Protein AF-0000000069105823 (afdb_homodimer)

Foldseek 3Di:
DVVVCVLQVVAPDGLVVLLVVLLVVQLVVLVVPCVLLVVLLVCLVVVLVVLLVVLAQVQQALVCLLVVLVSLLVLLVVLLCSLQQVLLQQCQVCVVVVLVCVVVRNHDLVSNLNSNLVSCLVVLLVSLLVSLVSNCVRNPFPPDPQLSVLLSLLSSLSSLLSNLLSLLLNLQDHNVRSNVVSVVVVVLLSVLLLSPDHLVRDDPVCSVSNLVRLNVLSSLLNLCSRLNDQDQFGDYPDPPRDRSHSLVVCVVSVSNPPDNVVSSVSSVVSSVVSSVSSSVSNVVVSVVVD/DVVVCVLQVVAPDGLVVLLVVLLVVQLVVLVVPCVLLVVLLVCLVVVLVVLLVVLAQVQQALVCLLVVLVSLLVLLVVLLCSLQQVLLQQCQVCVVVVLVCVVVRNHDLVSNLNSNLVSCLVVLLVSLLVSLVSNCVRNPFPPDPQLSVLLSLLSSLSSLLSNLLSLLLNLQDHNVRSNVVSVVVVVLLSVLLLSPDHLVRDDPVCSVSNLVRLNVLSSLLNLCSRLNDQDQFGDYPDPPRDRSHSLVVCVVSVSNPPDNVVSSVSSVVSSVVSSVSSSVSNVVVSVVVD

Secondary structure (DSSP, 8-state):
-HHHHHHHHTSSS-HHHHHHHHHHHHHHHHHH-HHHHHHHHHHHHHHHHHHHHHTTT-TTBGGGHHHHHHHHHHHHHHHHHHHHHHHHTHHHHHHHHHHHHHHTTSS-HHHHHHHHHHHHHHHHHHHHHHHHHHHHHHTT----HHHHHHHHHHHHHHHHHHHHHHHHHHHHS-HHHHHHHHHHHHHHHHHTTSSSS-GGGS-GGGHHHHHH-HHHHHHHHHHHHHHTTTPPPPB-SSSS----SHHHHHHHTT-TT--HHHHHHHHHHHHHHHHHHHHHHHHHHHHHT-/-HHHHHHHHTSSS-HHHHHHHHHHHHHHHHHH-HHHHHHHHHHHHHHHHHHHHHTTT-TTBGGGHHHHHHHHHHHHHHHHHHHHHHHHTHHHHHHHHHHHHHHTTSS-HHHHHHHHHHHHHHHHHHHHHHHHHHHHHHTT----HHHHHHHHHHHHHHHHHHHHHHHHHHHHS-HHHHHHHHHHHHHHHHHTTSSSS-GGGS-GGGHHHHHH-HHHHHHHHHHHHHHTTTPPPPB-SSSS----SHHHHHHHTT-TT--HHHHHHHHHHHHHHHHHHHHHHHHHHHHHT-

pLDDT: mean 90.68, std 10.61, range [35.28, 98.75]

InterPro domains:
  IPR013525 ABC-2 type transporter, transmembrane domain [PF01061] (17-227)
  IPR050352 ATP-binding cassette subfamily G transporters [PTHR48041] (12-275)

Structure (mmCIF, N/CA/C/O backbone):
data_AF-0000000069105823-model_v1
#
loop_
_entity.id
_entity.type
_entity.pdbx_description
1 polymer 'ABC-2 type transporter transmembrane domain-containing protein'
#
loop_
_atom_site.group_PDB
_atom_site.id
_atom_site.type_symbol
_atom_site.label_atom_id
_atom_site.label_alt_id
_atom_site.label_comp_id
_atom_site.label_asym_id
_atom_site.label_entity_id
_atom_site.label_seq_id
_atom_site.pdbx_PDB_ins_code
_atom_site.Cartn_x
_atom_site.Cartn_y
_atom_site.Cartn_z
_atom_site.occupancy
_atom_site.B_iso_or_equiv
_atom_site.auth_seq_id
_atom_site.auth_comp_id
_atom_site.auth_asym_id
_atom_site.auth_atom_id
_atom_site.pdbx_PDB_model_num
ATOM 1 N N . GLN A 1 1 ? -16.734 1.355 35.312 1 35.28 1 GLN A N 1
ATOM 2 C CA . GLN A 1 1 ? -17.984 2.102 35.219 1 35.28 1 GLN A CA 1
ATOM 3 C C . GLN A 1 1 ? -17.891 3.42 35.969 1 35.28 1 GLN A C 1
ATOM 5 O O . GLN A 1 1 ? -18.375 4.453 35.5 1 35.28 1 GLN A O 1
ATOM 10 N N . ASP A 1 2 ? -17.312 3.193 37 1 38.34 2 ASP A N 1
ATOM 11 C CA . ASP A 1 2 ? -17.344 4.305 37.938 1 38.34 2 ASP A CA 1
ATOM 12 C C . ASP A 1 2 ? -16.312 5.367 37.562 1 38.34 2 ASP A C 1
ATOM 14 O O . ASP A 1 2 ? -16.547 6.562 37.75 1 38.34 2 ASP A O 1
ATOM 18 N N . VAL A 1 3 ? -15.148 4.852 37.25 1 44.47 3 VAL A N 1
ATOM 19 C CA . VAL A 1 3 ? -14.102 5.816 36.969 1 44.47 3 VAL A CA 1
ATOM 20 C C . VAL A 1 3 ? -14.422 6.543 35.656 1 44.47 3 VAL A C 1
ATOM 22 O O . VAL A 1 3 ? -14.023 7.695 35.469 1 44.47 3 VAL A O 1
ATOM 25 N N . GLN A 1 4 ? -15.031 5.941 34.656 1 45.16 4 GLN A N 1
ATOM 26 C CA . GLN A 1 4 ? -15.469 6.5 33.375 1 45.16 4 GLN A CA 1
ATOM 27 C C . GLN A 1 4 ? -16.562 7.539 33.594 1 45.16 4 GLN A C 1
ATOM 29 O O . GLN A 1 4 ? -16.594 8.562 32.906 1 45.16 4 GLN A O 1
ATOM 34 N N . ASP A 1 5 ? -17.438 7.25 34.531 1 47 5 ASP A N 1
ATOM 35 C CA . ASP A 1 5 ? -18.516 8.156 34.938 1 47 5 ASP A CA 1
ATOM 36 C C . ASP A 1 5 ? -17.953 9.414 35.594 1 47 5 ASP A C 1
ATOM 38 O O . ASP A 1 5 ? -18.5 10.508 35.438 1 47 5 ASP A O 1
ATOM 42 N N . LEU A 1 6 ? -16.875 9.227 36.125 1 46.41 6 LEU A N 1
ATOM 43 C CA . LEU A 1 6 ? -16.312 10.336 36.875 1 46.41 6 LEU A CA 1
ATOM 44 C C . LEU A 1 6 ? -15.703 11.375 35.969 1 46.41 6 LEU A C 1
ATOM 46 O O . LEU A 1 6 ? -15.797 12.578 36.219 1 46.41 6 LEU A O 1
ATOM 50 N N . GLU A 1 7 ? -15.117 10.812 34.969 1 52.84 7 GLU A N 1
ATOM 51 C CA . GLU A 1 7 ? -14.531 11.828 34.094 1 52.84 7 GLU A CA 1
ATOM 52 C C . GLU A 1 7 ? -15.617 12.672 33.438 1 52.84 7 GLU A C 1
ATOM 54 O O . GLU A 1 7 ? -15.438 13.875 33.219 1 52.84 7 GLU A O 1
ATOM 59 N N . CYS A 1 8 ? -16.812 12.062 33.094 1 54.19 8 CYS A N 1
ATOM 60 C CA . CYS A 1 8 ? -17.922 12.789 32.469 1 54.19 8 CYS A CA 1
ATOM 61 C C . CYS A 1 8 ? -18.547 13.773 33.469 1 54.19 8 CYS A C 1
ATOM 63 O O . CYS A 1 8 ? -19.203 14.734 33.062 1 54.19 8 CYS A O 1
ATOM 65 N N . HIS A 1 9 ? -18.406 13.406 34.688 1 50.41 9 HIS A N 1
ATOM 66 C CA . HIS A 1 9 ? -19.125 14.227 35.656 1 50.41 9 HIS A CA 1
ATOM 67 C C . HIS A 1 9 ? -18.406 15.555 35.875 1 50.41 9 HIS A C 1
ATOM 69 O O . HIS A 1 9 ? -18.984 16.469 36.5 1 50.41 9 HIS A O 1
ATOM 75 N N . THR A 1 10 ? -17.219 15.578 35.5 1 51.53 10 THR A N 1
ATOM 76 C CA . THR A 1 10 ? -16.562 16.844 35.812 1 51.53 10 THR A CA 1
ATOM 77 C C . THR A 1 10 ? -16.797 17.859 34.719 1 51.53 10 THR A C 1
ATOM 79 O O . THR A 1 10 ? -16.406 19.031 34.844 1 51.53 10 THR A O 1
ATOM 82 N N . PHE A 1 11 ? -17.453 17.312 33.688 1 58.06 11 PHE A N 1
ATOM 83 C CA . PHE A 1 11 ? -17.688 18.234 32.594 1 58.06 11 PHE A CA 1
ATOM 84 C C . PHE A 1 11 ? -19.094 18.828 32.656 1 58.06 11 PHE A C 1
ATOM 86 O O . PHE A 1 11 ? -19.969 18.25 33.312 1 58.06 11 PHE A O 1
ATOM 93 N N . ALA A 1 12 ? -19.312 20.141 32.406 1 59.72 12 ALA A N 1
ATOM 94 C CA . ALA A 1 12 ? -20.547 20.906 32.531 1 59.72 12 ALA A CA 1
ATOM 95 C C . ALA A 1 12 ? -21.703 20.172 31.859 1 59.72 12 ALA A C 1
ATOM 97 O O . ALA A 1 12 ? -22.875 20.406 32.188 1 59.72 12 ALA A O 1
ATOM 98 N N . THR A 1 13 ? -21.391 19.375 30.891 1 66.75 13 THR A N 1
ATOM 99 C CA . THR A 1 13 ? -22.469 18.703 30.156 1 66.75 13 THR A CA 1
ATOM 100 C C . THR A 1 13 ? -22.281 17.188 30.219 1 66.75 13 THR A C 1
ATOM 102 O O . THR A 1 13 ? -21.188 16.688 30.484 1 66.75 13 THR A O 1
ATOM 105 N N . SER A 1 14 ? -23.375 16.469 30.156 1 76.94 14 SER A N 1
ATOM 106 C CA . SER A 1 14 ? -23.391 15.008 30.203 1 76.94 14 SER A CA 1
ATOM 107 C C . SER A 1 14 ? -22.547 14.406 29.078 1 76.94 14 SER A C 1
ATOM 109 O O . SER A 1 14 ? -22.297 15.055 28.062 1 76.94 14 SER A O 1
ATOM 111 N N . CYS A 1 15 ? -21.938 13.273 29.25 1 78.44 15 CYS A N 1
ATOM 112 C CA . CYS A 1 15 ? -21.078 12.578 28.281 1 78.44 15 CYS A CA 1
ATOM 113 C C . CYS A 1 15 ? -21.828 12.312 26.984 1 78.44 15 CYS A C 1
ATOM 115 O O . CYS A 1 15 ? -21.266 12.414 25.906 1 78.44 15 CYS A O 1
ATOM 117 N N . PHE A 1 16 ? -23.078 12.086 27.156 1 85.06 16 PHE A N 1
ATOM 118 C CA . PHE A 1 16 ? -23.875 11.773 25.984 1 85.06 16 PHE A CA 1
ATOM 119 C C . PHE A 1 16 ? -24.109 13.023 25.141 1 85.06 16 PHE A C 1
ATOM 121 O O . PHE A 1 16 ? -24.109 12.969 23.906 1 85.06 16 PHE A O 1
ATOM 128 N N . THR A 1 17 ? -24.25 14.125 25.797 1 83.81 17 THR A N 1
ATOM 129 C CA . THR A 1 17 ? -24.438 15.375 25.062 1 83.81 17 THR A CA 1
ATOM 130 C C . THR A 1 17 ? -23.156 15.781 24.359 1 83.81 17 THR A C 1
ATOM 132 O O . THR A 1 17 ? -23.188 16.25 23.219 1 83.81 17 THR A O 1
ATOM 135 N N . GLN A 1 18 ? -22.109 15.57 25.047 1 84.56 18 GLN A N 1
ATOM 136 C CA . GLN A 1 18 ? -20.812 15.852 24.438 1 84.56 18 GLN A CA 1
ATOM 137 C C . GLN A 1 18 ? -20.594 15.016 23.188 1 84.56 18 GLN A C 1
ATOM 139 O O . GLN A 1 18 ? -20.172 15.531 22.141 1 84.56 18 GLN A O 1
ATOM 144 N N . PHE A 1 19 ? -20.922 13.789 23.344 1 87.75 19 PHE A N 1
ATOM 145 C CA . PHE A 1 19 ? -20.781 12.859 22.234 1 87.75 19 PHE A CA 1
ATOM 146 C C . PHE A 1 19 ? -21.641 13.289 21.047 1 87.75 19 PHE A C 1
ATOM 148 O O . PHE A 1 19 ? -21.172 13.32 19.906 1 87.75 19 PHE A O 1
ATOM 155 N N . ARG A 1 20 ? -22.828 13.578 21.281 1 88.12 20 ARG A N 1
ATOM 156 C CA . ARG A 1 20 ? -23.75 13.938 20.219 1 88.12 20 ARG A CA 1
ATOM 157 C C . ARG A 1 20 ? -23.281 15.188 19.484 1 88.12 20 ARG A C 1
ATOM 159 O O . ARG A 1 20 ? -23.312 15.242 18.25 1 88.12 20 ARG A O 1
ATOM 166 N N . ILE A 1 21 ? -22.812 16.156 20.156 1 87.12 21 ILE A N 1
ATOM 167 C CA . ILE A 1 21 ? -22.359 17.406 19.578 1 87.12 21 ILE A CA 1
ATOM 168 C C . ILE A 1 21 ? -21.109 17.156 18.734 1 87.12 21 ILE A C 1
ATOM 170 O O . ILE A 1 21 ? -21.047 17.594 17.578 1 87.12 21 ILE A O 1
ATOM 174 N N . LEU A 1 22 ? -20.25 16.453 19.312 1 87.31 22 LEU A N 1
ATOM 175 C CA . LEU A 1 22 ? -19 16.188 18.625 1 87.31 22 LEU A CA 1
ATOM 176 C C . LEU A 1 22 ? -19.234 15.273 17.422 1 87.31 22 LEU A C 1
ATOM 178 O O . LEU A 1 22 ? -18.594 15.445 16.375 1 87.31 22 LEU A O 1
ATOM 182 N N . PHE A 1 23 ? -20.109 14.391 17.578 1 90.38 23 PHE A N 1
ATOM 183 C CA . PHE A 1 23 ? -20.438 13.469 16.5 1 90.38 23 PHE A CA 1
ATOM 184 C C . PHE A 1 23 ? -21.031 14.211 15.312 1 90.38 23 PHE A C 1
ATOM 186 O O . PHE A 1 23 ? -20.594 14.023 14.18 1 90.38 23 PHE A O 1
ATOM 193 N N . VAL A 1 24 ? -21.953 14.992 15.594 1 90.44 24 VAL A N 1
ATOM 194 C CA . VAL A 1 24 ? -22.609 15.742 14.531 1 90.44 24 VAL A CA 1
ATOM 195 C C . VAL A 1 24 ? -21.625 16.703 13.883 1 90.44 24 VAL A C 1
ATOM 197 O O . VAL A 1 24 ? -21.594 16.828 12.656 1 90.44 24 VAL A O 1
ATOM 200 N N . ARG A 1 25 ? -20.844 17.297 14.711 1 85 25 ARG A N 1
ATOM 201 C CA . ARG A 1 25 ? -19.844 18.234 14.203 1 85 25 ARG A CA 1
ATOM 202 C C . ARG A 1 25 ? -18.844 17.531 13.297 1 85 25 ARG A C 1
ATOM 204 O O . ARG A 1 25 ? -18.516 18.031 12.219 1 85 25 ARG A O 1
ATOM 211 N N . THR A 1 26 ? -18.438 16.406 13.68 1 87.12 26 THR A N 1
ATOM 212 C CA . THR A 1 26 ? -17.453 15.664 12.906 1 87.12 26 THR A CA 1
ATOM 213 C C . THR A 1 26 ? -18.078 15.109 11.625 1 87.12 26 THR A C 1
ATOM 215 O O . THR A 1 26 ? -17.469 15.188 10.555 1 87.12 26 THR A O 1
ATOM 218 N N . LEU A 1 27 ? -19.25 14.617 11.758 1 88.38 27 LEU A N 1
ATOM 219 C CA . LEU A 1 27 ? -19.953 14.078 10.594 1 88.38 27 LEU A CA 1
ATOM 220 C C . LEU A 1 27 ? -20.188 15.164 9.547 1 88.38 27 LEU A C 1
ATOM 222 O O . LEU A 1 27 ? -19.969 14.938 8.352 1 88.38 27 LEU A O 1
ATOM 226 N N . LEU A 1 28 ? -20.531 16.312 10.023 1 87.88 28 LEU A N 1
ATOM 227 C CA . LEU A 1 28 ? -20.766 17.438 9.125 1 87.88 28 LEU A CA 1
ATOM 228 C C . LEU A 1 28 ? -19.469 17.906 8.492 1 87.88 28 LEU A C 1
ATOM 230 O O . LEU A 1 28 ? -19.438 18.281 7.32 1 87.88 28 LEU A O 1
ATOM 234 N N . SER A 1 29 ? -18.438 17.844 9.32 1 84.44 29 SER A N 1
ATOM 235 C CA . SER A 1 29 ? -17.125 18.234 8.812 1 84.44 29 SER A CA 1
ATOM 236 C C . SER A 1 29 ? -16.656 17.297 7.703 1 84.44 29 SER A C 1
ATOM 238 O O . SER A 1 29 ? -16.141 17.734 6.676 1 84.44 29 SER A O 1
ATOM 240 N N . ILE A 1 30 ? -16.906 16.094 7.859 1 84.56 30 ILE A N 1
ATOM 241 C CA . ILE A 1 30 ? -16.516 15.086 6.875 1 84.56 30 ILE A CA 1
ATOM 242 C C . ILE A 1 30 ? -17.359 15.242 5.617 1 84.56 30 ILE A C 1
ATOM 244 O O . ILE A 1 30 ? -16.844 15.195 4.5 1 84.56 30 ILE A O 1
ATOM 248 N N . LEU A 1 31 ? -18.625 15.5 5.805 1 85.19 31 LEU A N 1
ATOM 249 C CA . LEU A 1 31 ? -19.547 15.641 4.68 1 85.19 31 LEU A CA 1
ATOM 250 C C . LEU A 1 31 ? -19.281 16.953 3.934 1 85.19 31 LEU A C 1
ATOM 252 O O . LEU A 1 31 ? -19.5 17.031 2.721 1 85.19 31 LEU A O 1
ATOM 256 N N . ARG A 1 32 ? -18.766 17.891 4.691 1 81.19 32 ARG A N 1
ATOM 257 C CA . ARG A 1 32 ? -18.516 19.203 4.102 1 81.19 32 ARG A CA 1
ATOM 258 C C . ARG A 1 32 ? -17.172 19.219 3.379 1 81.19 32 ARG A C 1
ATOM 260 O O . ARG A 1 32 ? -16.953 20.047 2.488 1 81.19 32 ARG A O 1
ATOM 267 N N . ASP A 1 33 ? -16.266 18.391 3.934 1 81.69 33 ASP A N 1
ATOM 268 C CA . ASP A 1 33 ? -15.016 18.25 3.176 1 81.69 33 ASP A CA 1
ATOM 269 C C . ASP A 1 33 ? -15.25 17.453 1.89 1 81.69 33 ASP A C 1
ATOM 271 O O . ASP A 1 33 ? -14.859 16.297 1.787 1 81.69 33 ASP A O 1
ATOM 275 N N . THR A 1 34 ? -15.719 18.031 0.927 1 79.88 34 THR A N 1
ATOM 276 C CA . THR A 1 34 ? -16.203 17.406 -0.299 1 79.88 34 THR A CA 1
ATOM 277 C C . THR A 1 34 ? -15.047 16.875 -1.136 1 79.88 34 THR A C 1
ATOM 279 O O . THR A 1 34 ? -15.195 15.891 -1.853 1 79.88 34 THR A O 1
ATOM 282 N N . THR A 1 35 ? -13.977 17.531 -0.952 1 86.44 35 THR A N 1
ATOM 283 C CA . THR A 1 35 ? -12.883 17.125 -1.824 1 86.44 35 THR A CA 1
ATOM 284 C C . THR A 1 35 ? -12.406 15.711 -1.479 1 86.44 35 THR A C 1
ATOM 286 O O . THR A 1 35 ? -12.414 14.82 -2.336 1 86.44 35 THR A O 1
ATOM 289 N N . LEU A 1 36 ? -12.133 15.523 -0.216 1 87.94 36 LEU A N 1
ATOM 290 C CA . LEU A 1 36 ? -11.602 14.227 0.176 1 87.94 36 LEU A CA 1
ATOM 291 C C . LEU A 1 36 ? -12.688 13.148 0.095 1 87.94 36 LEU A C 1
ATOM 293 O O . LEU A 1 36 ? -12.438 12.047 -0.396 1 87.94 36 LEU A O 1
ATOM 297 N N . THR A 1 37 ? -13.875 13.438 0.532 1 89.69 37 THR A N 1
ATOM 298 C CA . THR A 1 37 ? -14.969 12.469 0.521 1 89.69 37 THR A CA 1
ATOM 299 C C . THR A 1 37 ? -15.336 12.086 -0.91 1 89.69 37 THR A C 1
ATOM 301 O O . THR A 1 37 ? -15.539 10.906 -1.208 1 89.69 37 THR A O 1
ATOM 304 N N . ARG A 1 38 ? -15.391 13.055 -1.738 1 91.81 38 ARG A N 1
ATOM 305 C CA . ARG A 1 38 ? -15.672 12.789 -3.145 1 91.81 38 ARG A CA 1
ATOM 306 C C . ARG A 1 38 ? -14.562 11.953 -3.775 1 91.81 38 ARG A C 1
ATOM 308 O O . ARG A 1 38 ? -14.828 11.062 -4.586 1 91.81 38 ARG A O 1
ATOM 315 N N . LEU A 1 39 ? -13.422 12.312 -3.408 1 94.12 39 LEU A N 1
ATOM 316 C CA . LEU A 1 39 ? -12.281 11.57 -3.951 1 94.12 39 LEU A CA 1
ATOM 317 C C . LEU A 1 39 ? -12.312 10.117 -3.506 1 94.12 39 LEU A C 1
ATOM 319 O O . LEU A 1 39 ? -12 9.219 -4.289 1 94.12 39 LEU A O 1
ATOM 323 N N . ARG A 1 40 ? -12.648 9.898 -2.248 1 94.31 40 ARG A N 1
ATOM 324 C CA . ARG A 1 40 ? -12.766 8.539 -1.745 1 94.31 40 ARG A CA 1
ATOM 325 C C . ARG A 1 40 ? -13.836 7.762 -2.516 1 94.31 40 ARG A C 1
ATOM 327 O O . ARG A 1 40 ? -13.609 6.617 -2.914 1 94.31 40 ARG A O 1
ATOM 334 N N . LEU A 1 41 ? -14.93 8.406 -2.756 1 94.25 41 LEU A N 1
ATOM 335 C CA . LEU A 1 41 ? -16 7.766 -3.502 1 94.25 41 LEU A CA 1
ATOM 336 C C . LEU A 1 41 ? -15.578 7.488 -4.941 1 94.25 41 LEU A C 1
ATOM 338 O O . LEU A 1 41 ? -15.766 6.375 -5.441 1 94.25 41 LEU A O 1
ATOM 342 N N . ILE A 1 42 ? -14.984 8.422 -5.547 1 95.88 42 ILE A N 1
ATOM 343 C CA . ILE A 1 42 ? -14.578 8.297 -6.945 1 95.88 42 ILE A CA 1
ATOM 344 C C . ILE A 1 42 ? -13.5 7.223 -7.074 1 95.88 42 ILE A C 1
ATOM 346 O O . ILE A 1 42 ? -13.492 6.461 -8.039 1 95.88 42 ILE A O 1
ATOM 350 N N . SER A 1 43 ? -12.617 7.227 -6.125 1 96.31 43 SER A N 1
ATOM 351 C CA . SER A 1 43 ? -11.562 6.219 -6.176 1 96.31 43 SER A CA 1
ATOM 352 C C . SER A 1 43 ? -12.141 4.812 -6.039 1 96.31 43 SER A C 1
ATOM 354 O O . SER A 1 43 ? -11.711 3.891 -6.742 1 96.31 43 SER A O 1
ATOM 356 N N . HIS A 1 44 ? -13.148 4.574 -5.137 1 97.31 44 HIS A N 1
ATOM 357 C CA . HIS A 1 44 ? -13.773 3.266 -4.988 1 97.31 44 HIS A CA 1
ATOM 358 C C . HIS A 1 44 ? -14.508 2.859 -6.266 1 97.31 44 HIS A C 1
ATOM 360 O O . HIS A 1 44 ? -14.461 1.692 -6.664 1 97.31 44 HIS A O 1
ATOM 366 N N . LEU A 1 45 ? -15.062 3.824 -6.906 1 97.31 45 LEU A N 1
ATOM 367 C CA . LEU A 1 45 ? -15.797 3.547 -8.141 1 97.31 45 LEU A CA 1
ATOM 368 C C . LEU A 1 45 ? -14.836 3.277 -9.297 1 97.31 45 LEU A C 1
ATOM 370 O O . LEU A 1 45 ? -14.953 2.26 -9.977 1 97.31 45 LEU A O 1
ATOM 374 N N . THR A 1 46 ? -13.852 4.109 -9.453 1 96.5 46 THR A N 1
ATOM 375 C CA . THR A 1 46 ? -12.953 4.008 -10.602 1 96.5 46 THR A CA 1
ATOM 376 C C . THR A 1 46 ? -12.086 2.758 -10.492 1 96.5 46 THR A C 1
ATOM 378 O O . THR A 1 46 ? -11.938 2.012 -11.461 1 96.5 46 THR A O 1
ATOM 381 N N . VAL A 1 47 ? -11.578 2.562 -9.312 1 96.19 47 VAL A N 1
ATOM 382 C CA . VAL A 1 47 ? -10.734 1.387 -9.141 1 96.19 47 VAL A CA 1
ATOM 383 C C . VAL A 1 47 ? -11.594 0.124 -9.172 1 96.19 47 VAL A C 1
ATOM 385 O O . VAL A 1 47 ? -11.164 -0.913 -9.688 1 96.19 47 VAL A O 1
ATOM 388 N N . GLY A 1 48 ? -12.812 0.222 -8.586 1 96.81 48 GLY A N 1
ATOM 389 C CA . GLY A 1 48 ? -13.734 -0.901 -8.688 1 96.81 48 GLY A CA 1
ATOM 390 C C . GLY A 1 48 ? -14.047 -1.281 -10.125 1 96.81 48 GLY A C 1
ATOM 391 O O . GLY A 1 48 ? -14.016 -2.461 -10.484 1 96.81 48 GLY A O 1
ATOM 392 N N . ILE A 1 49 ? -14.242 -0.321 -10.945 1 96.69 49 ILE A N 1
ATOM 393 C CA . ILE A 1 49 ? -14.562 -0.569 -12.344 1 96.69 49 ILE A CA 1
ATOM 394 C C . ILE A 1 49 ? -13.32 -1.091 -13.07 1 96.69 49 ILE A C 1
ATOM 396 O O . ILE A 1 49 ? -13.414 -2.018 -13.875 1 96.69 49 ILE A O 1
ATOM 400 N N . LEU A 1 50 ? -12.242 -0.565 -12.758 1 95.56 50 LEU A N 1
ATOM 401 C CA . LEU A 1 50 ? -10.992 -1.002 -13.383 1 95.56 50 LEU A CA 1
ATOM 402 C C . LEU A 1 50 ? -10.711 -2.465 -13.055 1 95.56 50 LEU A C 1
ATOM 404 O O . LEU A 1 50 ? -10.445 -3.266 -13.961 1 95.56 50 LEU A O 1
ATOM 408 N N . ILE A 1 51 ? -10.766 -2.783 -11.789 1 94.69 51 ILE A N 1
ATOM 409 C CA . ILE A 1 51 ? -10.516 -4.156 -11.367 1 94.69 51 ILE A CA 1
ATOM 410 C C . ILE A 1 51 ? -11.602 -5.074 -11.922 1 94.69 51 ILE A C 1
ATOM 412 O O . ILE A 1 51 ? -11.305 -6.191 -12.367 1 94.69 51 ILE A O 1
ATOM 416 N N . GLY A 1 52 ? -12.812 -4.582 -11.93 1 95.75 52 GLY A N 1
ATOM 417 C CA . GLY A 1 52 ? -13.898 -5.352 -12.516 1 95.75 52 GLY A CA 1
ATOM 418 C C . GLY A 1 52 ? -13.703 -5.641 -13.992 1 95.75 52 GLY A C 1
ATOM 419 O O . GLY A 1 52 ? -13.984 -6.75 -14.453 1 95.75 52 GLY A O 1
ATOM 420 N N . LEU A 1 53 ? -13.203 -4.707 -14.688 1 95.19 53 LEU A N 1
ATOM 421 C CA . LEU A 1 53 ? -12.953 -4.875 -16.109 1 95.19 53 LEU A CA 1
ATOM 422 C C . LEU A 1 53 ? -11.766 -5.801 -16.359 1 95.19 53 LEU A C 1
ATOM 424 O O . LEU A 1 53 ? -11.758 -6.574 -17.312 1 95.19 53 LEU A O 1
ATOM 428 N N . LEU A 1 54 ? -10.852 -5.75 -15.516 1 94.12 54 LEU A N 1
ATOM 429 C CA . LEU A 1 54 ? -9.664 -6.582 -15.656 1 94.12 54 LEU A CA 1
ATOM 430 C C . LEU A 1 54 ? -10 -8.055 -15.438 1 94.12 54 LEU A C 1
ATOM 432 O O . LEU A 1 54 ? -9.453 -8.922 -16.125 1 94.12 54 LEU A O 1
ATOM 436 N N . TYR A 1 55 ? -10.852 -8.266 -14.531 1 94.81 55 TYR A N 1
ATOM 437 C CA . TYR A 1 55 ? -11.188 -9.633 -14.172 1 94.81 55 TYR A CA 1
ATOM 438 C C . TYR A 1 55 ? -12.617 -9.969 -14.586 1 94.81 55 TYR A C 1
ATOM 440 O O . TYR A 1 55 ? -13.328 -10.672 -13.867 1 94.81 55 TYR A O 1
ATOM 448 N N . LEU A 1 56 ? -12.953 -9.492 -15.711 1 94.06 56 LEU A N 1
ATOM 449 C CA . LEU A 1 56 ? -14.32 -9.672 -16.188 1 94.06 56 LEU A CA 1
ATOM 450 C C . LEU A 1 56 ? -14.633 -11.141 -16.422 1 94.06 56 LEU A C 1
ATOM 452 O O . LEU A 1 56 ? -13.898 -11.836 -17.125 1 94.06 56 LEU A O 1
ATOM 456 N N . GLY A 1 57 ? -15.688 -11.648 -15.727 1 91.25 57 GLY A N 1
ATOM 457 C CA . GLY A 1 57 ? -16.234 -12.977 -15.969 1 91.25 57 GLY A CA 1
ATOM 458 C C . GLY A 1 57 ? -15.32 -14.094 -15.484 1 91.25 57 GLY A C 1
ATOM 459 O O . GLY A 1 57 ? -15.383 -15.219 -15.984 1 91.25 57 GLY A O 1
ATOM 460 N N . ILE A 1 58 ? -14.5 -13.898 -14.562 1 91.12 58 ILE A N 1
ATOM 461 C CA . ILE A 1 58 ? -13.508 -14.883 -14.141 1 91.12 58 ILE A CA 1
ATOM 462 C C . ILE A 1 58 ? -14.109 -15.789 -13.07 1 91.12 58 ILE A C 1
ATOM 464 O O . ILE A 1 58 ? -13.602 -16.891 -12.812 1 91.12 58 ILE A O 1
ATOM 468 N N . GLY A 1 59 ? -15.164 -15.43 -12.461 1 92.56 59 GLY A N 1
ATOM 469 C CA . GLY A 1 59 ? -15.656 -16.031 -11.227 1 92.56 59 GLY A CA 1
ATOM 470 C C . GLY A 1 59 ? -16.047 -17.484 -11.398 1 92.56 59 GLY A C 1
ATOM 471 O O . GLY A 1 59 ? -16.016 -18.25 -10.438 1 92.56 59 GLY A O 1
ATOM 472 N N . ASN A 1 60 ? -16.359 -17.922 -12.609 1 92.19 60 ASN A N 1
ATOM 473 C CA . ASN A 1 60 ? -16.844 -19.281 -12.789 1 92.19 60 ASN A CA 1
ATOM 474 C C . ASN A 1 60 ? -15.922 -20.094 -13.688 1 92.19 60 ASN A C 1
ATOM 476 O O . ASN A 1 60 ? -16.266 -21.203 -14.094 1 92.19 60 ASN A O 1
ATOM 480 N N . GLU A 1 61 ? -14.797 -19.594 -13.953 1 90.88 61 GLU A N 1
ATOM 481 C CA . GLU A 1 61 ? -13.859 -20.297 -14.82 1 90.88 61 GLU A CA 1
ATOM 482 C C . GLU A 1 61 ? -12.781 -21 -14 1 90.88 61 GLU A C 1
ATOM 484 O O . GLU A 1 61 ? -11.93 -20.359 -13.391 1 90.88 61 GLU A O 1
ATOM 489 N N . ALA A 1 62 ? -12.75 -22.328 -14.109 1 91.44 62 ALA A N 1
ATOM 490 C CA . ALA A 1 62 ? -11.836 -23.156 -13.312 1 91.44 62 ALA A CA 1
ATOM 491 C C . ALA A 1 62 ? -10.383 -22.891 -13.719 1 91.44 62 ALA A C 1
ATOM 493 O O . ALA A 1 62 ? -9.492 -22.875 -12.867 1 91.44 62 ALA A O 1
ATOM 494 N N . SER A 1 63 ? -10.18 -22.656 -15 1 87.12 63 SER A N 1
ATOM 495 C CA . SER A 1 63 ? -8.828 -22.469 -15.508 1 87.12 63 SER A CA 1
ATOM 496 C C . SER A 1 63 ? -8.219 -21.172 -15 1 87.12 63 SER A C 1
ATOM 498 O O . SER A 1 63 ? -7 -20.984 -15.023 1 87.12 63 SER A O 1
ATOM 500 N N . LYS A 1 64 ? -9.07 -20.266 -14.5 1 89.19 64 LYS A N 1
ATOM 501 C CA . LYS A 1 64 ? -8.609 -18.953 -14.047 1 89.19 64 LYS A CA 1
ATOM 502 C C . LYS A 1 64 ? -8.812 -18.797 -12.539 1 89.19 64 LYS A C 1
ATOM 504 O O . LYS A 1 64 ? -9.094 -17.703 -12.062 1 89.19 64 LYS A O 1
ATOM 509 N N . TRP A 1 65 ? -8.719 -19.938 -11.844 1 91.12 65 TRP A N 1
ATOM 510 C CA . TRP A 1 65 ? -8.969 -19.891 -10.406 1 91.12 65 TRP A CA 1
ATOM 511 C C . TRP A 1 65 ? -7.938 -19.016 -9.703 1 91.12 65 TRP A C 1
ATOM 513 O O . TRP A 1 65 ? -8.258 -18.312 -8.742 1 91.12 65 TRP A O 1
ATOM 523 N N . LEU A 1 66 ? -6.699 -19.062 -10.227 1 89.5 66 LEU A N 1
ATOM 524 C CA . LEU A 1 66 ? -5.648 -18.266 -9.609 1 89.5 66 LEU A CA 1
ATOM 525 C C . LEU A 1 66 ? -5.875 -16.781 -9.859 1 89.5 66 LEU A C 1
ATOM 527 O O . LEU A 1 66 ? -5.602 -15.945 -8.992 1 89.5 66 LEU A O 1
ATOM 531 N N . ASN A 1 67 ? -6.363 -16.406 -10.992 1 91.38 67 ASN A N 1
ATOM 532 C CA . ASN A 1 67 ? -6.73 -15.016 -11.289 1 91.38 67 ASN A CA 1
ATOM 533 C C . ASN A 1 67 ? -7.855 -14.531 -10.375 1 91.38 67 ASN A C 1
ATOM 535 O O . ASN A 1 67 ? -7.855 -13.375 -9.945 1 91.38 67 ASN A O 1
ATOM 539 N N . ASN A 1 68 ? -8.781 -15.422 -10.156 1 94.75 68 ASN A N 1
ATOM 540 C CA . ASN A 1 68 ? -9.867 -15.055 -9.25 1 94.75 68 ASN A CA 1
ATOM 541 C C . ASN A 1 68 ? -9.367 -14.859 -7.82 1 94.75 68 ASN A C 1
ATOM 543 O O . ASN A 1 68 ? -9.82 -13.953 -7.117 1 94.75 68 ASN A O 1
ATOM 547 N N . ALA A 1 69 ? -8.43 -15.734 -7.434 1 94.5 69 ALA A N 1
ATOM 548 C CA . ALA A 1 69 ? -7.828 -15.562 -6.113 1 94.5 69 ALA A CA 1
ATOM 549 C C . ALA A 1 69 ? -7.062 -14.25 -6.027 1 94.5 69 ALA A C 1
ATOM 551 O O . ALA A 1 69 ? -7.113 -13.562 -5.004 1 94.5 69 ALA A O 1
ATOM 552 N N . SER A 1 70 ? -6.359 -13.922 -7.074 1 93.62 70 SER A N 1
ATOM 553 C CA . SER A 1 70 ? -5.648 -12.648 -7.133 1 93.62 70 SER A CA 1
ATOM 554 C C . SER A 1 70 ? -6.609 -11.469 -7.055 1 93.62 70 SER A C 1
ATOM 556 O O . SER A 1 70 ? -6.328 -10.477 -6.387 1 93.62 70 SER A O 1
ATOM 558 N N . PHE A 1 71 ? -7.719 -11.594 -7.734 1 95.75 71 PHE A N 1
ATOM 559 C CA . PHE A 1 71 ? -8.75 -10.57 -7.688 1 95.75 71 PHE A CA 1
ATOM 560 C C . PHE A 1 71 ? -9.227 -10.344 -6.258 1 95.75 71 PHE A C 1
ATOM 562 O O . PHE A 1 71 ? -9.297 -9.203 -5.793 1 95.75 71 PHE A O 1
ATOM 569 N N . LEU A 1 72 ? -9.531 -11.422 -5.559 1 97 72 LEU A N 1
ATOM 570 C CA . LEU A 1 72 ? -10.031 -11.328 -4.188 1 97 72 LEU A CA 1
ATOM 571 C C . LEU A 1 72 ? -8.984 -10.688 -3.277 1 97 72 LEU A C 1
ATOM 573 O O . LEU A 1 72 ? -9.328 -9.867 -2.422 1 97 72 LEU A O 1
ATOM 577 N N . PHE A 1 73 ? -7.793 -11 -3.49 1 95.62 73 PHE A N 1
ATOM 578 C CA . PHE A 1 73 ? -6.711 -10.422 -2.705 1 95.62 73 PHE A CA 1
ATOM 579 C C . PHE A 1 73 ? -6.605 -8.914 -2.951 1 95.62 73 PHE A C 1
ATOM 581 O O . PHE A 1 73 ? -6.441 -8.141 -2.012 1 95.62 73 PHE A O 1
ATOM 588 N N . PHE A 1 74 ? -6.695 -8.453 -4.141 1 94.94 74 PHE A N 1
ATOM 589 C CA . PHE A 1 74 ? -6.566 -7.039 -4.48 1 94.94 74 PHE A CA 1
ATOM 590 C C . PHE A 1 74 ? -7.738 -6.238 -3.926 1 94.94 74 PHE A C 1
ATOM 592 O O . PHE A 1 74 ? -7.586 -5.066 -3.576 1 94.94 74 PHE A O 1
ATOM 599 N N . CYS A 1 75 ? -8.852 -6.926 -3.861 1 96.62 75 CYS A N 1
ATOM 600 C CA . CYS A 1 75 ? -9.984 -6.266 -3.221 1 96.62 75 CYS A CA 1
ATOM 601 C C . CYS A 1 75 ? -9.664 -5.926 -1.77 1 96.62 75 CYS A C 1
ATOM 603 O O . CYS A 1 75 ? -9.891 -4.797 -1.329 1 96.62 75 CYS A O 1
ATOM 605 N N . MET A 1 76 ? -9.055 -6.883 -1.108 1 96.56 76 MET A N 1
ATOM 606 C CA . MET A 1 76 ? -8.703 -6.645 0.29 1 96.56 76 MET A CA 1
ATOM 607 C C . MET A 1 76 ? -7.609 -5.59 0.407 1 96.56 76 MET A C 1
ATOM 609 O O . MET A 1 76 ? -7.648 -4.75 1.306 1 96.56 76 MET A O 1
ATOM 613 N N . LEU A 1 77 ? -6.672 -5.691 -0.518 1 96.31 77 LEU A N 1
ATOM 614 C CA . LEU A 1 77 ? -5.574 -4.73 -0.534 1 96.31 77 LEU A CA 1
ATOM 615 C C . LEU A 1 77 ? -6.098 -3.309 -0.715 1 96.31 77 LEU A C 1
ATOM 617 O O . LEU A 1 77 ? -5.707 -2.4 0.023 1 96.31 77 LEU A O 1
ATOM 621 N N . PHE A 1 78 ? -7.012 -3.141 -1.654 1 97.62 78 PHE A N 1
ATOM 622 C CA . PHE A 1 78 ? -7.566 -1.825 -1.951 1 97.62 78 PHE A CA 1
ATOM 623 C C . PHE A 1 78 ? -8.359 -1.294 -0.765 1 97.62 78 PHE A C 1
ATOM 625 O O . PHE A 1 78 ? -8.188 -0.145 -0.356 1 97.62 78 PHE A O 1
ATOM 632 N N . LEU A 1 79 ? -9.18 -2.135 -0.213 1 97.75 79 LEU A N 1
ATOM 633 C CA . LEU A 1 79 ? -10.023 -1.713 0.898 1 97.75 79 LEU A CA 1
ATOM 634 C C . LEU A 1 79 ? -9.188 -1.433 2.143 1 97.75 79 LEU A C 1
ATOM 636 O O . LEU A 1 79 ? -9.5 -0.521 2.912 1 97.75 79 LEU A O 1
ATOM 640 N N . MET A 1 80 ? -8.164 -2.203 2.326 1 97.75 80 MET A N 1
ATOM 641 C CA . MET A 1 80 ? -7.266 -1.979 3.455 1 97.75 80 MET A CA 1
ATOM 642 C C . MET A 1 80 ? -6.613 -0.604 3.367 1 97.75 80 MET A C 1
ATOM 644 O O . MET A 1 80 ? -6.672 0.177 4.32 1 97.75 80 MET A O 1
ATOM 648 N N . PHE A 1 81 ? -6.145 -0.22 2.25 1 97.25 81 PHE A N 1
ATOM 649 C CA . PHE A 1 81 ? -5.387 1.019 2.123 1 97.25 81 PHE A CA 1
ATOM 650 C C . PHE A 1 81 ? -6.316 2.227 2.123 1 97.25 81 PHE A C 1
ATOM 652 O O . PHE A 1 81 ? -5.977 3.277 2.668 1 97.25 81 PHE A O 1
ATOM 659 N N . THR A 1 82 ? -7.449 2.092 1.508 1 96.44 82 THR A N 1
ATOM 660 C CA . THR A 1 82 ? -8.352 3.232 1.418 1 96.44 82 THR A CA 1
ATOM 661 C C . THR A 1 82 ? -8.969 3.541 2.779 1 96.44 82 THR A C 1
ATOM 663 O O . THR A 1 82 ? -9.453 4.652 3.012 1 96.44 82 THR A O 1
ATOM 666 N N . ALA A 1 83 ? -8.961 2.527 3.633 1 96.88 83 ALA A N 1
ATOM 667 C CA . ALA A 1 83 ? -9.445 2.766 4.988 1 96.88 83 ALA A CA 1
ATOM 668 C C . ALA A 1 83 ? -8.312 3.215 5.91 1 96.88 83 ALA A C 1
ATOM 670 O O . ALA A 1 83 ? -8.5 4.094 6.754 1 96.88 83 ALA A O 1
ATOM 671 N N . LEU A 1 84 ? -7.156 2.695 5.742 1 97.38 84 LEU A N 1
ATOM 672 C CA . LEU A 1 84 ? -6.016 2.893 6.629 1 97.38 84 LEU A CA 1
ATOM 673 C C . LEU A 1 84 ? -5.434 4.293 6.461 1 97.38 84 LEU A C 1
ATOM 675 O O . LEU A 1 84 ? -5.199 4.992 7.449 1 97.38 84 LEU A O 1
ATOM 679 N N . MET A 1 85 ? -5.312 4.789 5.262 1 95.62 85 MET A N 1
ATOM 680 C CA . MET A 1 85 ? -4.453 5.941 5 1 95.62 85 MET A CA 1
ATOM 681 C C . MET A 1 85 ? -5.141 7.238 5.414 1 95.62 85 MET A C 1
ATOM 683 O O . MET A 1 85 ? -4.527 8.094 6.055 1 95.62 85 MET A O 1
ATOM 687 N N . PRO A 1 86 ? -6.391 7.441 5.141 1 92.69 86 PRO A N 1
ATOM 688 C CA . PRO A 1 86 ? -6.988 8.688 5.629 1 92.69 86 PRO A CA 1
ATOM 689 C C . PRO A 1 86 ? -7.074 8.742 7.152 1 92.69 86 PRO A C 1
ATOM 691 O O . PRO A 1 86 ? -7.066 9.836 7.734 1 92.69 86 PRO A O 1
ATOM 694 N N . THR A 1 87 ? -7.074 7.633 7.781 1 94.94 87 THR A N 1
ATOM 695 C CA . THR A 1 87 ? -7.309 7.605 9.219 1 94.94 87 THR A CA 1
ATOM 696 C C . THR A 1 87 ? -5.996 7.766 9.984 1 94.94 87 THR A C 1
ATOM 698 O O . THR A 1 87 ? -6 8.148 11.156 1 94.94 87 THR A O 1
ATOM 701 N N . VAL A 1 88 ? -4.867 7.555 9.32 1 95.75 88 VAL A N 1
ATOM 702 C CA . VAL A 1 88 ? -3.584 7.707 10 1 95.75 88 VAL A CA 1
ATOM 703 C C . VAL A 1 88 ? -3.371 9.172 10.383 1 95.75 88 VAL A C 1
ATOM 705 O O . VAL A 1 88 ? -2.623 9.469 11.312 1 95.75 88 VAL A O 1
ATOM 708 N N . MET A 1 89 ? -4.047 10.07 9.695 1 93.88 89 MET A N 1
ATOM 709 C CA . MET A 1 89 ? -3.818 11.5 9.93 1 93.88 89 MET A CA 1
ATOM 710 C C . MET A 1 89 ? -4.863 12.062 10.883 1 93.88 89 MET A C 1
ATOM 712 O O . MET A 1 89 ? -4.746 13.211 11.328 1 93.88 89 MET A O 1
ATOM 716 N N . THR A 1 90 ? -5.82 11.312 11.289 1 92.62 90 THR A N 1
ATOM 717 C CA . THR A 1 90 ? -6.98 11.789 12.031 1 92.62 90 THR A CA 1
ATOM 718 C C . THR A 1 90 ? -6.543 12.484 13.32 1 92.62 90 THR A C 1
ATOM 720 O O . THR A 1 90 ? -6.926 13.633 13.578 1 92.62 90 THR A O 1
ATOM 723 N N . PHE A 1 91 ? -5.695 11.914 14.039 1 93 91 PHE A N 1
ATOM 724 C CA . PHE A 1 91 ? -5.359 12.453 15.352 1 93 91 PHE A CA 1
ATOM 725 C C . PHE A 1 91 ? -4.176 13.414 15.258 1 93 91 PHE A C 1
ATOM 727 O O . PHE A 1 91 ? -4.184 14.477 15.875 1 93 91 PHE A O 1
ATOM 734 N N . PRO A 1 92 ? -3.215 13.094 14.422 1 92.5 92 PRO A N 1
ATOM 735 C CA . PRO A 1 92 ? -2.055 13.984 14.375 1 92.5 92 PRO A CA 1
ATOM 736 C C . PRO A 1 92 ? -2.414 15.391 13.898 1 92.5 92 PRO A C 1
ATOM 738 O O . PRO A 1 92 ? -1.829 16.375 14.367 1 92.5 92 PRO A O 1
ATOM 741 N N . ILE A 1 93 ? -3.334 15.508 13.047 1 88.69 93 ILE A N 1
ATOM 742 C CA . ILE A 1 93 ? -3.68 16.812 12.5 1 88.69 93 ILE A CA 1
ATOM 743 C C . ILE A 1 93 ? -4.461 17.625 13.539 1 88.69 93 ILE A C 1
ATOM 745 O O . ILE A 1 93 ? -4.324 18.844 13.617 1 88.69 93 ILE A O 1
ATOM 749 N N . GLU A 1 94 ? -5.188 16.984 14.391 1 87.5 94 GLU A N 1
ATOM 750 C CA . GLU A 1 94 ? -6.062 17.703 15.312 1 87.5 94 GLU A CA 1
ATOM 751 C C . GLU A 1 94 ? -5.566 17.578 16.75 1 87.5 94 GLU A C 1
ATOM 753 O O . GLU A 1 94 ? -6.211 18.062 17.688 1 87.5 94 GLU A O 1
ATOM 758 N N . MET A 1 95 ? -4.461 17.031 16.953 1 86.44 95 MET A N 1
ATOM 759 C CA . MET A 1 95 ? -4.02 16.688 18.297 1 86.44 95 MET A CA 1
ATOM 760 C C . MET A 1 95 ? -3.844 17.938 19.141 1 86.44 95 MET A C 1
ATOM 762 O O . MET A 1 95 ? -4.289 17.984 20.297 1 86.44 95 MET A O 1
ATOM 766 N N . ALA A 1 96 ? -3.334 18.938 18.547 1 84.19 96 ALA A N 1
ATOM 767 C CA . ALA A 1 96 ? -3.074 20.156 19.297 1 84.19 96 ALA A CA 1
ATOM 768 C C . ALA A 1 96 ? -4.379 20.828 19.734 1 84.19 96 ALA A C 1
ATOM 770 O O . ALA A 1 96 ? -4.52 21.266 20.875 1 84.19 96 ALA A O 1
ATOM 771 N N . VAL A 1 97 ? -5.258 20.875 18.844 1 84.62 97 VAL A N 1
ATOM 772 C CA . VAL A 1 97 ? -6.547 21.5 19.125 1 84.62 97 VAL A CA 1
ATOM 773 C C . VAL A 1 97 ? -7.32 20.656 20.141 1 84.62 97 VAL A C 1
ATOM 775 O O . VAL A 1 97 ? -7.926 21.203 21.062 1 84.62 97 VAL A O 1
ATOM 778 N N . PHE A 1 98 ? -7.246 19.438 20.016 1 85.69 98 PHE A N 1
ATOM 779 C CA . PHE A 1 98 ? -7.953 18.516 20.906 1 85.69 98 PHE A CA 1
ATOM 780 C C . PHE A 1 98 ? -7.426 18.625 22.328 1 85.69 98 PHE A C 1
ATOM 782 O O . PHE A 1 98 ? -8.203 18.703 23.281 1 85.69 98 PHE A O 1
ATOM 789 N N . VAL A 1 99 ? -6.176 18.656 22.5 1 85.88 99 VAL A N 1
ATOM 790 C CA . VAL A 1 99 ? -5.578 18.734 23.828 1 85.88 99 VAL A CA 1
ATOM 791 C C . VAL A 1 99 ? -5.961 20.047 24.5 1 85.88 99 VAL A C 1
ATOM 793 O O . VAL A 1 99 ? -6.277 20.078 25.688 1 85.88 99 VAL A O 1
ATOM 796 N N . ARG A 1 100 ? -6.035 21.094 23.703 1 86.44 100 ARG A N 1
ATOM 797 C CA . ARG A 1 100 ? -6.414 22.391 24.25 1 86.44 100 ARG A CA 1
ATOM 798 C C . ARG A 1 100 ? -7.871 22.391 24.688 1 86.44 100 ARG A C 1
ATOM 800 O O . ARG A 1 100 ? -8.195 22.891 25.766 1 86.44 100 ARG A O 1
ATOM 807 N N . GLU A 1 101 ? -8.648 21.812 23.906 1 81.81 101 GLU A N 1
ATOM 808 C CA . GLU A 1 101 ? -10.07 21.75 24.234 1 81.81 101 GLU A CA 1
ATOM 809 C C . GLU A 1 101 ? -10.312 20.844 25.453 1 81.81 101 GLU A C 1
ATOM 811 O O . GLU A 1 101 ? -11.188 21.125 26.266 1 81.81 101 GLU A O 1
ATOM 816 N N . HIS A 1 102 ? -9.586 19.891 25.578 1 81.75 102 HIS A N 1
ATOM 817 C CA . HIS A 1 102 ? -9.727 18.953 26.688 1 81.75 102 HIS A CA 1
ATOM 818 C C . HIS A 1 102 ? -9.234 19.578 28 1 81.75 102 HIS A C 1
ATOM 820 O O . HIS A 1 102 ? -9.859 19.391 29.047 1 81.75 102 HIS A O 1
ATOM 826 N N . LEU A 1 103 ? -8.141 20.234 27.875 1 82.44 103 LEU A N 1
ATOM 827 C CA . LEU A 1 103 ? -7.582 20.875 29.062 1 82.44 103 LEU A CA 1
ATOM 828 C C . LEU A 1 103 ? -8.477 22.016 29.547 1 82.44 103 LEU A C 1
ATOM 830 O O . LEU A 1 103 ? -8.484 22.344 30.719 1 82.44 103 LEU A O 1
ATOM 834 N N . ASN A 1 104 ? -9.242 22.578 28.562 1 80.5 104 ASN A N 1
ATOM 835 C CA . ASN A 1 104 ? -10.203 23.609 28.922 1 80.5 104 ASN A CA 1
ATOM 836 C C . ASN A 1 104 ? -11.531 23.016 29.391 1 80.5 104 ASN A C 1
ATOM 838 O O . ASN A 1 104 ? -12.516 23.734 29.547 1 80.5 104 ASN A O 1
ATOM 842 N N . TYR A 1 105 ? -11.539 21.734 29.5 1 75.19 105 TYR A N 1
ATOM 843 C CA . TYR A 1 105 ? -12.656 20.984 30.062 1 75.19 105 TYR A CA 1
ATOM 844 C C . TYR A 1 105 ? -13.898 21.125 29.188 1 75.19 105 TYR A C 1
ATOM 846 O O . TYR A 1 105 ? -15.016 21.203 29.703 1 75.19 105 TYR A O 1
ATOM 854 N N . TRP A 1 106 ? -13.625 21.172 27.938 1 74.38 106 TRP A N 1
ATOM 855 C CA . TRP A 1 106 ? -14.766 21.25 27.031 1 74.38 106 TRP A CA 1
ATOM 856 C C . TRP A 1 106 ? -15.336 19.875 26.75 1 74.38 106 TRP A C 1
ATOM 858 O O . TRP A 1 106 ? -16.562 19.688 26.734 1 74.38 106 TRP A O 1
ATOM 868 N N . TYR A 1 107 ? -14.414 18.984 26.5 1 81.69 107 TYR A N 1
ATOM 869 C CA . TYR A 1 107 ? -14.844 17.641 26.125 1 81.69 107 TYR A CA 1
ATOM 870 C C . TYR A 1 107 ? -13.969 16.578 26.781 1 81.69 107 TYR A C 1
ATOM 872 O O . TYR A 1 107 ? -12.781 16.797 27.016 1 81.69 107 TYR A O 1
ATOM 880 N N . SER A 1 108 ? -14.602 15.461 27.016 1 85.88 108 SER A N 1
ATOM 881 C CA . SER A 1 108 ? -13.859 14.312 27.531 1 85.88 108 SER A CA 1
ATOM 882 C C . SER A 1 108 ? -13.188 13.547 26.391 1 85.88 108 SER A C 1
ATOM 884 O O . SER A 1 108 ? -13.617 13.617 25.25 1 85.88 108 SER A O 1
ATOM 886 N N . VAL A 1 109 ? -12.102 12.875 26.812 1 89.19 109 VAL A N 1
ATOM 887 C CA . VAL A 1 109 ? -11.375 12.078 25.828 1 89.19 109 VAL A CA 1
ATOM 888 C C . VAL A 1 109 ? -12.289 10.984 25.266 1 89.19 109 VAL A C 1
ATOM 890 O O . VAL A 1 109 ? -12.258 10.695 24.078 1 89.19 109 VAL A O 1
ATOM 893 N N . LYS A 1 110 ? -13.109 10.422 26.094 1 90.75 110 LYS A N 1
ATOM 894 C CA . LYS A 1 110 ? -14.016 9.359 25.688 1 90.75 110 LYS A CA 1
ATOM 895 C C . LYS A 1 110 ? -15.039 9.867 24.672 1 90.75 110 LYS A C 1
ATOM 897 O O . LYS A 1 110 ? -15.289 9.211 23.656 1 90.75 110 LYS A O 1
ATOM 902 N N . ALA A 1 111 ? -15.586 10.977 24.906 1 88.69 111 ALA A N 1
ATOM 903 C CA . ALA A 1 111 ? -16.594 11.555 24.016 1 88.69 111 ALA A CA 1
ATOM 904 C C . ALA A 1 111 ? -15.969 11.945 22.672 1 88.69 111 ALA A C 1
ATOM 906 O O . ALA A 1 111 ? -16.562 11.703 21.625 1 88.69 111 ALA A O 1
ATOM 907 N N . TYR A 1 112 ? -14.828 12.516 22.766 1 89.31 112 TYR A N 1
ATOM 908 C CA . TYR A 1 112 ? -14.117 12.914 21.547 1 89.31 112 TYR A CA 1
ATOM 909 C C . TYR A 1 112 ? -13.773 11.695 20.703 1 89.31 112 TYR A C 1
ATOM 911 O O . TYR A 1 112 ? -14.039 11.68 19.484 1 89.31 112 TYR A O 1
ATOM 919 N N . TYR A 1 113 ? -13.18 10.758 21.375 1 92.25 113 TYR A N 1
ATOM 920 C CA . TYR A 1 113 ? -12.75 9.539 20.703 1 92.25 113 TYR A CA 1
ATOM 921 C C . TYR A 1 113 ? -13.93 8.844 20.031 1 92.25 113 TYR A C 1
ATOM 923 O O . TYR A 1 113 ? -13.859 8.477 18.859 1 92.25 113 TYR A O 1
ATOM 931 N N . LEU A 1 114 ? -14.977 8.633 20.734 1 91.44 114 LEU A N 1
ATOM 932 C CA . LEU A 1 114 ? -16.156 7.938 20.219 1 91.44 114 LEU A CA 1
ATOM 933 C C . LEU A 1 114 ? -16.797 8.734 19.094 1 91.44 114 LEU A C 1
ATOM 935 O O . LEU A 1 114 ? -17.281 8.156 18.109 1 91.44 114 LEU A O 1
ATOM 939 N N . ALA A 1 115 ? -16.797 10 19.234 1 89.94 115 ALA A N 1
ATOM 940 C CA . ALA A 1 115 ? -17.375 10.844 18.203 1 89.94 115 ALA A CA 1
ATOM 941 C C . ALA A 1 115 ? -16.578 10.758 16.906 1 89.94 115 ALA A C 1
ATOM 943 O O . ALA A 1 115 ? -17.141 10.586 15.82 1 89.94 115 ALA A O 1
ATOM 944 N N . LYS A 1 116 ? -15.281 10.836 17.062 1 88.56 116 LYS A N 1
ATOM 945 C CA . LYS A 1 116 ? -14.414 10.82 15.891 1 88.56 116 LYS A CA 1
ATOM 946 C C . LYS A 1 116 ? -14.453 9.461 15.195 1 88.56 116 LYS A C 1
ATOM 948 O O . LYS A 1 116 ? -14.492 9.391 13.961 1 88.56 116 LYS A O 1
ATOM 953 N N . THR A 1 117 ? -14.453 8.438 15.914 1 89.12 117 THR A N 1
ATOM 954 C CA . THR A 1 117 ? -14.383 7.098 15.336 1 89.12 117 THR A CA 1
ATOM 955 C C . THR A 1 117 ? -15.734 6.699 14.742 1 89.12 117 THR A C 1
ATOM 957 O O . THR A 1 117 ? -15.781 6.035 13.703 1 89.12 117 THR A O 1
ATOM 960 N N . MET A 1 118 ? -16.812 7.141 15.336 1 90.19 118 MET A N 1
ATOM 961 C CA . MET A 1 118 ? -18.141 6.766 14.859 1 90.19 118 MET A CA 1
ATOM 962 C C . MET A 1 118 ? -18.547 7.629 13.672 1 90.19 118 MET A C 1
ATOM 964 O O . MET A 1 118 ? -19.344 7.199 12.836 1 90.19 118 MET A O 1
ATOM 968 N N . ALA A 1 119 ? -18 8.758 13.602 1 90.31 119 ALA A N 1
ATOM 969 C CA . ALA A 1 119 ? -18.391 9.664 12.523 1 90.31 119 ALA A CA 1
ATOM 970 C C . ALA A 1 119 ? -17.875 9.156 11.18 1 90.31 119 ALA A C 1
ATOM 972 O O . ALA A 1 119 ? -18.5 9.391 10.141 1 90.31 119 ALA A O 1
ATOM 973 N N . ASP A 1 120 ? -16.812 8.523 11.219 1 90.38 120 ASP A N 1
ATOM 974 C CA . ASP A 1 120 ? -16.203 8.039 9.977 1 90.38 120 ASP A CA 1
ATOM 975 C C . ASP A 1 120 ? -16.688 6.629 9.648 1 90.38 120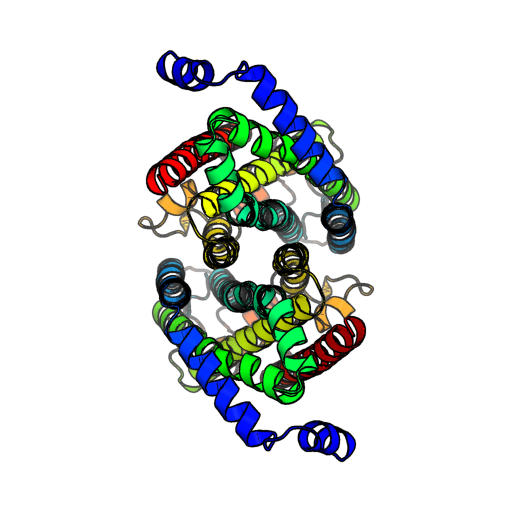 ASP A C 1
ATOM 977 O O . ASP A 1 120 ? -16.531 6.16 8.516 1 90.38 120 ASP A O 1
ATOM 981 N N . MET A 1 121 ? -17.312 5.941 10.578 1 92.12 121 MET A N 1
ATOM 982 C CA . MET A 1 121 ? -17.672 4.527 10.461 1 92.12 121 MET A CA 1
ATOM 983 C C . MET A 1 121 ? -18.688 4.32 9.336 1 92.12 121 MET A C 1
ATOM 985 O O . MET A 1 121 ? -18.562 3.375 8.555 1 92.12 121 MET A O 1
ATOM 989 N N . PRO A 1 122 ? -19.641 5.203 9.125 1 91.81 122 PRO A N 1
ATOM 990 C CA . PRO A 1 122 ? -20.594 5.012 8.023 1 91.81 122 PRO A CA 1
ATOM 991 C C . PRO A 1 122 ? -19.922 5 6.656 1 91.81 122 PRO A C 1
ATOM 993 O O . PRO A 1 122 ? -20.312 4.23 5.777 1 91.81 122 PRO A O 1
ATOM 996 N N . PHE A 1 123 ? -18.953 5.758 6.504 1 91.5 123 PHE A N 1
ATOM 997 C CA . PHE A 1 123 ? -18.234 5.801 5.234 1 91.5 123 PHE A CA 1
ATOM 998 C C . PHE A 1 123 ? -17.406 4.539 5.039 1 91.5 123 PHE A C 1
ATOM 1000 O O . PHE A 1 123 ? -17.281 4.035 3.922 1 91.5 123 PHE A O 1
ATOM 1007 N N . GLN A 1 124 ? -16.906 4.094 6.121 1 94.56 124 GLN A N 1
ATOM 1008 C CA . GLN A 1 124 ? -16.109 2.881 6.066 1 94.56 124 GLN A CA 1
ATOM 1009 C C . GLN A 1 124 ? -16.969 1.649 5.832 1 94.56 124 GLN A C 1
ATOM 1011 O O . GLN A 1 124 ? -16.469 0.568 5.535 1 94.56 124 GLN A O 1
ATOM 1016 N N . ILE A 1 125 ? -18.234 1.803 5.957 1 96.81 125 ILE A N 1
ATOM 1017 C CA . ILE A 1 125 ? -19.172 0.715 5.691 1 96.81 125 ILE A CA 1
ATOM 1018 C C . ILE A 1 125 ? -19.75 0.865 4.289 1 96.81 125 ILE A C 1
ATOM 1020 O O . ILE A 1 125 ? -19.734 -0.084 3.5 1 96.81 125 ILE A O 1
ATOM 1024 N N . VAL A 1 126 ? -20.094 2.02 3.898 1 96.62 126 VAL A N 1
ATOM 1025 C CA . VAL A 1 126 ? -20.797 2.271 2.643 1 96.62 126 VAL A CA 1
ATOM 1026 C C . VAL A 1 126 ? -19.844 2.08 1.47 1 96.62 126 VAL A C 1
ATOM 1028 O O . VAL A 1 126 ? -20.203 1.464 0.463 1 96.62 126 VAL A O 1
ATOM 1031 N N . PHE A 1 127 ? -18.641 2.555 1.568 1 96.44 127 PHE A N 1
ATOM 1032 C CA . PHE A 1 127 ? -17.703 2.508 0.454 1 96.44 127 PHE A CA 1
ATOM 1033 C C . PHE A 1 127 ? -17.359 1.065 0.105 1 96.44 127 PHE A C 1
ATOM 1035 O O . PHE A 1 127 ? -17.422 0.669 -1.061 1 96.44 127 PHE A O 1
ATOM 1042 N N . PRO A 1 128 ? -17.047 0.259 1.1 1 97.62 128 PRO A N 1
ATOM 1043 C CA . PRO A 1 128 ? -16.797 -1.144 0.763 1 97.62 128 PRO A CA 1
ATOM 1044 C C . PRO A 1 128 ? -18.031 -1.843 0.187 1 97.62 128 PRO A C 1
ATOM 1046 O O . PRO A 1 128 ? -17.891 -2.723 -0.668 1 97.62 128 PRO A O 1
ATOM 1049 N N . LEU A 1 129 ? -19.188 -1.465 0.664 1 98.06 129 LEU A N 1
ATOM 1050 C CA . LEU A 1 129 ? -20.406 -2.072 0.135 1 98.06 129 LEU A CA 1
ATOM 1051 C C . LEU A 1 129 ? -20.594 -1.717 -1.337 1 98.06 129 LEU A C 1
ATOM 1053 O O . LEU A 1 129 ? -20.922 -2.582 -2.15 1 98.06 129 LEU A O 1
ATOM 1057 N N . VAL A 1 130 ? -20.359 -0.499 -1.656 1 97.44 130 VAL A N 1
ATOM 1058 C CA . VAL A 1 130 ? -20.5 -0.043 -3.035 1 97.44 130 VAL A CA 1
ATOM 1059 C C . VAL A 1 130 ? -19.422 -0.689 -3.902 1 97.44 130 VAL A C 1
ATOM 1061 O O . VAL A 1 130 ? -19.719 -1.28 -4.941 1 97.44 130 VAL A O 1
ATOM 1064 N N . TYR A 1 131 ? -18.219 -0.576 -3.488 1 98.19 131 TYR A N 1
ATOM 1065 C CA . TYR A 1 131 ? -17.094 -1.166 -4.203 1 98.19 131 TYR A CA 1
ATOM 1066 C C . TYR A 1 131 ? -17.281 -2.666 -4.387 1 98.19 131 TYR A C 1
ATOM 1068 O O . TYR A 1 131 ? -17.172 -3.184 -5.5 1 98.19 131 TYR A O 1
ATOM 1076 N N . GLY A 1 132 ? -17.625 -3.344 -3.252 1 97.94 132 GLY A N 1
ATOM 1077 C CA . GLY A 1 132 ? -17.781 -4.789 -3.273 1 97.94 132 GLY A CA 1
ATOM 1078 C C . GLY A 1 132 ? -18.906 -5.25 -4.184 1 97.94 132 GLY A C 1
ATOM 1079 O O . GLY A 1 132 ? -18.797 -6.285 -4.84 1 97.94 132 GLY A O 1
ATOM 1080 N N . SER A 1 133 ? -19.984 -4.492 -4.215 1 97.88 133 SER A N 1
ATOM 1081 C CA . SER A 1 133 ? -21.109 -4.844 -5.078 1 97.88 133 SER A CA 1
ATOM 1082 C C . SER A 1 133 ? -20.734 -4.723 -6.551 1 97.88 133 SER A C 1
ATOM 1084 O O . SER A 1 133 ? -21.062 -5.59 -7.359 1 97.88 133 SER A O 1
ATOM 1086 N N . ILE A 1 134 ? -19.984 -3.754 -6.875 1 97.75 134 ILE A N 1
ATOM 1087 C CA . ILE A 1 134 ? -19.594 -3.531 -8.258 1 97.75 134 ILE A CA 1
ATOM 1088 C C . ILE A 1 134 ? -18.656 -4.652 -8.719 1 97.75 134 ILE A C 1
ATOM 1090 O O . ILE A 1 134 ? -18.922 -5.312 -9.727 1 97.75 134 ILE A O 1
ATOM 1094 N N . VAL A 1 135 ? -17.672 -4.914 -7.938 1 97.88 135 VAL A N 1
ATOM 1095 C CA . VAL A 1 135 ? -16.641 -5.867 -8.367 1 97.88 135 VAL A CA 1
ATOM 1096 C C . VAL A 1 135 ? -17.219 -7.281 -8.336 1 97.88 135 VAL A C 1
ATOM 1098 O O . VAL A 1 135 ? -16.891 -8.109 -9.195 1 97.88 135 VAL A O 1
ATOM 1101 N N . TYR A 1 136 ? -18.094 -7.562 -7.355 1 98.12 136 TYR A N 1
ATOM 1102 C CA . TYR A 1 136 ? -18.656 -8.898 -7.223 1 98.12 136 TYR A CA 1
ATOM 1103 C C . TYR A 1 136 ? -19.453 -9.281 -8.461 1 98.12 136 TYR A C 1
ATOM 1105 O O . TYR A 1 136 ? -19.281 -10.375 -9.008 1 98.12 136 TYR A O 1
ATOM 1113 N N . TRP A 1 137 ? -20.219 -8.391 -8.938 1 97.38 137 TRP A N 1
ATOM 1114 C CA . TRP A 1 137 ? -21.094 -8.711 -10.055 1 97.38 137 TRP A CA 1
ATOM 1115 C C . TRP A 1 137 ? -20.359 -8.578 -11.383 1 97.38 137 TRP A C 1
ATOM 1117 O O . TRP A 1 137 ? -20.594 -9.359 -12.305 1 97.38 137 TRP A O 1
ATOM 1127 N N . MET A 1 138 ? -19.469 -7.723 -11.484 1 96.81 138 MET A N 1
ATOM 1128 C CA . MET A 1 138 ? -18.719 -7.539 -12.727 1 96.81 138 MET A CA 1
ATOM 1129 C C . MET A 1 138 ? -17.828 -8.75 -13 1 96.81 138 MET A C 1
ATOM 1131 O O . MET A 1 138 ? -17.594 -9.094 -14.164 1 96.81 138 MET A O 1
ATOM 1135 N N . THR A 1 139 ? -17.359 -9.43 -11.977 1 96.94 139 THR A N 1
ATOM 1136 C CA . THR A 1 139 ? -16.438 -10.547 -12.156 1 96.94 139 THR A CA 1
ATOM 1137 C C . THR A 1 139 ? -17.188 -11.875 -12.18 1 96.94 139 THR A C 1
ATOM 1139 O O . THR A 1 139 ? -16.578 -12.938 -12.164 1 96.94 139 THR A O 1
ATOM 1142 N N . SER A 1 140 ? -18.453 -11.82 -12.195 1 96.25 140 SER A N 1
ATOM 1143 C CA . SER A 1 140 ? -19.328 -12.977 -12.328 1 96.25 140 SER A CA 1
ATOM 1144 C C . SER A 1 140 ? -19.078 -14 -11.227 1 96.25 140 SER A C 1
ATOM 1146 O O . SER A 1 140 ? -18.906 -15.188 -11.5 1 96.25 140 SER A O 1
ATOM 1148 N N . GLN A 1 141 ? -18.969 -13.453 -10.023 1 96.94 141 GLN A N 1
ATOM 1149 C CA . GLN A 1 141 ? -18.922 -14.352 -8.875 1 96.94 141 GLN A CA 1
ATOM 1150 C C . GLN A 1 141 ? -20.25 -15.086 -8.703 1 96.94 141 GLN A C 1
ATOM 1152 O O . GLN A 1 141 ? -21.234 -14.742 -9.336 1 96.94 141 GLN A O 1
ATOM 1157 N N . PRO A 1 142 ? -20.234 -16.156 -7.902 1 95.69 142 PRO A N 1
ATOM 1158 C CA . PRO A 1 142 ? -21.469 -16.938 -7.793 1 95.69 142 PRO A CA 1
ATOM 1159 C C . PRO A 1 142 ? -22.688 -16.078 -7.449 1 95.69 142 PRO A C 1
ATOM 1161 O O . PRO A 1 142 ? -22.625 -15.242 -6.535 1 95.69 142 PRO A O 1
ATOM 1164 N N . SER A 1 143 ? -23.766 -16.312 -8.227 1 93.94 143 SER A N 1
ATOM 1165 C CA . SER A 1 143 ? -24.984 -15.523 -8.031 1 93.94 143 SER A CA 1
ATOM 1166 C C . SER A 1 143 ? -25.797 -16.047 -6.859 1 93.94 143 SER A C 1
ATOM 1168 O O . SER A 1 143 ? -26.906 -16.578 -7.047 1 93.94 143 SER A O 1
ATOM 1170 N N . ASP A 1 144 ? -25.266 -16.141 -5.719 1 95.12 144 ASP A N 1
ATOM 1171 C CA . ASP A 1 144 ? -25.875 -16.562 -4.457 1 95.12 144 ASP A CA 1
ATOM 1172 C C . ASP A 1 144 ? -25.906 -15.406 -3.457 1 95.12 144 ASP A C 1
ATOM 1174 O O . ASP A 1 144 ? -24.859 -14.828 -3.141 1 95.12 144 ASP A O 1
ATOM 1178 N N . PHE A 1 145 ? -27.062 -15.102 -2.971 1 95.81 145 PHE A N 1
ATOM 1179 C CA . PHE A 1 145 ? -27.234 -13.953 -2.084 1 95.81 145 PHE A CA 1
ATOM 1180 C C . PHE A 1 145 ? -26.438 -14.141 -0.798 1 95.81 145 PHE A C 1
ATOM 1182 O O . PHE A 1 145 ? -25.859 -13.188 -0.28 1 95.81 145 PHE A O 1
ATOM 1189 N N . SER A 1 146 ? -26.469 -15.375 -0.282 1 96.81 146 SER A N 1
ATOM 1190 C CA . SER A 1 146 ? -25.734 -15.641 0.952 1 96.81 146 SER A CA 1
ATOM 1191 C C . SER A 1 146 ? -24.234 -15.414 0.764 1 96.81 146 SER A C 1
ATOM 1193 O O . SER A 1 146 ? -23.578 -14.805 1.616 1 96.81 146 SER A O 1
ATOM 1195 N N . ARG A 1 147 ? -23.719 -15.844 -0.349 1 97.56 147 ARG A N 1
ATOM 1196 C CA . ARG A 1 147 ? -22.312 -15.656 -0.64 1 97.56 147 ARG A CA 1
ATOM 1197 C C . ARG A 1 147 ? -21.984 -14.188 -0.862 1 97.56 147 ARG A C 1
ATOM 1199 O O . ARG A 1 147 ? -20.922 -13.703 -0.435 1 97.56 147 ARG A O 1
ATOM 1206 N N . PHE A 1 148 ? -22.891 -13.539 -1.504 1 98.12 148 PHE A N 1
ATOM 1207 C CA . PHE A 1 148 ? -22.734 -12.109 -1.759 1 98.12 148 PHE A CA 1
ATOM 1208 C C . PHE A 1 148 ? -22.672 -11.336 -0.45 1 98.12 148 PHE A C 1
ATOM 1210 O O . PHE A 1 148 ? -21.781 -10.508 -0.262 1 98.12 148 PHE A O 1
ATOM 1217 N N . VAL A 1 149 ? -23.531 -11.656 0.466 1 98.12 149 VAL A N 1
ATOM 1218 C CA . VAL A 1 149 ? -23.578 -10.977 1.757 1 98.12 149 VAL A CA 1
ATOM 1219 C C . VAL A 1 149 ? -22.344 -11.328 2.574 1 98.12 149 VAL A C 1
ATOM 1221 O O . VAL A 1 149 ? -21.781 -10.477 3.264 1 98.12 149 VAL A O 1
ATOM 1224 N N . MET A 1 150 ? -21.922 -12.578 2.51 1 98.31 150 MET A N 1
ATOM 1225 C CA . MET A 1 150 ? -20.703 -12.992 3.209 1 98.31 150 MET A CA 1
ATOM 1226 C C . MET A 1 150 ? -19.5 -12.219 2.705 1 98.31 150 MET A C 1
ATOM 1228 O O . MET A 1 150 ? -18.672 -11.758 3.5 1 98.31 150 MET A O 1
ATOM 1232 N N . PHE A 1 151 ? -19.422 -12.086 1.403 1 98.38 151 PHE A N 1
ATOM 1233 C CA . PHE A 1 151 ? -18.328 -11.344 0.792 1 98.38 151 PHE A CA 1
ATOM 1234 C C . PHE A 1 151 ? -18.328 -9.891 1.253 1 98.38 151 PHE A C 1
ATOM 1236 O O . PHE A 1 151 ? -17.297 -9.359 1.667 1 98.38 151 PHE A O 1
ATOM 1243 N N . LEU A 1 152 ? -19.469 -9.25 1.251 1 98.44 152 LEU A N 1
ATOM 1244 C CA . LEU A 1 152 ? -19.594 -7.844 1.628 1 98.44 152 LEU A CA 1
ATOM 1245 C C . LEU A 1 152 ? -19.312 -7.656 3.115 1 98.44 152 LEU A C 1
ATOM 1247 O O . LEU A 1 152 ? -18.766 -6.629 3.521 1 98.44 152 LEU A O 1
ATOM 1251 N N . THR A 1 153 ? -19.719 -8.609 3.869 1 98.44 153 THR A N 1
ATOM 1252 C CA . THR A 1 153 ? -19.469 -8.539 5.305 1 98.44 153 THR A CA 1
ATOM 1253 C C . THR A 1 153 ? -17.984 -8.531 5.605 1 98.44 153 THR A C 1
ATOM 1255 O O . THR A 1 153 ? -17.5 -7.695 6.375 1 98.44 153 THR A O 1
ATOM 1258 N N . LEU A 1 154 ? -17.25 -9.398 4.98 1 98.38 154 LEU A N 1
ATOM 1259 C CA . LEU A 1 154 ? -15.805 -9.469 5.215 1 98.38 154 LEU A CA 1
ATOM 1260 C C . LEU A 1 154 ? -15.094 -8.258 4.621 1 98.38 154 LEU A C 1
ATOM 1262 O O . LEU A 1 154 ? -14.109 -7.773 5.18 1 98.38 154 LEU A O 1
ATOM 1266 N N . ALA A 1 155 ? -15.625 -7.812 3.475 1 98 155 ALA A N 1
ATOM 1267 C CA . ALA A 1 155 ? -15.086 -6.586 2.891 1 98 155 ALA A CA 1
ATOM 1268 C C . ALA A 1 155 ? -15.234 -5.41 3.852 1 98 155 ALA A C 1
ATOM 1270 O O . ALA A 1 155 ? -14.281 -4.652 4.066 1 98 155 ALA A O 1
ATOM 1271 N N . THR A 1 156 ? -16.359 -5.312 4.418 1 98.25 156 THR A N 1
ATOM 1272 C CA . THR A 1 156 ? -16.641 -4.23 5.355 1 98.25 156 THR A CA 1
ATOM 1273 C C . THR A 1 156 ? -15.805 -4.387 6.621 1 98.25 156 THR A C 1
ATOM 1275 O O . THR A 1 156 ? -15.258 -3.406 7.133 1 98.25 156 THR A O 1
ATOM 1278 N N . GLN A 1 157 ? -15.688 -5.574 7.09 1 98.44 157 GLN A N 1
ATOM 1279 C CA . GLN A 1 157 ? -14.883 -5.816 8.289 1 98.44 157 GLN A CA 1
ATOM 1280 C C . GLN A 1 157 ? -13.422 -5.469 8.047 1 98.44 157 GLN A C 1
ATOM 1282 O O . GLN A 1 157 ? -12.75 -4.938 8.938 1 98.44 157 GLN A O 1
ATOM 1287 N N . THR A 1 158 ? -12.938 -5.812 6.891 1 98.44 158 THR A N 1
ATOM 1288 C CA . THR A 1 158 ? -11.562 -5.48 6.551 1 98.44 158 THR A CA 1
ATOM 1289 C C . THR A 1 158 ? -11.336 -3.973 6.609 1 98.44 158 THR A C 1
ATOM 1291 O O . THR A 1 158 ? -10.336 -3.51 7.168 1 98.44 158 THR A O 1
ATOM 1294 N N . SER A 1 159 ? -12.258 -3.26 6.102 1 98.12 159 SER A N 1
ATOM 1295 C CA . SER A 1 159 ? -12.18 -1.804 6.121 1 98.12 159 SER A CA 1
ATOM 1296 C C . SER A 1 159 ? -12.227 -1.268 7.547 1 98.12 159 SER A C 1
ATOM 1298 O O . SER A 1 159 ? -11.453 -0.376 7.906 1 98.12 159 SER A O 1
ATOM 1300 N N . LEU A 1 160 ? -13.047 -1.826 8.344 1 98.25 160 LEU A N 1
ATOM 1301 C CA . LEU A 1 160 ? -13.203 -1.36 9.719 1 98.25 160 LEU A CA 1
ATOM 1302 C C . LEU A 1 160 ? -11.945 -1.653 10.539 1 98.25 160 LEU A C 1
ATOM 1304 O O . LEU A 1 160 ? -11.492 -0.81 11.312 1 98.25 160 LEU A O 1
ATOM 1308 N N . VAL A 1 161 ? -11.398 -2.811 10.359 1 98.5 161 VAL A N 1
ATOM 1309 C CA . VAL A 1 161 ? -10.188 -3.166 11.086 1 98.5 161 VAL A CA 1
ATOM 1310 C C . VAL A 1 161 ? -9.023 -2.299 10.602 1 98.5 161 VAL A C 1
ATOM 1312 O O . VAL A 1 161 ? -8.234 -1.81 11.414 1 98.5 161 VAL A O 1
ATOM 1315 N N . ALA A 1 162 ? -8.922 -2.125 9.312 1 98.38 162 ALA A N 1
ATOM 1316 C CA . ALA A 1 162 ? -7.871 -1.272 8.758 1 98.38 162 ALA A CA 1
ATOM 1317 C C . ALA A 1 162 ? -8 0.159 9.273 1 98.38 162 ALA A C 1
ATOM 1319 O O . ALA A 1 162 ? -6.996 0.811 9.57 1 98.38 162 ALA A O 1
ATOM 1320 N N . GLN A 1 163 ? -9.195 0.639 9.312 1 97.69 163 GLN A N 1
ATOM 1321 C CA . GLN A 1 163 ? -9.445 1.957 9.883 1 97.69 163 GLN A CA 1
ATOM 1322 C C . GLN A 1 163 ? -8.953 2.029 11.328 1 97.69 163 GLN A C 1
ATOM 1324 O O . GLN A 1 163 ? -8.312 3.008 11.727 1 97.69 163 GLN A O 1
ATOM 1329 N N . SER A 1 164 ? -9.266 1.017 12.078 1 98 164 SER A N 1
ATOM 1330 C CA . SER A 1 164 ? -8.875 0.972 13.484 1 98 164 SER A CA 1
ATOM 1331 C C . SER A 1 164 ? -7.355 0.983 13.633 1 98 164 SER A C 1
ATOM 1333 O O . SER A 1 164 ? -6.82 1.641 14.523 1 98 164 SER A O 1
ATOM 1335 N N . LEU A 1 165 ? -6.719 0.278 12.797 1 98.25 165 LEU A N 1
ATOM 1336 C CA . LEU A 1 165 ? -5.262 0.269 12.828 1 98.25 165 LEU A CA 1
ATOM 1337 C C . LEU A 1 165 ? -4.699 1.645 12.477 1 98.25 165 LEU A C 1
ATOM 1339 O O . LEU A 1 165 ? -3.75 2.109 13.109 1 98.25 165 LEU A O 1
ATOM 1343 N N . GLY A 1 166 ? -5.258 2.275 11.516 1 97.56 166 GLY A N 1
ATOM 1344 C CA . GLY A 1 166 ? -4.84 3.623 11.164 1 97.56 166 GLY A CA 1
ATOM 1345 C C . GLY A 1 166 ? -5.008 4.617 12.297 1 97.56 166 GLY A C 1
ATOM 1346 O O . GLY A 1 166 ? -4.121 5.434 12.547 1 97.56 166 GLY A O 1
ATOM 1347 N N . LEU A 1 167 ? -6.152 4.562 12.914 1 97.06 167 LEU A N 1
ATOM 1348 C CA . LEU A 1 167 ? -6.406 5.434 14.055 1 97.06 167 LEU A CA 1
ATOM 1349 C C . LEU A 1 167 ? -5.387 5.195 15.156 1 97.06 167 LEU A C 1
ATOM 1351 O O . LEU A 1 167 ? -4.898 6.145 15.773 1 97.06 167 LEU A O 1
ATOM 1355 N N . LEU A 1 168 ? -5.094 3.951 15.391 1 97.88 168 LEU A N 1
ATOM 1356 C CA . LEU A 1 168 ? -4.133 3.609 16.438 1 97.88 168 LEU A CA 1
ATOM 1357 C C . LEU A 1 168 ? -2.752 4.168 16.094 1 97.88 168 LEU A C 1
ATOM 1359 O O . LEU A 1 168 ? -2.096 4.758 16.953 1 97.88 168 LEU A O 1
ATOM 1363 N N . ILE A 1 169 ? -2.322 4.02 14.891 1 97.69 169 ILE A N 1
ATOM 1364 C CA . ILE A 1 169 ? -1.035 4.547 14.453 1 97.69 169 ILE A CA 1
ATOM 1365 C C . ILE A 1 169 ? -1.026 6.066 14.586 1 97.69 169 ILE A C 1
ATOM 1367 O O . ILE A 1 169 ? -0.058 6.648 15.086 1 97.69 169 ILE A O 1
ATOM 1371 N N . GLY A 1 170 ? -2.098 6.664 14.164 1 96.56 170 GLY A N 1
ATOM 1372 C CA . GLY A 1 170 ? -2.221 8.109 14.266 1 96.56 170 GLY A CA 1
ATOM 1373 C C . GLY A 1 170 ? -2.207 8.609 15.695 1 96.56 170 GLY A C 1
ATOM 1374 O O . GLY A 1 170 ? -1.638 9.664 15.984 1 96.56 170 GLY A O 1
ATOM 1375 N N . ALA A 1 171 ? -2.844 7.859 16.531 1 95.94 171 ALA A N 1
ATOM 1376 C CA . ALA A 1 171 ? -2.895 8.258 17.938 1 95.94 171 ALA A CA 1
ATOM 1377 C C . ALA A 1 171 ? -1.527 8.102 18.594 1 95.94 171 ALA A C 1
ATOM 1379 O O . ALA A 1 171 ? -1.179 8.867 19.5 1 95.94 171 ALA A O 1
ATOM 1380 N N . ALA A 1 172 ? -0.717 7.227 18.109 1 95.75 172 ALA A N 1
ATOM 1381 C CA . ALA A 1 172 ? 0.517 6.852 18.797 1 95.75 172 ALA A CA 1
ATOM 1382 C C . ALA A 1 172 ? 1.688 7.707 18.328 1 95.75 172 ALA A C 1
ATOM 1384 O O . ALA A 1 172 ? 2.709 7.805 19.016 1 95.75 172 ALA A O 1
ATOM 1385 N N . THR A 1 173 ? 1.566 8.328 17.156 1 94.25 173 THR A N 1
ATOM 1386 C CA . THR A 1 173 ? 2.764 8.93 16.594 1 94.25 173 THR A CA 1
ATOM 1387 C C . THR A 1 173 ? 2.436 10.273 15.953 1 94.25 173 THR A C 1
ATOM 1389 O O . THR A 1 173 ? 1.295 10.742 16.016 1 94.25 173 THR A O 1
ATOM 1392 N N . SER A 1 174 ? 3.471 10.906 15.375 1 93.94 174 SER A N 1
ATOM 1393 C CA . SER A 1 174 ? 3.32 12.188 14.688 1 93.94 174 SER A CA 1
ATOM 1394 C C . SER A 1 174 ? 2.84 11.992 13.258 1 93.94 174 SER A C 1
ATOM 1396 O O . SER A 1 174 ? 2.783 10.867 12.758 1 93.94 174 SER A O 1
ATOM 1398 N N . LEU A 1 175 ? 2.516 13.07 12.672 1 94.06 175 LEU A N 1
ATOM 1399 C CA . LEU A 1 175 ? 1.927 13.055 11.344 1 94.06 175 LEU A CA 1
ATOM 1400 C C . LEU A 1 175 ? 2.854 12.359 10.344 1 94.06 175 LEU A C 1
ATOM 1402 O O . LEU A 1 175 ? 2.451 11.406 9.672 1 94.06 175 LEU A O 1
ATOM 1406 N N . GLN A 1 176 ? 4.129 12.719 10.242 1 93.19 176 GLN A N 1
ATOM 1407 C CA . GLN A 1 176 ? 5.078 12.172 9.281 1 93.19 176 GLN A CA 1
ATOM 1408 C C . GLN A 1 176 ? 5.34 10.688 9.555 1 93.19 176 GLN A C 1
ATOM 1410 O O . GLN A 1 176 ? 5.391 9.883 8.617 1 93.19 176 GLN A O 1
ATOM 1415 N N . VAL A 1 177 ? 5.395 10.383 10.789 1 94.75 177 VAL A N 1
ATOM 1416 C CA . VAL A 1 177 ? 5.684 9.008 11.188 1 94.75 177 VAL A CA 1
ATOM 1417 C C . VAL A 1 177 ? 4.473 8.125 10.891 1 94.75 177 VAL A C 1
ATOM 1419 O O . VAL A 1 177 ? 4.625 7 10.414 1 94.75 177 VAL A O 1
ATOM 1422 N N . SER A 1 178 ? 3.309 8.641 11.203 1 96.31 178 SER A N 1
ATOM 1423 C CA . SER A 1 178 ? 2.105 7.836 11 1 96.31 178 SER A CA 1
ATOM 1424 C C . SER A 1 178 ? 1.885 7.527 9.523 1 96.31 178 SER A C 1
ATOM 1426 O O . SER A 1 178 ? 1.511 6.41 9.164 1 96.31 178 SER A O 1
ATOM 1428 N N . VAL A 1 179 ? 2.146 8.5 8.664 1 96.19 179 VAL A N 1
ATOM 1429 C CA . VAL A 1 179 ? 1.957 8.328 7.23 1 96.19 179 VAL A CA 1
ATOM 1430 C C . VAL A 1 179 ? 2.965 7.309 6.699 1 96.19 179 VAL A C 1
ATOM 1432 O O . VAL A 1 179 ? 2.645 6.512 5.812 1 96.19 179 VAL A O 1
ATOM 1435 N N . PHE A 1 180 ? 4.148 7.316 7.258 1 95.56 180 PHE A N 1
ATOM 1436 C CA . PHE A 1 180 ? 5.176 6.363 6.852 1 95.56 180 PHE A CA 1
ATOM 1437 C C . PHE A 1 180 ? 4.852 4.965 7.367 1 95.56 180 PHE A C 1
ATOM 1439 O O . PHE A 1 180 ? 4.977 3.982 6.633 1 95.56 180 PHE A O 1
ATOM 1446 N N . LEU A 1 181 ? 4.332 4.859 8.547 1 96.44 181 LEU A N 1
ATOM 1447 C CA . LEU A 1 181 ? 4.113 3.574 9.203 1 96.44 181 LEU A CA 1
ATOM 1448 C C . LEU A 1 181 ? 2.902 2.863 8.609 1 96.44 181 LEU A C 1
ATOM 1450 O O . LEU A 1 181 ? 2.811 1.635 8.664 1 96.44 181 LEU A O 1
ATOM 1454 N N . GLY A 1 182 ? 1.991 3.666 8.07 1 95.81 182 GLY A N 1
ATOM 1455 C CA . GLY A 1 182 ? 0.811 3.055 7.48 1 95.81 182 GLY A CA 1
ATOM 1456 C C . GLY A 1 182 ? 1.137 1.898 6.555 1 95.81 182 GLY A C 1
ATOM 1457 O O . GLY A 1 182 ? 0.91 0.737 6.898 1 95.81 182 GLY A O 1
ATOM 1458 N N . PRO A 1 183 ? 1.778 2.15 5.461 1 94.31 183 PRO A N 1
ATOM 1459 C CA . PRO A 1 183 ? 2.098 1.092 4.5 1 94.31 183 PRO A CA 1
ATOM 1460 C C . PRO A 1 183 ? 3.166 0.131 5.016 1 94.31 183 PRO A C 1
ATOM 1462 O O . PRO A 1 183 ? 3.16 -1.052 4.664 1 94.31 183 PRO A O 1
ATOM 1465 N N . VAL A 1 184 ? 4.07 0.633 5.828 1 95.06 184 VAL A N 1
ATOM 1466 C CA . VAL A 1 184 ? 5.141 -0.217 6.34 1 95.06 184 VAL A CA 1
ATOM 1467 C C . VAL A 1 184 ? 4.551 -1.335 7.195 1 95.06 184 VAL A C 1
ATOM 1469 O O . VAL A 1 184 ? 5.008 -2.479 7.137 1 95.06 184 VAL A O 1
ATOM 1472 N N . THR A 1 185 ? 3.512 -1.045 7.938 1 95.25 185 THR A N 1
ATOM 1473 C CA . THR A 1 185 ? 2.85 -2.061 8.75 1 95.25 185 THR A CA 1
ATOM 1474 C C . THR A 1 185 ? 1.959 -2.949 7.883 1 95.25 185 THR A C 1
ATOM 1476 O O . THR A 1 185 ? 1.766 -4.129 8.188 1 95.25 185 THR A O 1
ATOM 1479 N N . ALA A 1 186 ? 1.505 -2.393 6.824 1 95.75 186 ALA A N 1
ATOM 1480 C CA . ALA A 1 186 ? 0.6 -3.119 5.938 1 95.75 186 ALA A CA 1
ATOM 1481 C C . ALA A 1 186 ? 1.341 -4.219 5.18 1 95.75 186 ALA A C 1
ATOM 1483 O O . ALA A 1 186 ? 0.764 -5.262 4.867 1 95.75 186 ALA A O 1
ATOM 1484 N N . ILE A 1 187 ? 2.588 -4.051 4.945 1 93.62 187 ILE A N 1
ATOM 1485 C CA . ILE A 1 187 ? 3.348 -4.961 4.094 1 93.62 187 ILE A CA 1
ATOM 1486 C C . ILE A 1 187 ? 3.457 -6.328 4.766 1 93.62 187 ILE A C 1
ATOM 1488 O O . ILE A 1 187 ? 3.07 -7.344 4.184 1 93.62 187 ILE A O 1
ATOM 1492 N N . PRO A 1 188 ? 3.885 -6.375 6.051 1 93.81 188 PRO A N 1
ATOM 1493 C CA . PRO A 1 188 ? 3.896 -7.691 6.695 1 93.81 188 PRO A CA 1
ATOM 1494 C C . PRO A 1 188 ? 2.5 -8.297 6.816 1 93.81 188 PRO A C 1
ATOM 1496 O O . PRO A 1 188 ? 2.34 -9.516 6.688 1 93.81 188 PRO A O 1
ATOM 1499 N N . ILE A 1 189 ? 1.512 -7.488 7.012 1 96.25 189 ILE A N 1
ATOM 1500 C CA . ILE A 1 189 ? 0.136 -7.961 7.117 1 96.25 189 ILE A CA 1
ATOM 1501 C C . ILE A 1 189 ? -0.288 -8.609 5.805 1 96.25 189 ILE A C 1
ATOM 1503 O O . ILE A 1 189 ? -0.945 -9.656 5.805 1 96.25 189 ILE A O 1
ATOM 1507 N N . LEU A 1 190 ? 0.154 -8.055 4.73 1 95.06 190 LEU A N 1
ATOM 1508 C CA . LEU A 1 190 ? -0.152 -8.594 3.412 1 95.06 190 LEU A CA 1
ATOM 1509 C C . LEU A 1 190 ? 0.673 -9.852 3.133 1 95.06 190 LEU A C 1
ATOM 1511 O O . LEU A 1 190 ? 0.17 -10.812 2.553 1 95.06 190 LEU A O 1
ATOM 1515 N N . LEU A 1 191 ? 1.886 -9.797 3.6 1 93.12 191 LEU A N 1
ATOM 1516 C CA . LEU A 1 191 ? 2.809 -10.906 3.375 1 93.12 191 LEU A CA 1
ATOM 1517 C C . LEU A 1 191 ? 2.291 -12.188 4.023 1 93.12 191 LEU A C 1
ATOM 1519 O O . LEU A 1 191 ? 2.375 -13.266 3.43 1 93.12 191 LEU A O 1
ATOM 1523 N N . PHE A 1 192 ? 1.689 -12.055 5.109 1 94.25 192 PHE A N 1
ATOM 1524 C CA . PHE A 1 192 ? 1.253 -13.219 5.867 1 94.25 192 PHE A CA 1
ATOM 1525 C C . PHE A 1 192 ? -0.246 -13.445 5.711 1 94.25 192 PHE A C 1
ATOM 1527 O O . PHE A 1 192 ? -0.884 -14.055 6.566 1 94.25 192 PHE A O 1
ATOM 1534 N N . SER A 1 193 ? -0.81 -12.953 4.633 1 93.44 193 SER A N 1
ATOM 1535 C CA . SER A 1 193 ? -2.246 -13.047 4.391 1 93.44 193 SER A CA 1
ATOM 1536 C C . SER A 1 193 ? -2.633 -14.445 3.912 1 93.44 193 SER A C 1
ATOM 1538 O O . SER A 1 193 ? -3.814 -14.805 3.91 1 93.44 193 SER A O 1
ATOM 1540 N N . GLY A 1 194 ? -1.596 -15.273 3.453 1 91 194 GLY A N 1
ATOM 1541 C CA . GLY A 1 194 ? -1.872 -16.609 2.949 1 91 194 GLY A CA 1
ATOM 1542 C C . GLY A 1 194 ? -1.847 -16.688 1.436 1 91 194 GLY A C 1
ATOM 1543 O O . GLY A 1 194 ? -1.837 -17.797 0.87 1 91 194 GLY A O 1
ATOM 1544 N N . PHE A 1 195 ? -1.835 -15.555 0.76 1 91.25 195 PHE A N 1
ATOM 1545 C CA . PHE A 1 195 ? -1.814 -15.547 -0.698 1 91.25 195 PHE A CA 1
ATOM 1546 C C . PHE A 1 195 ? -0.412 -15.836 -1.222 1 91.25 195 PHE A C 1
ATOM 1548 O O . PHE A 1 195 ? -0.246 -16.578 -2.195 1 91.25 195 PHE A O 1
ATOM 1555 N N . PHE A 1 196 ? 0.616 -15.344 -0.528 1 87.94 196 PHE A N 1
ATOM 1556 C CA . PHE A 1 196 ? 1.979 -15.406 -1.04 1 87.94 196 PHE A CA 1
ATOM 1557 C C . PHE A 1 196 ? 2.723 -16.594 -0.447 1 87.94 196 PHE A C 1
ATOM 1559 O O . PHE A 1 196 ? 3.689 -17.094 -1.032 1 87.94 196 PHE A O 1
ATOM 1566 N N . VAL A 1 197 ? 2.371 -16.875 0.739 1 86.06 197 VAL A N 1
ATOM 1567 C CA . VAL A 1 197 ? 3.008 -17.984 1.423 1 86.06 197 VAL A CA 1
ATOM 1568 C C . VAL A 1 197 ? 1.955 -18.797 2.178 1 86.06 197 VAL A C 1
ATOM 1570 O O . VAL A 1 197 ? 1.165 -18.25 2.943 1 86.06 197 VAL A O 1
ATOM 1573 N N . ASN A 1 198 ? 2.002 -20.094 1.861 1 83.81 198 ASN A N 1
ATOM 1574 C CA . ASN A 1 198 ? 1.112 -20.969 2.621 1 83.81 198 ASN A CA 1
ATOM 1575 C C . ASN A 1 198 ? 1.595 -21.141 4.059 1 83.81 198 ASN A C 1
ATOM 1577 O O . ASN A 1 198 ? 2.793 -21.062 4.328 1 83.81 198 ASN A O 1
ATOM 1581 N N . PHE A 1 199 ? 0.696 -21.469 4.895 1 81.44 199 PHE A N 1
ATOM 1582 C CA . PHE A 1 199 ? 0.983 -21.578 6.316 1 81.44 199 PHE A CA 1
ATOM 1583 C C . PHE A 1 199 ? 2.029 -22.656 6.578 1 81.44 199 PHE A C 1
ATOM 1585 O O . PHE A 1 199 ? 2.93 -22.469 7.398 1 81.44 199 PHE A O 1
ATOM 1592 N N . ASP A 1 200 ? 1.971 -23.688 5.785 1 80.94 200 ASP A N 1
ATOM 1593 C CA . ASP A 1 200 ? 2.857 -24.812 6.02 1 80.94 200 ASP A CA 1
ATOM 1594 C C . ASP A 1 200 ? 4.277 -24.516 5.547 1 80.94 200 ASP A C 1
ATOM 1596 O O . ASP A 1 200 ? 5.234 -25.141 5.996 1 80.94 200 ASP A O 1
ATOM 1600 N N . THR A 1 201 ? 4.355 -23.5 4.695 1 81.88 201 THR A N 1
ATOM 1601 C CA . THR A 1 201 ? 5.664 -23.172 4.148 1 81.88 201 THR A CA 1
ATOM 1602 C C . THR A 1 201 ? 6.348 -22.109 5.012 1 81.88 201 THR A C 1
ATOM 1604 O O . THR A 1 201 ? 7.555 -21.891 4.887 1 81.88 201 THR A O 1
ATOM 1607 N N . ILE A 1 202 ? 5.602 -21.531 5.91 1 89 202 ILE A N 1
ATOM 1608 C CA . ILE A 1 202 ? 6.168 -20.5 6.777 1 89 202 ILE A CA 1
ATOM 1609 C C . ILE A 1 202 ? 7.012 -21.156 7.871 1 89 202 ILE A C 1
ATOM 1611 O O . ILE A 1 202 ? 6.555 -22.078 8.547 1 89 202 ILE A O 1
ATOM 1615 N N . PRO A 1 203 ? 8.211 -20.609 8.008 1 91.19 203 PRO A N 1
ATOM 1616 C CA . PRO A 1 203 ? 9.008 -21.125 9.125 1 91.19 203 PRO A CA 1
ATOM 1617 C C . PRO A 1 203 ? 8.281 -21 10.461 1 91.19 203 PRO A C 1
ATOM 1619 O O . PRO A 1 203 ? 7.598 -20 10.711 1 91.19 203 PRO A O 1
ATOM 1622 N N . VAL A 1 204 ? 8.477 -21.938 11.344 1 92.38 204 VAL A N 1
ATOM 1623 C CA . VAL A 1 204 ? 7.738 -22.078 12.594 1 92.38 204 VAL A CA 1
ATOM 1624 C C . VAL A 1 204 ? 7.934 -20.812 13.445 1 92.38 204 VAL A C 1
ATOM 1626 O O . VAL A 1 204 ? 6.992 -20.328 14.07 1 92.38 204 VAL A O 1
ATOM 1629 N N . TYR A 1 205 ? 9.133 -20.266 13.422 1 91.56 205 TYR A N 1
ATOM 1630 C CA . TYR A 1 205 ? 9.43 -19.109 14.273 1 91.56 205 TYR A CA 1
ATOM 1631 C C . TYR A 1 205 ? 8.727 -17.859 13.766 1 91.56 205 TYR A C 1
ATOM 1633 O O . TYR A 1 205 ? 8.633 -16.859 14.492 1 91.56 205 TYR A O 1
ATOM 1641 N N . LEU A 1 206 ? 8.133 -17.906 12.539 1 93.62 206 LEU A N 1
ATOM 1642 C CA . LEU A 1 206 ? 7.445 -16.75 11.992 1 93.62 206 LEU A CA 1
ATOM 1643 C C . LEU A 1 206 ? 5.945 -17 11.883 1 93.62 206 LEU A C 1
ATOM 1645 O O . LEU A 1 206 ? 5.188 -16.109 11.492 1 93.62 206 LEU A O 1
ATOM 1649 N N . GLN A 1 207 ? 5.453 -18.125 12.258 1 93.31 207 GLN A N 1
ATOM 1650 C CA . GLN A 1 207 ? 4.055 -18.516 12.102 1 93.31 207 GLN A CA 1
ATOM 1651 C C . GLN A 1 207 ? 3.143 -17.625 12.953 1 93.31 207 GLN A C 1
ATOM 1653 O O . GLN A 1 207 ? 1.993 -17.375 12.586 1 93.31 207 GLN A O 1
ATOM 1658 N N . TRP A 1 208 ? 3.674 -17.188 14.086 1 93.06 208 TRP A N 1
ATOM 1659 C CA . TRP A 1 208 ? 2.857 -16.359 14.961 1 93.06 208 TRP A CA 1
ATOM 1660 C C . TRP A 1 208 ? 2.486 -15.047 14.273 1 93.06 208 TRP A C 1
ATOM 1662 O O . TRP A 1 208 ? 1.452 -14.445 14.578 1 93.06 208 TRP A O 1
ATOM 1672 N N . LEU A 1 209 ? 3.221 -14.547 13.273 1 93.62 209 LEU A N 1
ATOM 1673 C CA . LEU A 1 209 ? 2.926 -13.328 12.539 1 93.62 209 LEU A CA 1
ATOM 1674 C C . LEU A 1 209 ? 1.689 -13.5 11.664 1 93.62 209 LEU A C 1
ATOM 1676 O O . LEU A 1 209 ? 0.97 -12.539 11.391 1 93.62 209 LEU A O 1
ATOM 1680 N N . SER A 1 210 ? 1.5 -14.742 11.219 1 93.19 210 SER A N 1
ATOM 1681 C CA . SER A 1 210 ? 0.322 -15.023 10.406 1 93.19 210 SER A CA 1
ATOM 1682 C C . SER A 1 210 ? -0.961 -14.844 11.211 1 93.19 210 SER A C 1
ATOM 1684 O O . SER A 1 210 ? -1.978 -14.398 10.672 1 93.19 210 SER A O 1
ATOM 1686 N N . TYR A 1 211 ? -0.908 -14.992 12.539 1 93.25 211 TYR A N 1
ATOM 1687 C CA . TYR A 1 211 ? -2.09 -14.883 13.391 1 93.25 211 TYR A CA 1
ATOM 1688 C C . TYR A 1 211 ? -2.395 -13.422 13.703 1 93.25 211 TYR A C 1
ATOM 1690 O O . TYR A 1 211 ? -3.523 -13.078 14.07 1 93.25 211 TYR A O 1
ATOM 1698 N N . ILE A 1 212 ? -1.445 -12.641 13.484 1 95.19 212 ILE A N 1
ATOM 1699 C CA . ILE A 1 212 ? -1.628 -11.219 13.773 1 95.19 212 ILE A CA 1
ATOM 1700 C C . ILE A 1 212 ? -2.119 -10.5 12.523 1 95.19 212 ILE A C 1
ATOM 1702 O O . ILE A 1 212 ? -2.631 -9.383 12.602 1 95.19 212 ILE A O 1
ATOM 1706 N N . SER A 1 213 ? -2.004 -11.148 11.391 1 96.56 213 SER A N 1
ATOM 1707 C CA . SER A 1 213 ? -2.426 -10.539 10.133 1 96.56 213 SER A CA 1
ATOM 1708 C C . SER A 1 213 ? -3.939 -10.617 9.961 1 96.56 213 SER A C 1
ATOM 1710 O O . SER A 1 213 ? -4.484 -11.68 9.672 1 96.56 213 SER A O 1
ATOM 1712 N N . TYR A 1 214 ? -4.594 -9.453 10.062 1 98.19 214 TYR A N 1
ATOM 1713 C CA . TYR A 1 214 ? -6.047 -9.461 9.945 1 98.19 214 TYR A CA 1
ATOM 1714 C C . TYR A 1 214 ? -6.473 -9.742 8.508 1 98.19 214 TYR A C 1
ATOM 1716 O O . TYR A 1 214 ? -7.559 -10.273 8.266 1 98.19 214 TYR A O 1
ATOM 1724 N N . VAL A 1 215 ? -5.609 -9.453 7.555 1 97.56 215 VAL A N 1
ATOM 1725 C CA . VAL A 1 215 ? -5.949 -9.688 6.156 1 97.56 215 VAL A CA 1
ATOM 1726 C C . VAL A 1 215 ? -5.969 -11.188 5.875 1 97.56 215 VAL A C 1
ATOM 1728 O O . VAL A 1 215 ? -6.641 -11.648 4.949 1 97.56 215 VAL A O 1
ATOM 1731 N N . ARG A 1 216 ? -5.242 -11.969 6.637 1 96.81 216 ARG A N 1
ATOM 1732 C CA . ARG A 1 216 ? -5.301 -13.422 6.504 1 96.81 216 ARG A CA 1
ATOM 1733 C C . ARG A 1 216 ? -6.723 -13.938 6.703 1 96.81 216 ARG A C 1
ATOM 1735 O O . ARG A 1 216 ? -7.215 -14.734 5.902 1 96.81 216 ARG A O 1
ATOM 1742 N N . TYR A 1 217 ? -7.367 -13.414 7.719 1 97.75 217 TYR A N 1
ATOM 1743 C CA . TYR A 1 217 ? -8.719 -13.859 8.047 1 97.75 217 TYR A CA 1
ATOM 1744 C C . TYR A 1 217 ? -9.727 -13.336 7.031 1 97.75 217 TYR A C 1
ATOM 1746 O O . TYR A 1 217 ? -10.688 -14.031 6.688 1 97.75 217 TYR A O 1
ATOM 1754 N N . SER A 1 218 ? -9.469 -12.133 6.605 1 98 218 SER A N 1
ATOM 1755 C CA . SER A 1 218 ? -10.336 -11.594 5.562 1 98 218 SER A CA 1
ATOM 1756 C C . SER A 1 218 ? -10.227 -12.414 4.277 1 98 218 SER A C 1
ATOM 1758 O O . SER A 1 218 ? -11.242 -12.781 3.682 1 98 218 SER A O 1
ATOM 1760 N N . PHE A 1 219 ? -9.047 -12.711 3.875 1 97.25 219 PHE A N 1
ATOM 1761 C CA . PHE A 1 219 ? -8.805 -13.445 2.639 1 97.25 219 PHE A CA 1
ATOM 1762 C C . PHE A 1 219 ? -9.328 -14.867 2.742 1 97.25 219 PHE A C 1
ATOM 1764 O O . PHE A 1 219 ? -10 -15.359 1.831 1 97.25 219 PHE A O 1
ATOM 1771 N N . GLU A 1 220 ? -9.016 -15.477 3.824 1 96.88 220 GLU A N 1
ATOM 1772 C CA . GLU A 1 220 ? -9.508 -16.828 4.078 1 96.88 220 GLU A CA 1
ATOM 1773 C C . GLU A 1 220 ? -11.031 -16.875 4.066 1 96.88 220 GLU A C 1
ATOM 1775 O O . GLU A 1 220 ? -11.633 -17.75 3.438 1 96.88 220 GLU A O 1
ATOM 1780 N N . GLY A 1 221 ? -11.641 -15.984 4.758 1 97.69 221 GLY A N 1
ATOM 1781 C CA . GLY A 1 221 ? -13.094 -15.922 4.809 1 97.69 221 GLY A CA 1
ATOM 1782 C C . GLY A 1 221 ? -13.727 -15.695 3.451 1 97.69 221 GLY A C 1
ATOM 1783 O O . GLY A 1 221 ? -14.742 -16.312 3.123 1 97.69 221 GLY A O 1
ATOM 1784 N N . VAL A 1 222 ? -13.141 -14.828 2.686 1 97.56 222 VAL A N 1
ATOM 1785 C CA . VAL A 1 222 ? -13.688 -14.523 1.368 1 97.56 222 VAL A CA 1
ATOM 1786 C C . VAL A 1 222 ? -13.555 -15.734 0.456 1 97.56 222 VAL A C 1
ATOM 1788 O O . VAL A 1 222 ? -14.445 -16.031 -0.344 1 97.56 222 VAL A O 1
ATOM 1791 N N . LEU A 1 223 ? -12.43 -16.453 0.556 1 97.44 223 LEU A N 1
ATOM 1792 C CA . LEU A 1 223 ? -12.266 -17.672 -0.219 1 97.44 223 LEU A CA 1
ATOM 1793 C C . LEU A 1 223 ? -13.336 -18.703 0.146 1 97.44 223 LEU A C 1
ATOM 1795 O O . LEU A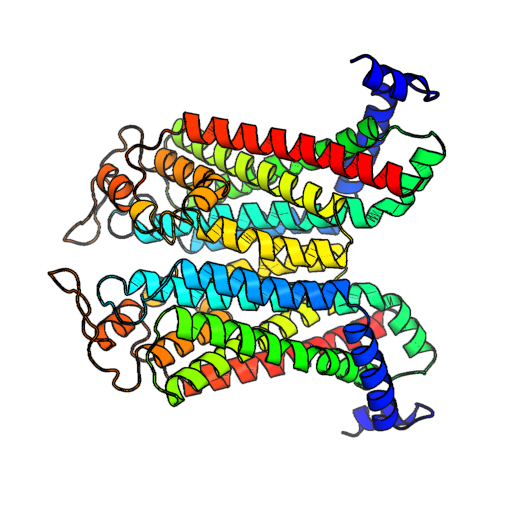 1 223 ? -13.891 -19.359 -0.731 1 97.44 223 LEU A O 1
ATOM 1799 N N . GLN A 1 224 ? -13.594 -18.797 1.435 1 97.12 224 GLN A N 1
ATOM 1800 C CA . GLN A 1 224 ? -14.641 -19.703 1.885 1 97.12 224 GLN A CA 1
ATOM 1801 C C . GLN A 1 224 ? -16.016 -19.266 1.372 1 97.12 224 GLN A C 1
ATOM 1803 O O . GLN A 1 224 ? -16.844 -20.094 1.006 1 97.12 224 GLN A O 1
ATOM 1808 N N . ALA A 1 225 ? -16.234 -18 1.39 1 97.06 225 ALA A N 1
ATOM 1809 C CA . ALA A 1 225 ? -17.516 -17.469 0.92 1 97.06 225 ALA A CA 1
ATOM 1810 C C . ALA A 1 225 ? -17.719 -17.766 -0.563 1 97.06 225 ALA A C 1
ATOM 1812 O O . ALA A 1 225 ? -18.828 -18.078 -0.992 1 97.06 225 ALA A O 1
ATOM 1813 N N . ILE A 1 226 ? -16.688 -17.75 -1.365 1 97.06 226 ILE A N 1
ATOM 1814 C CA . ILE A 1 226 ? -16.797 -17.859 -2.816 1 97.06 226 ILE A CA 1
ATOM 1815 C C . ILE A 1 226 ? -16.734 -19.328 -3.227 1 97.06 226 ILE A C 1
ATOM 1817 O O . ILE A 1 226 ? -17.484 -19.766 -4.117 1 97.06 226 ILE A O 1
ATOM 1821 N N . TYR A 1 227 ? -15.914 -20.141 -2.557 1 96.5 227 TYR A N 1
ATOM 1822 C CA . TYR A 1 227 ? -15.672 -21.5 -3.031 1 96.5 227 TYR A CA 1
ATOM 1823 C C . TYR A 1 227 ? -16.234 -22.516 -2.055 1 96.5 227 TYR A C 1
ATOM 1825 O O . TYR A 1 227 ? -16.375 -23.703 -2.393 1 96.5 227 TYR A O 1
ATOM 1833 N N . GLY A 1 228 ? -16.562 -22.047 -0.889 1 95.25 228 GLY A N 1
ATOM 1834 C CA . GLY A 1 228 ? -17.062 -22.953 0.124 1 95.25 228 GLY A CA 1
ATOM 1835 C C . GLY A 1 228 ? -18.562 -23.188 0.03 1 95.25 228 GLY A C 1
ATOM 1836 O O . GLY A 1 228 ? -19.172 -22.906 -1.005 1 95.25 228 GLY A O 1
ATOM 1837 N N . PHE A 1 229 ? -19.062 -23.891 1.092 1 94.44 229 PHE A N 1
ATOM 1838 C CA . PHE A 1 229 ? -20.484 -24.109 1.276 1 94.44 229 PHE A CA 1
ATOM 1839 C C . PHE A 1 229 ? -21.078 -24.875 0.089 1 94.44 229 PHE A C 1
ATOM 1841 O O . PHE A 1 229 ? -22.125 -24.484 -0.44 1 94.44 229 PHE A O 1
ATOM 1848 N N . ASP A 1 230 ? -20.422 -25.875 -0.443 1 91.38 230 ASP A N 1
ATOM 1849 C CA . ASP A 1 230 ? -20.875 -26.812 -1.47 1 91.38 230 ASP A CA 1
ATOM 1850 C C . ASP A 1 230 ? -21.203 -26.094 -2.771 1 91.38 230 ASP A C 1
ATOM 1852 O O . ASP A 1 230 ? -22.281 -26.297 -3.344 1 91.38 230 ASP A O 1
ATOM 1856 N N . ARG A 1 231 ? -20.312 -25.188 -3.186 1 94.31 231 ARG A N 1
ATOM 1857 C CA . ARG A 1 231 ? -20.453 -24.547 -4.492 1 94.31 231 ARG A CA 1
ATOM 1858 C C . ARG A 1 231 ? -20.391 -25.578 -5.613 1 94.31 231 ARG A C 1
ATOM 1860 O O . ARG A 1 231 ? -19.656 -26.562 -5.52 1 94.31 231 ARG A O 1
ATOM 1867 N N . ASP A 1 232 ? -21.203 -25.359 -6.625 1 92.62 232 ASP A N 1
ATOM 1868 C CA . ASP A 1 232 ? -21.203 -26.25 -7.789 1 92.62 232 ASP A CA 1
ATOM 1869 C C . ASP A 1 232 ? -19.844 -26.203 -8.508 1 92.62 232 ASP A C 1
ATOM 1871 O O . ASP A 1 232 ? -19.062 -25.266 -8.32 1 92.62 232 ASP A O 1
ATOM 1875 N N . THR A 1 233 ? -19.609 -27.234 -9.242 1 93.62 233 THR A N 1
ATOM 1876 C CA . THR A 1 233 ? -18.375 -27.328 -10 1 93.62 233 THR A CA 1
ATOM 1877 C C . THR A 1 233 ? -18.234 -26.156 -10.977 1 93.62 233 THR A C 1
ATOM 1879 O O . THR A 1 233 ? -19.234 -25.688 -11.516 1 93.62 233 THR A O 1
ATOM 1882 N N . LEU A 1 234 ? -17.094 -25.719 -11.156 1 93.88 234 LEU A N 1
ATOM 1883 C CA . LEU A 1 234 ? -16.781 -24.594 -12.039 1 93.88 234 LEU A CA 1
ATOM 1884 C C . LEU A 1 234 ? -16.781 -25.031 -13.5 1 93.88 234 LEU A C 1
ATOM 1886 O O . LEU A 1 234 ? -16.641 -26.219 -13.789 1 93.88 234 LEU A O 1
ATOM 1890 N N . GLU A 1 235 ? -16.984 -24.031 -14.266 1 91.5 235 GLU A N 1
ATOM 1891 C CA . GLU A 1 235 ? -16.938 -24.281 -15.703 1 91.5 235 GLU A CA 1
ATOM 1892 C C . GLU A 1 235 ? -15.508 -24.391 -16.203 1 91.5 235 GLU A C 1
ATOM 1894 O O . GLU A 1 235 ? -14.594 -23.812 -15.602 1 91.5 235 GLU A O 1
ATOM 1899 N N . CYS A 1 236 ? -15.281 -25.203 -17.188 1 87.81 236 CYS A N 1
ATOM 1900 C CA . CYS A 1 236 ? -13.969 -25.359 -17.797 1 87.81 236 CYS A CA 1
ATOM 1901 C C . CYS A 1 236 ? -14 -24.969 -19.266 1 87.81 236 CYS A C 1
ATOM 1903 O O . CYS A 1 236 ? -14.586 -25.688 -20.094 1 87.81 236 CYS A O 1
ATOM 1905 N N . GLU A 1 237 ? -13.531 -23.812 -19.562 1 78.94 237 GLU A N 1
ATOM 1906 C CA . GLU A 1 237 ? -13.461 -23.391 -20.953 1 78.94 237 GLU A CA 1
ATOM 1907 C C . GLU A 1 237 ? -12.305 -24.078 -21.672 1 78.94 237 GLU A C 1
ATOM 1909 O O . GLU A 1 237 ? -12.414 -24.422 -22.859 1 78.94 237 GLU A O 1
ATOM 1914 N N . LYS A 1 238 ? -11.164 -24.203 -20.984 1 75.5 238 LYS A N 1
ATOM 1915 C CA . LYS A 1 238 ? -9.992 -24.812 -21.594 1 75.5 238 LYS A CA 1
ATOM 1916 C C . LYS A 1 238 ? -9.727 -26.203 -21.031 1 75.5 238 LYS A C 1
ATOM 1918 O O . LYS A 1 238 ? -9.953 -26.438 -19.844 1 75.5 238 LYS A O 1
ATOM 1923 N N . GLN A 1 239 ? -9.5 -27.172 -21.953 1 70.75 239 GLN A N 1
ATOM 1924 C CA . GLN A 1 239 ? -9.117 -28.531 -21.547 1 70.75 239 GLN A CA 1
ATOM 1925 C C . GLN A 1 239 ? -7.602 -28.688 -21.516 1 70.75 239 GLN A C 1
ATOM 1927 O O . GLN A 1 239 ? -6.895 -28.109 -22.344 1 70.75 239 GLN A O 1
ATOM 1932 N N . PRO A 1 240 ? -7.062 -29.469 -20.5 1 75.44 240 PRO A N 1
ATOM 1933 C CA . PRO A 1 240 ? -7.66 -30.156 -19.344 1 75.44 240 PRO A CA 1
ATOM 1934 C C . PRO A 1 240 ? -8.016 -29.188 -18.219 1 75.44 240 PRO A C 1
ATOM 1936 O O . PRO A 1 240 ? -7.316 -28.188 -18 1 75.44 240 PRO A O 1
ATOM 1939 N N . CYS A 1 241 ? -9.117 -29.453 -17.734 1 76.75 241 CYS A N 1
ATOM 1940 C CA . CYS A 1 241 ? -9.648 -28.625 -16.656 1 76.75 241 CYS A CA 1
ATOM 1941 C C . CYS A 1 241 ? -9.156 -29.109 -15.297 1 76.75 241 CYS A C 1
ATOM 1943 O O . CYS A 1 241 ? -9.539 -30.203 -14.852 1 76.75 241 CYS A O 1
ATOM 1945 N N . TYR A 1 242 ? -8.133 -28.328 -14.883 1 78.25 242 TYR A N 1
ATOM 1946 C CA . TYR A 1 242 ? -7.652 -28.609 -13.531 1 78.25 242 TYR A CA 1
ATOM 1947 C C . TYR A 1 242 ? -8.391 -27.75 -12.508 1 78.25 242 TYR A C 1
ATOM 1949 O O . TYR A 1 242 ? -8.812 -26.625 -12.805 1 78.25 242 TYR A O 1
ATOM 1957 N N . PHE A 1 243 ? -8.953 -28.297 -11.438 1 85.75 243 PHE A N 1
ATOM 1958 C CA . PHE A 1 243 ? -9.539 -27.609 -10.289 1 85.75 243 PHE A CA 1
ATOM 1959 C C . PHE A 1 243 ? -11 -27.281 -10.547 1 85.75 243 PHE A C 1
ATOM 1961 O O . PHE A 1 243 ? -11.43 -26.141 -10.305 1 85.75 243 PHE A O 1
ATOM 1968 N N . SER A 1 244 ? -11.719 -28.078 -11.227 1 90.25 244 SER A N 1
ATOM 1969 C CA . SER A 1 244 ? -13.141 -27.891 -11.469 1 90.25 244 SER A CA 1
ATOM 1970 C C . SER A 1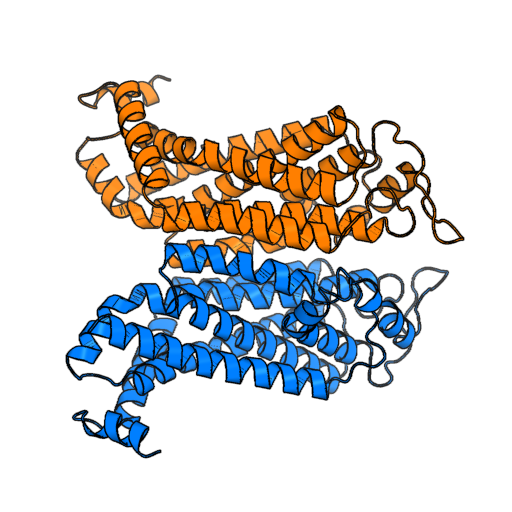 244 ? -13.938 -27.953 -10.172 1 90.25 244 SER A C 1
ATOM 1972 O O . SER A 1 244 ? -14.992 -27.328 -10.047 1 90.25 244 SER A O 1
ATOM 1974 N N . LYS A 1 245 ? -13.391 -28.656 -9.234 1 93.69 245 LYS A N 1
ATOM 1975 C CA . LYS A 1 245 ? -14.055 -28.75 -7.934 1 93.69 245 LYS A CA 1
ATOM 1976 C C . LYS A 1 245 ? -13.586 -27.641 -7 1 93.69 245 LYS A C 1
ATOM 1978 O O . LYS A 1 245 ? -12.391 -27.531 -6.711 1 93.69 245 LYS A O 1
ATOM 1983 N N . PRO A 1 246 ? -14.492 -26.781 -6.492 1 94.94 246 PRO A N 1
ATOM 1984 C CA . PRO A 1 246 ? -14.117 -25.688 -5.602 1 94.94 246 PRO A CA 1
ATOM 1985 C C . PRO A 1 246 ? -13.281 -26.156 -4.406 1 94.94 246 PRO A C 1
ATOM 1987 O O . PRO A 1 246 ? -12.414 -25.422 -3.93 1 94.94 246 PRO A O 1
ATOM 1990 N N . GLU A 1 247 ? -13.469 -27.391 -3.932 1 94 247 GLU A N 1
ATOM 1991 C CA . GLU A 1 247 ? -12.734 -27.922 -2.787 1 94 247 GLU A CA 1
ATOM 1992 C C . GLU A 1 247 ? -11.242 -28.047 -3.102 1 94 247 GLU A C 1
ATOM 1994 O O . GLU A 1 247 ? -10.398 -27.906 -2.213 1 94 247 GLU A O 1
ATOM 1999 N N . GLU A 1 248 ? -10.977 -28.328 -4.328 1 93.88 248 GLU A N 1
ATOM 2000 C CA . GLU A 1 248 ? -9.578 -28.438 -4.738 1 93.88 248 GLU A CA 1
ATOM 2001 C C . GLU A 1 248 ? -8.867 -27.094 -4.641 1 93.88 248 GLU A C 1
ATOM 2003 O O . GLU A 1 248 ? -7.68 -27.031 -4.297 1 93.88 248 GLU A O 1
ATOM 2008 N N . ILE A 1 249 ? -9.617 -26.078 -4.941 1 93.62 249 ILE A N 1
ATOM 2009 C CA . ILE A 1 249 ? -9.047 -24.734 -4.871 1 93.62 249 ILE A CA 1
ATOM 2010 C C . ILE A 1 249 ? -8.789 -24.359 -3.414 1 93.62 249 ILE A C 1
ATOM 2012 O O . ILE A 1 249 ? -7.727 -23.828 -3.084 1 93.62 249 ILE A O 1
ATOM 2016 N N . LEU A 1 250 ? -9.695 -24.703 -2.525 1 94.69 250 LEU A N 1
ATOM 2017 C CA . LEU A 1 250 ? -9.523 -24.422 -1.103 1 94.69 250 LEU A CA 1
ATOM 2018 C C . LEU A 1 250 ? -8.344 -25.203 -0.536 1 94.69 250 LEU A C 1
ATOM 2020 O O . LEU A 1 250 ? -7.617 -24.703 0.324 1 94.69 250 LEU A O 1
ATOM 2024 N N . GLN A 1 251 ? -8.117 -26.391 -1.054 1 92.94 251 GLN A N 1
ATOM 2025 C CA . GLN A 1 251 ? -6.992 -27.219 -0.631 1 92.94 251 GLN A CA 1
ATOM 2026 C C . GLN A 1 251 ? -5.672 -26.641 -1.126 1 92.94 251 GLN A C 1
ATOM 2028 O O . GLN A 1 251 ? -4.688 -26.594 -0.383 1 92.94 251 GLN A O 1
ATOM 2033 N N . GLN A 1 252 ? -5.711 -26.188 -2.393 1 89.31 252 GLN A N 1
ATOM 2034 C CA . GLN A 1 252 ? -4.508 -25.594 -2.959 1 89.31 252 GLN A CA 1
ATOM 2035 C C . GLN A 1 252 ? -4.109 -24.328 -2.203 1 89.31 252 GLN A C 1
ATOM 2037 O O . GLN A 1 252 ? -2.92 -24.047 -2.045 1 89.31 252 GLN A O 1
ATOM 2042 N N . MET A 1 253 ? -5.105 -23.625 -1.707 1 91.44 253 MET A N 1
ATOM 2043 C CA . MET A 1 253 ? -4.855 -22.375 -0.982 1 91.44 253 MET A CA 1
ATOM 2044 C C . MET A 1 253 ? -4.664 -22.641 0.507 1 91.44 253 MET A C 1
ATOM 2046 O O . MET A 1 253 ? -4.445 -21.719 1.286 1 91.44 253 MET A O 1
ATOM 2050 N N . ASP A 1 254 ? -4.688 -23.844 0.937 1 90.75 254 ASP A N 1
ATOM 2051 C CA . ASP A 1 254 ? -4.465 -24.266 2.314 1 90.75 254 ASP A CA 1
ATOM 2052 C C . ASP A 1 254 ? -5.488 -23.641 3.258 1 90.75 254 ASP A C 1
ATOM 2054 O O . ASP A 1 254 ? -5.125 -23.125 4.312 1 90.75 254 ASP A O 1
ATOM 2058 N N . VAL A 1 255 ? -6.754 -23.594 2.762 1 91.94 255 VAL A N 1
ATOM 2059 C CA . VAL A 1 255 ? -7.812 -23.016 3.588 1 91.94 255 VAL A CA 1
ATOM 2060 C C . VAL A 1 255 ? -9 -23.984 3.648 1 91.94 255 VAL A C 1
ATOM 2062 O O . VAL A 1 255 ? -10.133 -23.562 3.9 1 91.94 255 VAL A O 1
ATOM 2065 N N . GLN A 1 256 ? -8.773 -25.25 3.418 1 89.94 256 GLN A N 1
ATOM 2066 C CA . GLN A 1 256 ? -9.844 -26.25 3.371 1 89.94 256 GLN A CA 1
ATOM 2067 C C . GLN A 1 256 ? -10.5 -26.406 4.738 1 89.94 256 GLN A C 1
ATOM 2069 O O . GLN A 1 256 ? -11.711 -26.641 4.828 1 89.94 256 GLN A O 1
ATOM 2074 N N . ASP A 1 257 ? -9.719 -26.219 5.77 1 88.88 257 ASP A N 1
ATOM 2075 C CA . ASP A 1 257 ? -10.25 -26.438 7.109 1 88.88 257 ASP A CA 1
ATOM 2076 C C . ASP A 1 257 ? -10.656 -25.125 7.766 1 88.88 257 ASP A C 1
ATOM 2078 O O . ASP A 1 257 ? -11.047 -25.109 8.938 1 88.88 257 ASP A O 1
ATOM 2082 N N . ALA A 1 258 ? -10.531 -24.125 7.043 1 91.25 258 ALA A N 1
ATOM 2083 C CA . ALA A 1 258 ? -10.906 -22.828 7.602 1 91.25 258 ALA A CA 1
ATOM 2084 C C . ALA A 1 258 ? -12.422 -22.688 7.699 1 91.25 258 ALA A C 1
ATOM 2086 O O . ALA A 1 258 ? -13.156 -23.266 6.906 1 91.25 258 ALA A O 1
ATOM 2087 N N . LYS A 1 259 ? -12.875 -21.984 8.781 1 95.5 259 LYS A N 1
ATOM 2088 C CA . LYS A 1 259 ? -14.297 -21.734 8.984 1 95.5 259 LYS A CA 1
ATOM 2089 C C . LYS A 1 259 ? -14.602 -20.234 8.883 1 95.5 259 LYS A C 1
ATOM 2091 O O . LYS A 1 259 ? -13.977 -19.422 9.562 1 95.5 259 LYS A O 1
ATOM 2096 N N . PHE A 1 260 ? -15.633 -19.938 8.125 1 96.88 260 PHE A N 1
ATOM 2097 C CA . PHE A 1 260 ? -16.031 -18.562 7.879 1 96.88 260 PHE A CA 1
ATOM 2098 C C . PHE A 1 260 ? -16.359 -17.844 9.18 1 96.88 260 PHE A C 1
ATOM 2100 O O . PHE A 1 260 ? -15.945 -16.703 9.398 1 96.88 260 PHE A O 1
ATOM 2107 N N . TYR A 1 261 ? -17.125 -18.516 10.047 1 96.81 261 TYR A N 1
ATOM 2108 C CA . TYR A 1 261 ? -17.578 -17.859 11.266 1 96.81 261 TYR A CA 1
ATOM 2109 C C . TYR A 1 261 ? -16.406 -17.547 12.195 1 96.81 261 TYR A C 1
ATOM 2111 O O . TYR A 1 261 ? -16.438 -16.562 12.93 1 96.81 261 TYR A O 1
ATOM 2119 N N . ILE A 1 262 ? -15.367 -18.359 12.203 1 97.38 262 ILE A N 1
ATOM 2120 C CA . ILE A 1 262 ? -14.18 -18.078 13.008 1 97.38 262 ILE A CA 1
ATOM 2121 C C . ILE A 1 262 ? -13.477 -16.844 12.469 1 97.38 262 ILE A C 1
ATOM 2123 O O . ILE A 1 262 ? -13.086 -15.961 13.242 1 97.38 262 ILE A O 1
ATOM 2127 N N . ASP A 1 263 ? -13.32 -16.812 11.156 1 97.88 263 ASP A N 1
ATOM 2128 C CA . ASP A 1 263 ? -12.703 -15.633 10.555 1 97.88 263 ASP A CA 1
ATOM 2129 C C . ASP A 1 263 ? -13.492 -14.367 10.883 1 97.88 263 ASP A C 1
ATOM 2131 O O . ASP A 1 263 ? -12.914 -13.328 11.203 1 97.88 263 ASP A O 1
ATOM 2135 N N . PHE A 1 264 ? -14.805 -14.477 10.844 1 98.12 264 PHE A N 1
ATOM 2136 C CA . PHE A 1 264 ? -15.68 -13.352 11.164 1 98.12 264 PHE A CA 1
ATOM 2137 C C . PHE A 1 264 ? -15.484 -12.906 12.609 1 98.12 264 PHE A C 1
ATOM 2139 O O . PHE A 1 264 ? -15.336 -11.711 12.875 1 98.12 264 PHE A O 1
ATOM 2146 N N . ILE A 1 265 ? -15.414 -13.805 13.461 1 98.44 265 ILE A N 1
ATOM 2147 C CA . ILE A 1 265 ? -15.297 -13.508 14.891 1 98.44 265 ILE A CA 1
ATOM 2148 C C . ILE A 1 265 ? -13.922 -12.914 15.188 1 98.44 265 ILE A C 1
ATOM 2150 O O . ILE A 1 265 ? -13.805 -11.969 15.969 1 98.44 265 ILE A O 1
ATOM 2154 N N . VAL A 1 266 ? -12.883 -13.469 14.586 1 98.44 266 VAL A N 1
ATOM 2155 C CA . VAL A 1 266 ? -11.531 -12.977 14.812 1 98.44 266 VAL A CA 1
ATOM 2156 C C . VAL A 1 266 ? -11.414 -11.539 14.312 1 98.44 266 VAL A C 1
ATOM 2158 O O . VAL A 1 266 ? -10.805 -10.695 14.969 1 98.44 266 VAL A O 1
ATOM 2161 N N . LEU A 1 267 ? -12.008 -11.242 13.18 1 98.69 267 LEU A N 1
ATOM 2162 C CA . LEU A 1 267 ? -11.977 -9.883 12.656 1 98.69 267 LEU A CA 1
ATOM 2163 C C . LEU A 1 267 ? -12.734 -8.93 13.57 1 98.69 267 LEU A C 1
ATOM 2165 O O . LEU A 1 267 ? -12.32 -7.785 13.766 1 98.69 267 LEU A O 1
ATOM 2169 N N . CYS A 1 268 ? -13.852 -9.406 14.109 1 98.5 268 CYS A N 1
ATOM 2170 C CA . CYS A 1 268 ? -14.57 -8.602 15.094 1 98.5 268 CYS A CA 1
ATOM 2171 C C . CYS A 1 268 ? -13.703 -8.336 16.312 1 98.5 268 CYS A C 1
ATOM 2173 O O . CYS A 1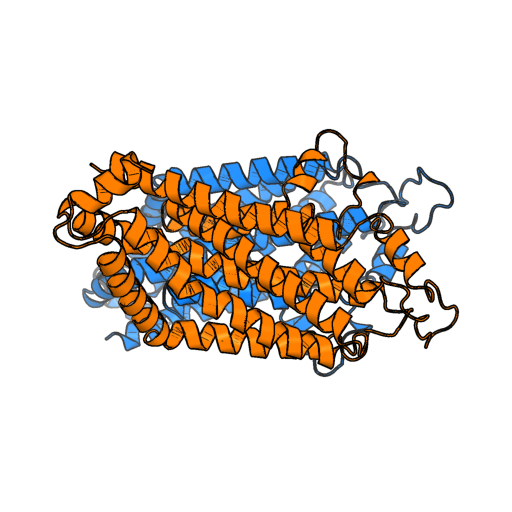 268 ? -13.695 -7.223 16.844 1 98.5 268 CYS A O 1
ATOM 2175 N N . ALA A 1 269 ? -13.008 -9.312 16.703 1 98.62 269 ALA A N 1
ATOM 2176 C CA . ALA A 1 269 ? -12.109 -9.164 17.844 1 98.62 269 ALA A CA 1
ATOM 2177 C C . ALA A 1 269 ? -11 -8.164 17.547 1 98.62 269 ALA A C 1
ATOM 2179 O O . ALA A 1 269 ? -10.664 -7.32 18.375 1 98.62 269 ALA A O 1
ATOM 2180 N N . PHE A 1 270 ? -10.398 -8.25 16.375 1 98.75 270 PHE A N 1
ATOM 2181 C CA . PHE A 1 270 ? -9.391 -7.277 15.969 1 98.75 270 PHE A CA 1
ATOM 2182 C C . PHE A 1 270 ? -9.945 -5.859 16.047 1 98.75 270 PHE A C 1
ATOM 2184 O O . PHE A 1 270 ? -9.281 -4.957 16.562 1 98.75 270 PHE A O 1
ATOM 2191 N N . PHE A 1 271 ? -11.148 -5.723 15.539 1 98.19 271 PHE A N 1
ATOM 2192 C CA . PHE A 1 271 ? -11.789 -4.418 15.516 1 98.19 271 PHE A CA 1
ATOM 2193 C C . PHE A 1 271 ? -11.922 -3.855 16.938 1 98.19 271 PHE A C 1
ATOM 2195 O O . PHE A 1 271 ? -11.516 -2.723 17.188 1 98.19 271 PHE A O 1
ATOM 2202 N N . VAL A 1 272 ? -12.367 -4.648 17.812 1 97.62 272 VAL A N 1
ATOM 2203 C CA . VAL A 1 272 ? -12.625 -4.211 19.188 1 97.62 272 VAL A CA 1
ATOM 2204 C C . VAL A 1 272 ? -11.305 -3.975 19.922 1 97.62 272 VAL A C 1
ATOM 2206 O O . VAL A 1 272 ? -11.133 -2.949 20.578 1 97.62 272 VAL A O 1
ATOM 2209 N N . ILE A 1 273 ? -10.359 -4.828 19.75 1 98.38 273 ILE A N 1
ATOM 2210 C CA . ILE A 1 273 ? -9.086 -4.734 20.453 1 98.38 273 ILE A CA 1
ATOM 2211 C C . ILE A 1 273 ? -8.328 -3.494 19.984 1 98.38 273 ILE A C 1
ATOM 2213 O O . ILE A 1 273 ? -7.801 -2.736 20.797 1 98.38 273 ILE A O 1
ATOM 2217 N N . LEU A 1 274 ? -8.328 -3.277 18.75 1 98.12 274 LEU A N 1
ATOM 2218 C CA . LEU A 1 274 ? -7.621 -2.119 18.203 1 98.12 274 LEU A CA 1
ATOM 2219 C C . LEU A 1 274 ? -8.305 -0.822 18.625 1 98.12 274 LEU A C 1
ATOM 2221 O O . LEU A 1 274 ? -7.637 0.166 18.938 1 98.12 274 LEU A O 1
ATOM 2225 N N . ARG A 1 275 ? -9.617 -0.856 18.672 1 97.25 275 ARG A N 1
ATOM 2226 C CA . ARG A 1 275 ? -10.352 0.335 19.078 1 97.25 275 ARG A CA 1
ATOM 2227 C C . ARG A 1 275 ? -10.117 0.642 20.562 1 97.25 275 ARG A C 1
ATOM 2229 O O . ARG A 1 275 ? -9.914 1.799 20.938 1 97.25 275 ARG A O 1
ATOM 2236 N N . ILE A 1 276 ? -10.133 -0.363 21.297 1 97.44 276 ILE A N 1
ATOM 2237 C CA . ILE A 1 276 ? -9.875 -0.183 22.734 1 97.44 276 ILE A CA 1
ATOM 2238 C C . ILE A 1 276 ? -8.43 0.262 22.938 1 97.44 276 ILE A C 1
ATOM 2240 O O . ILE A 1 276 ? -8.172 1.19 23.719 1 97.44 276 ILE A O 1
ATOM 2244 N N . GLY A 1 277 ? -7.523 -0.385 22.266 1 97.75 277 GLY A N 1
ATOM 2245 C CA . GLY A 1 277 ? -6.133 0.031 22.328 1 97.75 277 GLY A CA 1
ATOM 2246 C C . GLY A 1 277 ? -5.918 1.477 21.922 1 97.75 277 GLY A C 1
ATOM 2247 O O . GLY A 1 277 ? -5.16 2.205 22.578 1 97.75 277 GLY A O 1
ATOM 2248 N N . CYS A 1 278 ? -6.555 1.812 20.859 1 97.25 278 CYS A N 1
ATOM 2249 C CA . CYS A 1 278 ? -6.449 3.186 20.375 1 97.25 278 CYS A CA 1
ATOM 2250 C C . CYS A 1 278 ? -6.926 4.172 21.438 1 97.25 278 CYS A C 1
ATOM 2252 O O . CYS A 1 278 ? -6.293 5.207 21.656 1 97.25 278 CYS A O 1
ATOM 2254 N N . TYR A 1 279 ? -7.988 3.873 22.109 1 96.38 279 TYR A N 1
ATOM 2255 C CA . TYR A 1 279 ? -8.516 4.734 23.172 1 96.38 279 TYR A CA 1
ATOM 2256 C C . TYR A 1 279 ? -7.484 4.926 24.281 1 96.38 279 TYR A C 1
ATOM 2258 O O . TYR A 1 279 ? -7.242 6.051 24.719 1 96.38 279 TYR A O 1
ATOM 2266 N N . PHE A 1 280 ? -6.852 3.91 24.656 1 97.19 280 PHE A N 1
ATOM 2267 C CA . PHE A 1 280 ? -5.895 3.986 25.766 1 97.19 280 PHE A CA 1
ATOM 2268 C C . PHE A 1 280 ? -4.637 4.734 25.328 1 97.19 280 PHE A C 1
ATOM 2270 O O . PHE A 1 280 ? -4.055 5.484 26.125 1 97.19 280 PHE A O 1
ATOM 2277 N N . VAL A 1 281 ? -4.27 4.531 24.141 1 96.56 281 VAL A N 1
ATOM 2278 C CA . VAL A 1 281 ? -3.1 5.246 23.641 1 96.56 281 VAL A CA 1
ATOM 2279 C C . VAL A 1 281 ? -3.402 6.742 23.562 1 96.56 281 VAL A C 1
ATOM 2281 O O . VAL A 1 281 ? -2.576 7.57 23.953 1 96.56 281 VAL A O 1
ATOM 2284 N N . LEU A 1 282 ? -4.547 7.039 23.047 1 94.06 282 LEU A N 1
ATOM 2285 C CA . LEU A 1 282 ? -4.945 8.438 22.938 1 94.06 282 LEU A CA 1
ATOM 2286 C C . LEU A 1 282 ? -5.039 9.086 24.312 1 94.06 282 LEU A C 1
ATOM 2288 O O . LEU A 1 282 ? -4.582 10.211 24.516 1 94.06 282 LEU A O 1
ATOM 2292 N N . ARG A 1 283 ? -5.582 8.336 25.234 1 93.25 283 ARG A N 1
ATOM 2293 C CA . ARG A 1 283 ? -5.691 8.828 26.609 1 93.25 283 ARG A CA 1
ATOM 2294 C C . ARG A 1 283 ? -4.312 9.055 27.219 1 93.25 283 ARG A C 1
ATOM 2296 O O . ARG A 1 283 ? -4.086 10.055 27.891 1 93.25 283 ARG A O 1
ATOM 2303 N N . TRP A 1 284 ? -3.504 8.125 27.016 1 93.81 284 TRP A N 1
ATOM 2304 C CA . TRP A 1 284 ? -2.145 8.242 27.531 1 93.81 284 TRP A CA 1
ATOM 2305 C C . TRP A 1 284 ? -1.428 9.438 26.922 1 93.81 284 TRP A C 1
ATOM 2307 O O . TRP A 1 284 ? -0.698 10.156 27.609 1 93.81 284 TRP A O 1
ATOM 2317 N N . ARG A 1 285 ? -1.612 9.703 25.672 1 91.12 285 ARG A N 1
ATOM 2318 C CA . ARG A 1 285 ? -0.974 10.812 24.969 1 91.12 285 ARG A CA 1
ATOM 2319 C C . ARG A 1 285 ? -1.486 12.156 25.484 1 91.12 285 ARG A C 1
ATOM 2321 O O . ARG A 1 285 ? -0.714 13.109 25.625 1 91.12 285 ARG A O 1
ATOM 2328 N N . VAL A 1 286 ? -2.701 12.242 25.734 1 87.75 286 VAL A N 1
ATOM 2329 C CA . VAL A 1 286 ? -3.305 13.461 26.25 1 87.75 286 VAL A CA 1
ATOM 2330 C C . VAL A 1 286 ? -2.803 13.734 27.656 1 87.75 286 VAL A C 1
ATOM 2332 O O . VAL A 1 286 ? -2.525 14.883 28.016 1 87.75 286 VAL A O 1
ATOM 2335 N N . LYS A 1 287 ? -2.67 12.688 28.359 1 87.75 287 LYS A N 1
ATOM 2336 C CA . LYS A 1 287 ? -2.174 12.836 29.719 1 87.75 287 LYS A CA 1
ATOM 2337 C C . LYS A 1 287 ? -0.707 13.258 29.734 1 87.75 287 LYS A C 1
ATOM 2339 O O . LYS A 1 287 ? -0.283 14.031 30.594 1 87.75 287 LYS A O 1
ATOM 2344 N N . ALA A 1 288 ? 0.007 12.758 28.797 1 85.56 288 ALA A N 1
ATOM 2345 C CA . ALA A 1 288 ? 1.432 13.07 28.719 1 85.56 288 ALA A CA 1
ATOM 2346 C C . ALA A 1 288 ? 1.65 14.523 28.312 1 85.56 288 ALA A C 1
ATOM 2348 O O . ALA A 1 288 ? 2.678 15.125 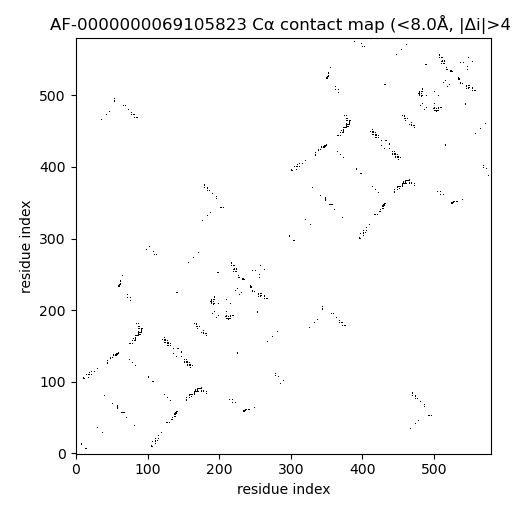28.641 1 85.56 288 ALA A O 1
ATOM 2349 N N . GLU A 1 289 ? 0.851 15.07 27.547 1 78.19 289 GLU A N 1
ATOM 2350 C CA . GLU A 1 289 ? 0.965 16.453 27.109 1 78.19 289 GLU A CA 1
ATOM 2351 C C . GLU A 1 289 ? 0.456 17.422 28.188 1 78.19 289 GLU A C 1
ATOM 2353 O O . GLU A 1 289 ? 0.628 18.625 28.062 1 78.19 289 GLU A O 1
ATOM 2358 N N . ARG A 1 290 ? -0.034 16.922 29.312 1 68.25 290 ARG A N 1
ATOM 2359 C CA . ARG A 1 290 ? -0.421 17.75 30.453 1 68.25 290 ARG A CA 1
ATOM 2360 C C . ARG A 1 290 ? 0.779 18.031 31.344 1 68.25 290 ARG A C 1
ATOM 2362 O O . ARG A 1 290 ? 1.609 17.156 31.578 1 68.25 290 ARG A O 1
ATOM 2369 N N . GLN B 1 1 ? 16.797 27.875 -21.969 1 35.81 1 GLN B N 1
ATOM 2370 C CA . GLN B 1 1 ? 18.016 28.312 -21.297 1 35.81 1 GLN B CA 1
ATOM 2371 C C . GLN B 1 1 ? 17.875 29.766 -20.828 1 35.81 1 GLN B C 1
ATOM 2373 O O . GLN B 1 1 ? 18.297 30.094 -19.703 1 35.81 1 GLN B O 1
ATOM 2378 N N . ASP B 1 2 ? 17.359 30.375 -21.703 1 39.34 2 ASP B N 1
ATOM 2379 C CA . ASP B 1 2 ? 17.359 31.812 -21.5 1 39.34 2 ASP B CA 1
ATOM 2380 C C . ASP B 1 2 ? 16.312 32.219 -20.469 1 39.34 2 ASP B C 1
ATOM 2382 O O . ASP B 1 2 ? 16.531 33.156 -19.672 1 39.34 2 ASP B O 1
ATOM 2386 N N . VAL B 1 3 ? 15.172 31.641 -20.672 1 44.22 3 VAL B N 1
ATOM 2387 C CA . VAL B 1 3 ? 14.109 32.062 -19.766 1 44.22 3 VAL B CA 1
ATOM 2388 C C . VAL B 1 3 ? 14.414 31.562 -18.344 1 44.22 3 VAL B C 1
ATOM 2390 O O . VAL B 1 3 ? 13.945 32.156 -17.359 1 44.22 3 VAL B O 1
ATOM 2393 N N . GLN B 1 4 ? 15.016 30.391 -18.172 1 45.19 4 GLN B N 1
ATOM 2394 C CA . GLN B 1 4 ? 15.445 29.828 -16.891 1 45.19 4 GLN B CA 1
ATOM 2395 C C . GLN B 1 4 ? 16.516 30.688 -16.234 1 45.19 4 GLN B C 1
ATOM 2397 O O . GLN B 1 4 ? 16.531 30.875 -15.016 1 45.19 4 GLN B O 1
ATOM 2402 N N . ASP B 1 5 ? 17.375 31.219 -17.078 1 46.97 5 ASP B N 1
ATOM 2403 C CA . ASP B 1 5 ? 18.422 32.125 -16.641 1 46.97 5 ASP B CA 1
ATOM 2404 C C . ASP B 1 5 ? 17.844 33.469 -16.141 1 46.97 5 ASP B C 1
ATOM 2406 O O . ASP B 1 5 ? 18.359 34.062 -15.203 1 46.97 5 ASP B O 1
ATOM 2410 N N . LEU B 1 6 ? 16.781 33.719 -16.656 1 46.22 6 LEU B N 1
ATOM 2411 C CA . LEU B 1 6 ? 16.172 35 -16.312 1 46.22 6 LEU B CA 1
ATOM 2412 C C . LEU B 1 6 ? 15.555 34.969 -14.922 1 46.22 6 LEU B C 1
ATOM 2414 O O . LEU B 1 6 ? 15.633 35.938 -14.18 1 46.22 6 LEU B O 1
ATOM 2418 N N . GLU B 1 7 ? 14.984 33.844 -14.695 1 52.59 7 GLU B N 1
ATOM 2419 C CA . GLU B 1 7 ? 14.391 33.812 -13.367 1 52.59 7 GLU B CA 1
ATOM 2420 C C . GLU B 1 7 ? 15.461 33.875 -12.281 1 52.59 7 GLU B C 1
ATOM 2422 O O . GLU B 1 7 ? 15.258 34.5 -11.234 1 52.59 7 GLU B O 1
ATOM 2427 N N . CYS B 1 8 ? 16.688 33.281 -12.547 1 54.44 8 CYS B N 1
ATOM 2428 C CA . CYS B 1 8 ? 17.781 33.281 -11.586 1 54.44 8 CYS B CA 1
ATOM 2429 C C . CYS B 1 8 ? 18.375 34.688 -11.469 1 54.44 8 CYS B C 1
ATOM 2431 O O . CYS B 1 8 ? 18.984 35.031 -10.461 1 54.44 8 CYS B O 1
ATOM 2433 N N . HIS B 1 9 ? 18.234 35.375 -12.539 1 50.62 9 HIS B N 1
ATOM 2434 C CA . HIS B 1 9 ? 18.922 36.656 -12.547 1 50.62 9 HIS B CA 1
ATOM 2435 C C . HIS B 1 9 ? 18.172 37.688 -11.711 1 50.62 9 HIS B C 1
ATOM 2437 O O . HIS B 1 9 ? 18.703 38.781 -11.414 1 50.62 9 HIS B O 1
ATOM 2443 N N . THR B 1 10 ? 16.984 37.406 -11.469 1 51.84 10 THR B N 1
ATOM 2444 C CA . THR B 1 10 ? 16.266 38.438 -10.742 1 51.84 10 THR B CA 1
ATOM 2445 C C . THR B 1 10 ? 16.469 38.312 -9.242 1 51.84 10 THR B C 1
ATOM 2447 O O . THR B 1 10 ? 16.047 39.156 -8.461 1 51.84 10 THR B O 1
ATOM 2450 N N . PHE B 1 11 ? 17.172 37.219 -8.953 1 57.88 11 PHE B N 1
ATOM 2451 C CA . PHE B 1 11 ? 17.391 37 -7.531 1 57.88 11 PHE B CA 1
ATOM 2452 C C . PHE B 1 11 ? 18.781 37.469 -7.117 1 57.88 11 PHE B C 1
ATOM 2454 O O . PHE B 1 11 ? 19.672 37.625 -7.957 1 57.88 11 PHE B O 1
ATOM 2461 N N . ALA B 1 12 ? 18.953 38.156 -5.938 1 59.56 12 ALA B N 1
ATOM 2462 C CA . ALA B 1 12 ? 20.156 38.781 -5.422 1 59.56 12 ALA B CA 1
ATOM 2463 C C . ALA B 1 12 ? 21.344 37.844 -5.504 1 59.56 12 ALA B C 1
ATOM 2465 O O . ALA B 1 12 ? 22.5 38.281 -5.531 1 59.56 12 ALA B O 1
ATOM 2466 N N . THR B 1 13 ? 21.078 36.562 -5.492 1 66.75 13 THR B N 1
ATOM 2467 C CA . THR B 1 13 ? 22.172 35.594 -5.508 1 66.75 13 THR B CA 1
ATOM 2468 C C . THR B 1 13 ? 22.031 34.656 -6.695 1 66.75 13 THR B C 1
ATOM 2470 O O . THR B 1 13 ? 20.953 34.5 -7.25 1 66.75 13 THR B O 1
ATOM 2473 N N . SER B 1 14 ? 23.141 34.156 -7.184 1 76.88 14 SER B N 1
ATOM 2474 C CA . SER B 1 14 ? 23.203 33.219 -8.312 1 76.88 14 SER B CA 1
ATOM 2475 C C . SER B 1 14 ? 22.375 31.969 -8.047 1 76.88 14 SER B C 1
ATOM 2477 O O . SER B 1 14 ? 22.141 31.625 -6.891 1 76.88 14 SER B O 1
ATOM 2479 N N . CYS B 1 15 ? 21.797 31.344 -9.016 1 78.5 15 CYS B N 1
ATOM 2480 C CA . CYS B 1 15 ? 20.984 30.125 -8.922 1 78.5 15 CYS B CA 1
ATOM 2481 C C . CYS B 1 15 ? 21.766 29 -8.258 1 78.5 15 CYS B C 1
ATOM 2483 O O . CYS B 1 15 ? 21.219 28.234 -7.473 1 78.5 15 CYS B O 1
ATOM 2485 N N . PHE B 1 16 ? 23.016 29.016 -8.508 1 85.25 16 PHE B N 1
ATOM 2486 C CA . PHE B 1 16 ? 23.844 27.953 -7.957 1 85.25 16 PHE B CA 1
ATOM 2487 C C . PHE B 1 16 ? 24.062 28.156 -6.461 1 85.25 16 PHE B C 1
ATOM 2489 O O . PHE B 1 16 ? 24.078 27.188 -5.699 1 85.25 16 PHE B O 1
ATOM 2496 N N . THR B 1 17 ? 24.156 29.375 -6.062 1 83.81 17 THR B N 1
ATOM 2497 C CA . THR B 1 17 ? 24.312 29.656 -4.641 1 83.81 17 THR B CA 1
ATOM 2498 C C . THR B 1 17 ? 23.016 29.344 -3.885 1 83.81 17 THR B C 1
ATOM 2500 O O . THR B 1 17 ? 23.062 28.797 -2.785 1 83.81 17 THR B O 1
ATOM 2503 N N . GLN B 1 18 ? 21.984 29.703 -4.52 1 84.56 18 GLN B N 1
ATOM 2504 C CA . GLN B 1 18 ? 20.688 29.391 -3.926 1 84.56 18 GLN B CA 1
ATOM 2505 C C . GLN B 1 18 ? 20.516 27.891 -3.732 1 84.56 18 GLN B C 1
ATOM 2507 O O . GLN B 1 18 ? 20.094 27.438 -2.668 1 84.56 18 GLN B O 1
ATOM 2512 N N . PHE B 1 19 ? 20.875 27.203 -4.75 1 88.06 19 PHE B N 1
ATOM 2513 C CA . PHE B 1 19 ? 20.781 25.75 -4.723 1 88.06 19 PHE B CA 1
ATOM 2514 C C . PHE B 1 19 ? 21.641 25.172 -3.605 1 88.06 19 PHE B C 1
ATOM 2516 O O . PHE B 1 19 ? 21.172 24.312 -2.842 1 88.06 19 PHE B O 1
ATOM 2523 N N . ARG B 1 20 ? 22.812 25.562 -3.533 1 88.19 20 ARG B N 1
ATOM 2524 C CA . ARG B 1 20 ? 23.734 25.031 -2.543 1 88.19 20 ARG B CA 1
ATOM 2525 C C . ARG B 1 20 ? 23.234 25.281 -1.126 1 88.19 20 ARG B C 1
ATOM 2527 O O . ARG B 1 20 ? 23.281 24.391 -0.276 1 88.19 20 ARG B O 1
ATOM 2534 N N . ILE B 1 21 ? 22.734 26.422 -0.855 1 87.25 21 ILE B N 1
ATOM 2535 C CA . ILE B 1 21 ? 22.25 26.781 0.471 1 87.25 21 ILE B CA 1
ATOM 2536 C C . ILE B 1 21 ? 21.016 25.953 0.823 1 87.25 21 ILE B C 1
ATOM 2538 O O . ILE B 1 21 ? 20.953 25.359 1.902 1 87.25 21 ILE B O 1
ATOM 2542 N N . LEU B 1 22 ? 20.156 25.906 -0.112 1 87.38 22 LEU B N 1
ATOM 2543 C CA . LEU B 1 22 ? 18.938 25.156 0.127 1 87.38 22 LEU B CA 1
ATOM 2544 C C . LEU B 1 22 ? 19.203 23.672 0.239 1 87.38 22 LEU B C 1
ATOM 2546 O O . LEU B 1 22 ? 18.594 22.969 1.048 1 87.38 22 LEU B O 1
ATOM 2550 N N . PHE B 1 23 ? 20.094 23.234 -0.53 1 90.44 23 PHE B N 1
ATOM 2551 C CA . PHE B 1 23 ? 20.469 21.828 -0.515 1 90.44 23 PHE B CA 1
ATOM 2552 C C . PHE B 1 23 ? 21.062 21.438 0.836 1 90.44 23 PHE B C 1
ATOM 2554 O O . PHE B 1 23 ? 20.641 20.438 1.435 1 90.44 23 PHE B O 1
ATOM 2561 N N . VAL B 1 24 ? 21.953 22.188 1.262 1 90.62 24 VAL B N 1
ATOM 2562 C CA . VAL B 1 24 ? 22.609 21.891 2.533 1 90.62 24 VAL B CA 1
ATOM 2563 C C . VAL B 1 24 ? 21.594 22 3.672 1 90.62 24 VAL B C 1
ATOM 2565 O O . VAL B 1 24 ? 21.578 21.156 4.574 1 90.62 24 VAL B O 1
ATOM 2568 N N . ARG B 1 25 ? 20.797 23 3.57 1 85.19 25 ARG B N 1
ATOM 2569 C CA . ARG B 1 25 ? 19.781 23.203 4.594 1 85.19 25 ARG B CA 1
ATOM 2570 C C . ARG B 1 25 ? 18.812 22.016 4.645 1 85.19 25 ARG B C 1
ATOM 2572 O O . ARG B 1 25 ? 18.469 21.531 5.723 1 85.19 25 ARG B O 1
ATOM 2579 N N . THR B 1 26 ? 18.438 21.562 3.537 1 87.31 26 THR B N 1
ATOM 2580 C CA . THR B 1 26 ? 17.484 20.469 3.463 1 87.31 26 THR B CA 1
ATOM 2581 C C . THR B 1 26 ? 18.12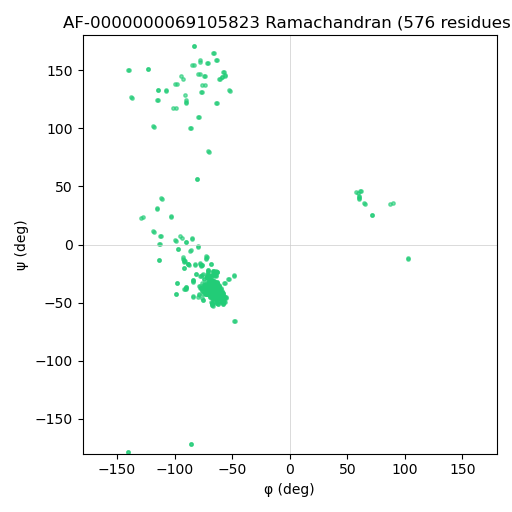5 19.156 3.896 1 87.31 26 THR B C 1
ATOM 2583 O O . THR B 1 26 ? 17.531 18.391 4.648 1 87.31 26 THR B O 1
ATOM 2586 N N . LEU B 1 27 ? 19.312 18.969 3.467 1 88.5 27 LEU B N 1
ATOM 2587 C CA . LEU B 1 27 ? 20.047 17.75 3.832 1 88.5 27 LEU B CA 1
ATOM 2588 C C . LEU B 1 27 ? 20.266 17.688 5.34 1 88.5 27 LEU B C 1
ATOM 2590 O O . LEU B 1 27 ? 20.078 16.625 5.953 1 88.5 27 LEU B O 1
ATOM 2594 N N . LEU B 1 28 ? 20.578 18.812 5.898 1 88.12 28 LEU B N 1
ATOM 2595 C CA . LEU B 1 28 ? 20.797 18.875 7.34 1 88.12 28 LEU B CA 1
ATOM 2596 C C . LEU B 1 28 ? 19.484 18.672 8.094 1 88.12 28 LEU B C 1
ATOM 2598 O O . LEU B 1 28 ? 19.453 18.047 9.148 1 88.12 28 LEU B O 1
ATOM 2602 N N . SER B 1 29 ? 18.453 19.234 7.492 1 84.69 29 SER B N 1
ATOM 2603 C CA . SER B 1 29 ? 17.141 19.062 8.102 1 84.69 29 SER B CA 1
ATOM 2604 C C . SER B 1 29 ? 16.719 17.594 8.117 1 84.69 29 SER B C 1
ATOM 2606 O O . SER B 1 29 ? 16.203 17.109 9.117 1 84.69 29 SER B O 1
ATOM 2608 N N . ILE B 1 30 ? 17 16.938 7.102 1 85 30 ILE B N 1
ATOM 2609 C CA . ILE B 1 30 ? 16.641 15.516 6.988 1 85 30 ILE B CA 1
ATOM 2610 C C . ILE B 1 30 ? 17.5 14.695 7.941 1 85 30 ILE B C 1
ATOM 2612 O O . ILE B 1 30 ? 17 13.805 8.633 1 85 30 ILE B O 1
ATOM 2616 N N . LEU B 1 31 ? 18.75 15.047 8.031 1 85.5 31 LEU B N 1
ATOM 2617 C CA . LEU B 1 31 ? 19.688 14.32 8.891 1 85.5 31 LEU B CA 1
ATOM 2618 C C . LEU B 1 31 ? 19.406 14.609 10.359 1 85.5 31 LEU B C 1
ATOM 2620 O O . LEU B 1 31 ? 19.625 13.75 11.219 1 85.5 31 LEU B O 1
ATOM 2624 N N . ARG B 1 32 ? 18.844 15.773 10.562 1 81.56 32 ARG B N 1
ATOM 2625 C CA . ARG B 1 32 ? 18.562 16.188 11.938 1 81.56 32 ARG B CA 1
ATOM 2626 C C . ARG B 1 32 ? 17.234 15.617 12.414 1 81.56 32 ARG B C 1
ATOM 2628 O O . ARG B 1 32 ? 17.016 15.492 13.617 1 81.56 32 ARG B O 1
ATOM 2635 N N . ASP B 1 33 ? 16.344 15.461 11.422 1 82.12 33 ASP B N 1
ATOM 2636 C CA . ASP B 1 33 ? 15.117 14.758 11.789 1 82.12 33 ASP B CA 1
ATOM 2637 C C . ASP B 1 33 ? 15.391 13.281 12.055 1 82.12 33 ASP B C 1
ATOM 2639 O O . ASP B 1 33 ? 15.023 12.422 11.25 1 82.12 33 ASP B O 1
ATOM 2643 N N . THR B 1 34 ? 15.859 12.945 13.125 1 80.5 34 THR B N 1
ATOM 2644 C CA . THR B 1 34 ? 16.375 11.633 13.484 1 80.5 34 THR B CA 1
ATOM 2645 C C . THR B 1 34 ? 15.242 10.617 13.617 1 80.5 34 THR B C 1
ATOM 2647 O O . THR B 1 34 ? 15.422 9.43 13.352 1 80.5 34 THR B O 1
ATOM 2650 N N . THR B 1 35 ? 14.148 11.164 13.969 1 86.75 35 THR B N 1
ATOM 2651 C CA . THR B 1 35 ? 13.07 10.211 14.219 1 86.75 35 THR B CA 1
ATOM 2652 C C . THR B 1 35 ? 12.633 9.531 12.922 1 86.75 35 THR B C 1
ATOM 2654 O O . THR B 1 35 ? 12.672 8.305 12.812 1 86.75 35 THR B O 1
ATOM 2657 N N . LEU B 1 36 ? 12.344 10.359 11.953 1 88.19 36 LEU B N 1
ATOM 2658 C CA . LEU B 1 36 ? 11.852 9.789 10.711 1 88.19 36 LEU B CA 1
ATOM 2659 C C . LEU B 1 36 ? 12.961 9.047 9.969 1 88.19 36 LEU B C 1
ATOM 2661 O O . LEU B 1 36 ? 12.742 7.949 9.453 1 88.19 36 LEU B O 1
ATOM 2665 N N . THR B 1 37 ? 14.133 9.586 9.914 1 89.81 37 THR B N 1
ATOM 2666 C CA . THR B 1 37 ? 15.25 8.969 9.211 1 89.81 37 THR B CA 1
ATOM 2667 C C . THR B 1 37 ? 15.641 7.648 9.859 1 89.81 37 THR B C 1
ATOM 2669 O O . THR B 1 37 ? 15.875 6.656 9.164 1 89.81 37 THR B O 1
ATOM 2672 N N . ARG B 1 38 ? 15.688 7.664 11.133 1 91.88 38 ARG B N 1
ATOM 2673 C CA . ARG B 1 38 ? 15.984 6.43 11.859 1 91.88 38 ARG B CA 1
ATOM 2674 C C . ARG B 1 38 ? 14.898 5.387 11.633 1 91.88 38 ARG B C 1
ATOM 2676 O O . ARG B 1 38 ? 15.195 4.195 11.484 1 91.88 38 ARG B O 1
ATOM 2683 N N . LEU B 1 39 ? 13.742 5.859 11.648 1 94.25 39 LEU B N 1
ATOM 2684 C CA . LEU B 1 39 ? 12.633 4.945 11.438 1 94.25 39 LEU B CA 1
ATOM 2685 C C . LEU B 1 39 ? 12.695 4.324 10.047 1 94.25 39 LEU B C 1
ATOM 2687 O O . LEU B 1 39 ? 12.406 3.135 9.875 1 94.25 39 LEU B O 1
ATOM 2691 N N . ARG B 1 40 ? 13.016 5.137 9.055 1 94.38 40 ARG B N 1
ATOM 2692 C CA . ARG B 1 40 ? 13.172 4.621 7.699 1 94.38 40 ARG B CA 1
ATOM 2693 C C . ARG B 1 40 ? 14.258 3.559 7.637 1 94.38 40 ARG B C 1
ATOM 2695 O O . ARG B 1 40 ? 14.07 2.502 7.031 1 94.38 40 ARG B O 1
ATOM 2702 N N . LEU B 1 41 ? 15.344 3.828 8.281 1 94.31 41 LEU B N 1
ATOM 2703 C CA . LEU B 1 41 ? 16.453 2.873 8.312 1 94.31 41 LEU B CA 1
ATOM 2704 C C . LEU B 1 41 ? 16.047 1.596 9.039 1 94.31 41 LEU B C 1
ATOM 2706 O O . LEU B 1 41 ? 16.266 0.492 8.531 1 94.31 41 LEU B O 1
ATOM 2710 N N . ILE B 1 42 ? 15.43 1.735 10.141 1 95.94 42 ILE B N 1
ATOM 2711 C CA . ILE B 1 42 ? 15.039 0.593 10.961 1 95.94 42 ILE B CA 1
ATOM 2712 C C . ILE B 1 42 ? 13.992 -0.239 10.219 1 95.94 42 ILE B C 1
ATOM 2714 O O . ILE B 1 42 ? 14.016 -1.471 10.281 1 95.94 42 ILE B O 1
ATOM 2718 N N . SER B 1 43 ? 13.102 0.452 9.594 1 96.25 43 SER B N 1
ATOM 2719 C CA . SER B 1 43 ? 12.078 -0.279 8.852 1 96.25 43 SER B CA 1
ATOM 2720 C C . SER B 1 43 ? 12.688 -1.086 7.711 1 96.25 43 SER B C 1
ATOM 2722 O O . SER B 1 43 ? 12.297 -2.23 7.477 1 96.25 43 SER B O 1
ATOM 2724 N N . HIS B 1 44 ? 13.688 -0.532 6.953 1 97.31 44 HIS B N 1
ATOM 2725 C CA . HIS B 1 44 ? 14.352 -1.265 5.879 1 97.31 44 HIS B CA 1
ATOM 2726 C C . HIS B 1 44 ? 15.109 -2.473 6.422 1 97.31 44 HIS B C 1
ATOM 2728 O O . HIS B 1 44 ? 15.102 -3.541 5.805 1 97.31 44 HIS B O 1
ATOM 2734 N N . LEU B 1 45 ? 15.648 -2.301 7.578 1 97.31 45 LEU B N 1
ATOM 2735 C CA . LEU B 1 45 ? 16.406 -3.391 8.188 1 97.31 45 LEU B CA 1
ATOM 2736 C C . LEU B 1 45 ? 15.461 -4.461 8.734 1 97.31 45 LEU B C 1
ATOM 2738 O O . LEU B 1 45 ? 15.617 -5.645 8.422 1 97.31 45 LEU B O 1
ATOM 2742 N N . THR B 1 46 ? 14.461 -4.066 9.453 1 96.5 46 THR B N 1
ATOM 2743 C CA . THR B 1 46 ? 13.578 -5.016 10.117 1 96.5 46 THR B CA 1
ATOM 2744 C C . THR B 1 46 ? 12.742 -5.781 9.094 1 96.5 46 THR B C 1
ATOM 2746 O O . THR B 1 46 ? 12.633 -7.008 9.172 1 96.5 46 THR B O 1
ATOM 2749 N N . VAL B 1 47 ? 12.234 -5.039 8.172 1 96.19 47 VAL B N 1
ATOM 2750 C CA . VAL B 1 47 ? 11.414 -5.707 7.16 1 96.19 47 VAL B CA 1
ATOM 2751 C C . VAL B 1 47 ? 12.312 -6.539 6.242 1 96.19 47 VAL B C 1
ATOM 2753 O O . VAL B 1 47 ? 11.914 -7.617 5.789 1 96.19 47 VAL B O 1
ATOM 2756 N N . GLY B 1 48 ? 13.516 -6 5.945 1 96.88 48 GLY B N 1
ATOM 2757 C CA . GLY B 1 48 ? 14.469 -6.789 5.184 1 96.88 48 GLY B CA 1
ATOM 2758 C C . GLY B 1 48 ? 14.812 -8.109 5.844 1 96.88 48 GLY B C 1
ATOM 2759 O O . GLY B 1 48 ? 14.812 -9.156 5.191 1 96.88 48 GLY B O 1
ATOM 2760 N N . ILE B 1 49 ? 14.984 -8.094 7.109 1 96.75 49 ILE B N 1
ATOM 2761 C CA . ILE B 1 49 ? 15.32 -9.305 7.852 1 96.75 49 ILE B CA 1
ATOM 2762 C C . ILE B 1 49 ? 14.102 -10.219 7.918 1 96.75 49 ILE B C 1
ATOM 2764 O O . ILE B 1 49 ? 14.227 -11.438 7.75 1 96.75 49 ILE B O 1
ATOM 2768 N N . LEU B 1 50 ? 13.008 -9.664 8.094 1 95.69 50 LEU B N 1
ATOM 2769 C CA . LEU B 1 50 ? 11.781 -10.453 8.164 1 95.69 50 LEU B CA 1
ATOM 2770 C C . LEU B 1 50 ? 11.531 -11.18 6.848 1 95.69 50 LEU B C 1
ATOM 2772 O O . LEU B 1 50 ? 11.297 -12.391 6.836 1 95.69 50 LEU B O 1
ATOM 2776 N N . ILE B 1 51 ? 11.578 -10.438 5.781 1 94.75 51 ILE B N 1
ATOM 2777 C CA . ILE B 1 51 ? 11.359 -11.031 4.465 1 94.75 51 ILE B CA 1
ATOM 2778 C C . ILE B 1 51 ? 12.477 -12.031 4.152 1 94.75 51 ILE B C 1
ATOM 2780 O O . ILE B 1 51 ? 12.219 -13.102 3.604 1 94.75 51 ILE B O 1
ATOM 2784 N N . GLY B 1 52 ? 13.68 -11.68 4.535 1 95.81 52 GLY B N 1
ATOM 2785 C CA . GLY B 1 52 ? 14.789 -12.594 4.352 1 95.81 52 GLY B CA 1
ATOM 2786 C C . GLY B 1 52 ? 14.617 -13.906 5.102 1 95.81 52 GLY B C 1
ATOM 2787 O O . GLY B 1 52 ? 14.93 -14.977 4.574 1 95.81 52 GLY B O 1
ATOM 2788 N N . LEU B 1 53 ? 14.102 -13.82 6.254 1 95.25 53 LEU B N 1
ATOM 2789 C CA . LEU B 1 53 ? 13.875 -15.016 7.062 1 95.25 53 LEU B CA 1
ATOM 2790 C C . LEU B 1 53 ? 12.711 -15.836 6.512 1 95.25 53 LEU B C 1
ATOM 2792 O O . LEU B 1 53 ? 12.734 -17.062 6.562 1 95.25 53 LEU B O 1
ATOM 2796 N N . LEU B 1 54 ? 11.781 -15.188 6 1 94.25 54 LEU B N 1
ATOM 2797 C CA . LEU B 1 54 ? 10.617 -15.867 5.449 1 94.25 54 LEU B CA 1
ATOM 2798 C C . LEU B 1 54 ? 10.984 -16.672 4.207 1 94.25 54 LEU B C 1
ATOM 2800 O O . LEU B 1 54 ? 10.469 -17.766 3.992 1 94.25 54 LEU B O 1
ATOM 2804 N N . TYR B 1 55 ? 11.836 -16.094 3.461 1 94.88 55 TYR B N 1
ATOM 2805 C CA . TYR B 1 55 ? 12.203 -16.719 2.195 1 94.88 55 TYR B CA 1
ATOM 2806 C C . TYR B 1 55 ? 13.648 -17.219 2.232 1 94.88 55 TYR B C 1
ATOM 2808 O O . TYR B 1 55 ? 14.367 -17.125 1.24 1 94.88 55 TYR B O 1
ATOM 2816 N N . LEU B 1 56 ? 13.992 -17.734 3.324 1 94.12 56 LEU B N 1
ATOM 2817 C CA . LEU B 1 56 ? 15.367 -18.188 3.527 1 94.12 56 LEU B CA 1
ATOM 2818 C C . LEU B 1 56 ? 15.727 -19.312 2.568 1 94.12 56 LEU B C 1
ATOM 2820 O O . LEU B 1 56 ? 15.016 -20.328 2.504 1 94.12 56 LEU B O 1
ATOM 2824 N N . GLY B 1 57 ? 16.781 -19.094 1.745 1 91.31 57 GLY B N 1
ATOM 2825 C CA . GLY B 1 57 ? 17.359 -20.141 0.913 1 91.31 57 GLY B CA 1
ATOM 2826 C C . GLY B 1 57 ? 16.469 -20.547 -0.249 1 91.31 57 GLY B C 1
ATOM 2827 O O . GLY B 1 57 ? 16.578 -21.656 -0.765 1 91.31 57 GLY B O 1
ATOM 2828 N N . ILE B 1 58 ? 15.625 -19.75 -0.713 1 91.19 58 ILE B N 1
ATOM 2829 C CA . ILE B 1 58 ? 14.656 -20.109 -1.742 1 91.19 58 ILE B CA 1
ATOM 2830 C C . ILE B 1 58 ? 15.266 -19.875 -3.125 1 91.19 58 ILE B C 1
ATOM 2832 O O . ILE B 1 58 ? 14.773 -20.422 -4.121 1 91.19 58 ILE B O 1
ATOM 2836 N N . GLY B 1 59 ? 16.297 -19.156 -3.238 1 92.56 59 GLY B N 1
ATOM 2837 C CA . GLY B 1 59 ? 16.797 -18.609 -4.496 1 92.56 59 GLY B CA 1
ATOM 2838 C C . GLY B 1 59 ? 17.219 -19.688 -5.48 1 92.56 59 GLY B C 1
ATOM 2839 O O . GLY B 1 59 ? 17.203 -19.469 -6.691 1 92.56 59 GLY B O 1
ATOM 2840 N N . ASN B 1 60 ? 17.562 -20.875 -5 1 92.19 60 ASN B N 1
ATOM 2841 C CA . ASN B 1 60 ? 18.078 -21.891 -5.902 1 92.19 60 ASN B CA 1
ATOM 2842 C C . ASN B 1 60 ? 17.188 -23.125 -5.941 1 92.19 60 ASN B C 1
ATOM 2844 O O . ASN B 1 60 ? 17.547 -24.141 -6.52 1 92.19 60 ASN B O 1
ATOM 2848 N N . GLU B 1 61 ? 16.062 -23.031 -5.387 1 90.88 61 GLU B N 1
ATOM 2849 C CA . GLU B 1 61 ? 15.141 -24.156 -5.359 1 90.88 61 GLU B CA 1
ATOM 2850 C C . GLU B 1 61 ? 14.078 -24.031 -6.445 1 90.88 61 GLU B C 1
ATOM 2852 O O . GLU B 1 61 ? 13.203 -23.172 -6.367 1 90.88 61 GLU B O 1
ATOM 2857 N N . ALA B 1 62 ? 14.07 -24.984 -7.367 1 91.44 62 ALA B N 1
ATOM 2858 C CA . ALA B 1 62 ? 13.172 -24.953 -8.516 1 91.44 62 ALA B CA 1
ATOM 2859 C C . ALA B 1 62 ? 11.719 -25.125 -8.07 1 91.44 62 ALA B C 1
ATOM 2861 O O . ALA B 1 62 ? 10.812 -24.5 -8.633 1 91.44 62 ALA B O 1
ATOM 2862 N N . SER B 1 63 ? 11.523 -25.938 -7.051 1 87.19 63 SER B N 1
ATOM 2863 C CA . SER B 1 63 ? 10.172 -26.219 -6.598 1 87.19 63 SER B CA 1
ATOM 2864 C C . SER B 1 63 ? 9.523 -25 -5.957 1 87.19 63 SER B C 1
ATOM 2866 O O . SER B 1 63 ? 8.305 -24.938 -5.828 1 87.19 63 SER B O 1
ATOM 2868 N N . LYS B 1 64 ? 10.352 -24.016 -5.594 1 89.19 64 LYS B N 1
ATOM 2869 C CA . LYS B 1 64 ? 9.844 -22.828 -4.918 1 89.19 64 LYS B CA 1
ATOM 2870 C C . LYS B 1 64 ? 10.031 -21.578 -5.785 1 89.19 64 LYS B C 1
ATOM 2872 O O . LYS B 1 64 ? 10.281 -20.484 -5.266 1 89.19 64 LYS B O 1
ATOM 2877 N N . TRP B 1 65 ? 9.961 -21.812 -7.094 1 91.06 65 TRP B N 1
ATOM 2878 C CA . TRP B 1 65 ? 10.203 -20.688 -8 1 91.06 65 TRP B CA 1
ATOM 2879 C C . TRP B 1 65 ? 9.133 -19.609 -7.824 1 91.06 65 TRP B C 1
ATOM 2881 O O . TRP B 1 65 ? 9.43 -18.422 -7.926 1 91.06 65 TRP B O 1
ATOM 2891 N N . LEU B 1 66 ? 7.895 -20.078 -7.535 1 89.31 66 LEU B N 1
ATOM 2892 C CA . LEU B 1 66 ? 6.816 -19.109 -7.359 1 89.31 66 LEU B CA 1
ATOM 2893 C C . LEU B 1 66 ? 7.008 -18.312 -6.074 1 89.31 66 LEU B C 1
ATOM 2895 O O . LEU B 1 66 ? 6.711 -17.109 -6.027 1 89.31 66 LEU B O 1
ATOM 2899 N N . ASN B 1 67 ? 7.5 -18.906 -5.035 1 91.31 67 ASN B N 1
ATOM 2900 C CA . ASN B 1 67 ? 7.832 -18.203 -3.799 1 91.31 67 ASN B CA 1
ATOM 2901 C C . ASN B 1 67 ? 8.938 -17.172 -4.02 1 91.31 67 ASN B C 1
ATOM 2903 O O . ASN B 1 67 ? 8.898 -16.078 -3.439 1 91.31 67 ASN B O 1
ATOM 2907 N N . ASN B 1 68 ? 9.883 -17.562 -4.828 1 94.75 68 ASN B N 1
ATOM 2908 C CA . ASN B 1 68 ? 10.945 -16.609 -5.137 1 94.75 68 ASN B CA 1
ATOM 2909 C C . ASN B 1 68 ? 10.43 -15.43 -5.938 1 94.75 68 ASN B C 1
ATOM 2911 O O . ASN B 1 68 ? 10.852 -14.289 -5.715 1 94.75 68 ASN B O 1
ATOM 2915 N N . ALA B 1 69 ? 9.516 -15.734 -6.863 1 94.5 69 ALA B N 1
ATOM 2916 C CA . ALA B 1 69 ? 8.891 -14.648 -7.613 1 94.5 69 ALA B CA 1
ATOM 2917 C C . ALA B 1 69 ? 8.094 -13.727 -6.695 1 94.5 69 ALA B C 1
ATOM 2919 O O . ALA B 1 69 ? 8.117 -12.508 -6.852 1 94.5 69 ALA B O 1
ATOM 2920 N N . SER B 1 70 ? 7.395 -14.32 -5.758 1 93.69 70 SER B N 1
ATOM 2921 C CA . SER B 1 70 ? 6.648 -13.539 -4.773 1 93.69 70 SER B CA 1
ATOM 2922 C C . SER B 1 70 ? 7.582 -12.68 -3.928 1 93.69 70 SER B C 1
ATOM 2924 O O . SER B 1 70 ? 7.27 -11.523 -3.625 1 93.69 70 SER B O 1
ATOM 2926 N N . PHE B 1 71 ? 8.695 -13.25 -3.559 1 95.75 71 PHE B N 1
ATOM 2927 C CA . PHE B 1 71 ? 9.703 -12.508 -2.803 1 95.75 71 PHE B CA 1
ATOM 2928 C C . PHE B 1 71 ? 10.156 -11.273 -3.574 1 95.75 71 PHE B C 1
ATOM 2930 O O . PHE B 1 71 ? 10.195 -10.172 -3.023 1 95.75 71 PHE B O 1
ATOM 2937 N N . LEU B 1 72 ? 10.484 -11.453 -4.844 1 96.94 72 LEU B N 1
ATOM 2938 C CA . LEU B 1 72 ? 10.969 -10.352 -5.672 1 96.94 72 LEU B CA 1
ATOM 2939 C C . LEU B 1 72 ? 9.906 -9.266 -5.805 1 96.94 72 LEU B C 1
ATOM 2941 O O . LEU B 1 72 ? 10.211 -8.078 -5.75 1 96.94 72 LEU B O 1
ATOM 2945 N N . PHE B 1 73 ? 8.711 -9.664 -5.914 1 95.69 73 PHE B N 1
ATOM 2946 C CA . PHE B 1 73 ? 7.609 -8.719 -6.012 1 95.69 73 PHE B CA 1
ATOM 2947 C C . PHE B 1 73 ? 7.469 -7.918 -4.723 1 95.69 73 PHE B C 1
ATOM 2949 O O . PHE B 1 73 ? 7.277 -6.699 -4.758 1 95.69 73 PHE B O 1
ATOM 2956 N N . PHE B 1 74 ? 7.566 -8.508 -3.592 1 95 74 PHE B N 1
ATOM 2957 C CA . PHE B 1 74 ? 7.398 -7.836 -2.309 1 95 74 PHE B CA 1
ATOM 2958 C C . PHE B 1 74 ? 8.539 -6.863 -2.055 1 95 74 PHE B C 1
ATOM 2960 O O . PHE B 1 74 ? 8.352 -5.832 -1.403 1 95 74 PHE B O 1
ATOM 2967 N N . CYS B 1 75 ? 9.672 -7.227 -2.605 1 96.62 75 CYS B N 1
ATOM 2968 C CA . CYS B 1 75 ? 10.781 -6.281 -2.516 1 96.62 75 CYS B CA 1
ATOM 2969 C C . CYS B 1 75 ? 10.438 -4.973 -3.217 1 96.62 75 CYS B C 1
ATOM 2971 O O . CYS B 1 75 ? 10.633 -3.895 -2.654 1 96.62 75 CYS B O 1
ATOM 2973 N N . MET B 1 76 ? 9.844 -5.125 -4.379 1 96.56 76 MET B N 1
ATOM 2974 C CA . MET B 1 76 ? 9.477 -3.924 -5.121 1 96.56 76 MET B CA 1
ATOM 2975 C C . MET B 1 76 ? 8.352 -3.17 -4.418 1 96.56 76 MET B C 1
ATOM 2977 O O . MET B 1 76 ? 8.352 -1.938 -4.375 1 96.56 76 MET B O 1
ATOM 2981 N N . LEU B 1 77 ? 7.426 -3.959 -3.895 1 96.31 77 LEU B N 1
ATOM 2982 C CA . LEU B 1 77 ? 6.305 -3.367 -3.174 1 96.31 77 LEU B CA 1
ATOM 2983 C C . LEU B 1 77 ? 6.793 -2.557 -1.979 1 96.31 77 LEU B C 1
ATOM 2985 O O . LEU B 1 77 ? 6.371 -1.413 -1.784 1 96.31 77 LEU B O 1
ATOM 2989 N N . PHE B 1 78 ? 7.707 -3.133 -1.224 1 97.56 78 PHE B N 1
ATOM 2990 C CA . PHE B 1 78 ? 8.234 -2.479 -0.031 1 97.56 78 PHE B CA 1
ATOM 2991 C C . PHE B 1 78 ? 9 -1.217 -0.401 1 97.56 78 PHE B C 1
ATOM 2993 O O . PHE B 1 78 ? 8.789 -0.158 0.195 1 97.56 78 PHE B O 1
ATOM 3000 N N . LEU B 1 79 ? 9.836 -1.325 -1.387 1 97.75 79 LEU B N 1
ATOM 3001 C CA . LEU B 1 79 ? 10.664 -0.19 -1.79 1 97.75 79 LEU B CA 1
ATOM 3002 C C . LEU B 1 79 ? 9.805 0.91 -2.408 1 97.75 79 LEU B C 1
ATOM 3004 O O . LEU B 1 79 ? 10.086 2.098 -2.223 1 97.75 79 LEU B O 1
ATOM 3008 N N . MET B 1 80 ? 8.797 0.517 -3.123 1 97.81 80 MET B N 1
ATOM 3009 C CA . MET B 1 80 ? 7.883 1.494 -3.709 1 97.81 80 MET B CA 1
ATOM 3010 C C . MET B 1 80 ? 7.191 2.314 -2.623 1 97.81 80 MET B C 1
ATOM 3012 O O . MET B 1 80 ? 7.223 3.545 -2.656 1 97.81 80 MET B O 1
ATOM 3016 N N . PHE B 1 81 ? 6.723 1.715 -1.606 1 97.25 81 PHE B N 1
ATOM 3017 C CA . PHE B 1 81 ? 5.93 2.412 -0.6 1 97.25 81 PHE B CA 1
ATOM 3018 C C . PHE B 1 81 ? 6.828 3.23 0.321 1 97.25 81 PHE B C 1
ATOM 3020 O O . PHE B 1 81 ? 6.453 4.324 0.75 1 97.25 81 PHE B O 1
ATOM 3027 N N . THR B 1 82 ? 7.969 2.707 0.637 1 96.44 82 THR B N 1
ATOM 3028 C CA . THR B 1 82 ? 8.844 3.412 1.567 1 96.44 82 THR B CA 1
ATOM 3029 C C . THR B 1 82 ? 9.438 4.656 0.914 1 96.44 82 THR B C 1
ATOM 3031 O O . THR B 1 82 ? 9.891 5.57 1.605 1 96.44 82 THR B O 1
ATOM 3034 N N . ALA B 1 83 ? 9.445 4.629 -0.41 1 96.81 83 ALA B N 1
ATOM 3035 C CA . ALA B 1 83 ? 9.914 5.82 -1.117 1 96.81 83 ALA B CA 1
ATOM 3036 C C . ALA B 1 83 ? 8.758 6.777 -1.397 1 96.81 83 ALA B C 1
ATOM 3038 O O . ALA B 1 83 ? 8.914 7.996 -1.289 1 96.81 83 ALA B O 1
ATOM 3039 N N . LEU B 1 84 ? 7.617 6.285 -1.691 1 97.38 84 LEU B N 1
ATOM 3040 C CA . LEU B 1 84 ? 6.461 7.051 -2.141 1 97.38 84 LEU B CA 1
ATOM 3041 C C . LEU B 1 84 ? 5.844 7.836 -0.984 1 97.38 84 LEU B C 1
ATOM 3043 O O . LEU B 1 84 ? 5.578 9.031 -1.112 1 97.38 84 LEU B O 1
ATOM 3047 N N . MET B 1 85 ? 5.723 7.262 0.176 1 95.62 85 MET B N 1
ATOM 3048 C CA . MET B 1 85 ? 4.84 7.797 1.206 1 95.62 85 MET B CA 1
ATOM 3049 C C . MET B 1 85 ? 5.488 8.984 1.916 1 95.62 85 MET B C 1
ATOM 3051 O O . MET B 1 85 ? 4.844 10.016 2.125 1 95.62 85 MET B O 1
ATOM 3055 N N . PRO B 1 86 ? 6.742 8.938 2.266 1 92.62 86 PRO B N 1
ATOM 3056 C CA . PRO B 1 86 ? 7.301 10.141 2.885 1 92.62 86 PRO B CA 1
ATOM 3057 C C . PRO B 1 86 ? 7.367 11.328 1.925 1 92.62 86 PRO B C 1
ATOM 3059 O O . PRO B 1 86 ? 7.32 12.484 2.357 1 92.62 86 PRO B O 1
ATOM 3062 N N . THR B 1 87 ? 7.395 11.062 0.677 1 94.94 87 THR B N 1
ATOM 3063 C CA . THR B 1 87 ? 7.613 12.133 -0.291 1 94.94 87 THR B CA 1
ATOM 3064 C C . THR B 1 87 ? 6.293 12.789 -0.685 1 94.94 87 THR B C 1
ATOM 3066 O O . THR B 1 87 ? 6.27 13.922 -1.164 1 94.94 87 THR B O 1
ATOM 3069 N N . VAL B 1 88 ? 5.168 12.117 -0.422 1 95.75 88 VAL B N 1
ATOM 3070 C CA . VAL B 1 88 ? 3.873 12.695 -0.767 1 95.75 88 VAL B CA 1
ATOM 3071 C C . VAL B 1 88 ? 3.621 13.938 0.078 1 95.75 88 VAL B C 1
ATOM 3073 O O . VAL B 1 88 ? 2.854 14.82 -0.317 1 95.75 88 VAL B O 1
ATOM 3076 N N . MET B 1 89 ? 4.289 14.039 1.22 1 93.94 89 MET B N 1
ATOM 3077 C CA . MET B 1 89 ? 4.023 15.148 2.133 1 93.94 89 MET B CA 1
ATOM 3078 C C . MET B 1 89 ? 5.043 16.266 1.941 1 93.94 89 MET B C 1
ATOM 3080 O O . MET B 1 89 ? 4.895 17.344 2.506 1 93.94 89 MET B O 1
ATOM 3084 N N . THR B 1 90 ? 6.012 16.094 1.119 1 92.69 90 THR B N 1
ATOM 3085 C CA . THR B 1 90 ? 7.152 17 1 1 92.69 90 THR B CA 1
ATOM 3086 C C . THR B 1 90 ? 6.684 18.422 0.673 1 92.69 90 THR B C 1
ATOM 3088 O O . THR B 1 90 ? 7.039 19.375 1.372 1 92.69 90 THR B O 1
ATOM 3091 N N . PHE B 1 91 ? 5.848 18.562 -0.244 1 93.12 91 PHE B N 1
ATOM 3092 C CA . PHE B 1 91 ? 5.48 19.906 -0.702 1 93.12 91 PHE B CA 1
ATOM 3093 C C . PHE B 1 91 ? 4.277 20.422 0.071 1 93.12 91 PHE B C 1
ATOM 3095 O O . PHE B 1 91 ? 4.254 21.594 0.47 1 93.12 91 PHE B O 1
ATOM 3102 N N . PRO B 1 92 ? 3.332 19.562 0.367 1 92.56 92 PRO B N 1
ATOM 3103 C CA . PRO B 1 92 ? 2.152 20.094 1.057 1 92.56 92 PRO B CA 1
ATOM 3104 C C . PRO B 1 92 ? 2.48 20.672 2.432 1 92.56 92 PRO B C 1
ATOM 3106 O O . PRO B 1 92 ? 1.866 21.656 2.854 1 92.56 92 PRO B O 1
ATOM 3109 N N . ILE B 1 93 ? 3.406 20.125 3.082 1 88.81 93 ILE B N 1
ATOM 3110 C CA . ILE B 1 93 ? 3.727 20.578 4.43 1 88.81 93 ILE B CA 1
ATOM 3111 C C . ILE B 1 93 ? 4.469 21.906 4.363 1 88.81 93 ILE B C 1
ATOM 3113 O O . ILE B 1 93 ? 4.293 22.766 5.23 1 88.81 93 ILE B O 1
ATOM 3117 N N . GLU B 1 94 ? 5.191 22.156 3.336 1 87.62 94 GLU B N 1
ATOM 3118 C CA . GLU B 1 94 ? 6.035 23.359 3.277 1 87.62 94 GLU B CA 1
ATOM 3119 C C . GLU B 1 94 ? 5.527 24.344 2.225 1 87.62 94 GLU B C 1
ATOM 3121 O O . GLU B 1 94 ? 6.152 25.375 1.984 1 87.62 94 GLU B O 1
ATOM 3126 N N . MET B 1 95 ? 4.441 24.094 1.67 1 86.75 95 MET B N 1
ATOM 3127 C CA . MET B 1 95 ? 3.992 24.875 0.517 1 86.75 95 MET B CA 1
ATOM 3128 C C . MET B 1 95 ? 3.775 26.328 0.896 1 86.75 95 MET B C 1
ATOM 3130 O O . MET B 1 95 ? 4.211 27.234 0.178 1 86.75 95 MET B O 1
ATOM 3134 N N . ALA B 1 96 ? 3.246 26.516 2.039 1 84.44 96 ALA B N 1
ATOM 3135 C CA . ALA B 1 96 ? 2.945 27.875 2.457 1 84.44 96 ALA B CA 1
ATOM 3136 C C . ALA B 1 96 ? 4.227 28.672 2.695 1 84.44 96 ALA B C 1
ATOM 3138 O O . ALA B 1 96 ? 4.34 29.828 2.256 1 84.44 96 ALA B O 1
ATOM 3139 N N . VAL B 1 97 ? 5.109 28.078 3.318 1 84.75 97 VAL B N 1
ATOM 3140 C CA . VAL B 1 97 ? 6.379 28.734 3.619 1 84.75 97 VAL B CA 1
ATOM 3141 C C . VAL B 1 97 ? 7.16 28.953 2.328 1 84.75 97 VAL B C 1
ATOM 3143 O O . VAL B 1 97 ? 7.746 30.031 2.133 1 84.75 97 VAL B O 1
ATOM 3146 N N . PHE B 1 98 ? 7.121 28.062 1.483 1 86.06 98 PHE B N 1
ATOM 3147 C CA . PHE B 1 98 ? 7.848 28.141 0.221 1 86.06 98 PHE B CA 1
ATOM 3148 C C . PHE B 1 98 ? 7.297 29.281 -0.643 1 86.06 98 PHE B C 1
ATOM 3150 O O . PHE B 1 98 ? 8.062 30.062 -1.203 1 86.06 98 PHE B O 1
ATOM 3157 N N . VAL B 1 99 ? 6.047 29.375 -0.744 1 86.12 99 VAL B N 1
ATOM 3158 C CA . VAL B 1 99 ? 5.43 30.406 -1.572 1 86.12 99 VAL B CA 1
ATOM 3159 C C . VAL B 1 99 ? 5.773 31.781 -1.021 1 86.12 99 VAL B C 1
ATOM 3161 O O . VAL B 1 99 ? 6.078 32.719 -1.781 1 86.12 99 VAL B O 1
ATOM 3164 N N . ARG B 1 100 ? 5.82 31.875 0.284 1 86.69 100 ARG B N 1
ATOM 3165 C CA . ARG B 1 100 ? 6.16 33.156 0.916 1 86.69 100 ARG B CA 1
ATOM 3166 C C . ARG B 1 100 ? 7.613 33.531 0.644 1 86.69 100 ARG B C 1
ATOM 3168 O O . ARG B 1 100 ? 7.914 34.688 0.31 1 86.69 100 ARG B O 1
ATOM 3175 N N . GLU B 1 101 ? 8.422 32.562 0.729 1 82.06 101 GLU B N 1
ATOM 3176 C CA . GLU B 1 101 ? 9.844 32.812 0.478 1 82.06 101 GLU B CA 1
ATOM 3177 C C . GLU B 1 101 ? 10.094 33.125 -0.992 1 82.06 101 GLU B C 1
ATOM 3179 O O . GLU B 1 101 ? 10.953 33.969 -1.313 1 82.06 101 GLU B O 1
ATOM 3184 N N . HIS B 1 102 ? 9.383 32.594 -1.803 1 82.19 102 HIS B N 1
ATOM 3185 C CA . HIS B 1 102 ? 9.539 32.812 -3.236 1 82.19 102 HIS B CA 1
ATOM 3186 C C . HIS B 1 102 ? 9.008 34.188 -3.635 1 82.19 102 HIS B C 1
ATOM 3188 O O . HIS B 1 102 ? 9.625 34.875 -4.453 1 82.19 102 HIS B O 1
ATOM 3194 N N . LEU B 1 103 ? 7.898 34.5 -3.08 1 82.56 103 LEU B N 1
ATOM 3195 C CA . LEU B 1 103 ? 7.312 35.812 -3.385 1 82.56 103 LEU B CA 1
ATOM 3196 C C . LEU B 1 103 ? 8.172 36.938 -2.83 1 82.56 103 LEU B C 1
ATOM 3198 O O . LEU B 1 103 ? 8.164 38.062 -3.361 1 82.56 103 LEU B O 1
ATOM 3202 N N . ASN B 1 104 ? 8.93 36.594 -1.762 1 81.06 104 ASN B N 1
ATOM 3203 C CA . ASN B 1 104 ? 9.867 37.562 -1.208 1 81.06 104 ASN B CA 1
ATOM 3204 C C . ASN B 1 104 ? 11.203 37.562 -1.944 1 81.06 104 ASN B C 1
ATOM 3206 O O . ASN B 1 104 ? 12.164 38.188 -1.505 1 81.06 104 ASN B O 1
ATOM 3210 N N . TYR B 1 105 ? 11.234 36.781 -2.98 1 75.88 105 TYR B N 1
ATOM 3211 C CA . TYR B 1 105 ? 12.367 36.75 -3.898 1 75.88 105 TYR B CA 1
ATOM 3212 C C . TYR B 1 105 ? 13.617 36.219 -3.199 1 75.88 105 TYR B C 1
ATOM 3214 O O . TYR B 1 105 ? 14.727 36.688 -3.463 1 75.88 105 TYR B O 1
ATOM 3222 N N . TRP B 1 106 ? 13.367 35.312 -2.338 1 74.38 106 TRP B N 1
ATOM 3223 C CA . TRP B 1 106 ? 14.508 34.719 -1.662 1 74.38 106 TRP B CA 1
ATOM 3224 C C . TRP B 1 106 ? 15.117 33.594 -2.508 1 74.38 106 TRP B C 1
ATOM 3226 O O . TRP B 1 106 ? 16.344 33.5 -2.627 1 74.38 106 TRP B O 1
ATOM 3236 N N . TYR B 1 107 ? 14.211 32.812 -3.021 1 81.75 107 TYR B N 1
ATOM 3237 C CA . TYR B 1 107 ? 14.688 31.656 -3.779 1 81.75 107 TYR B CA 1
ATOM 3238 C C . TYR B 1 107 ? 13.828 31.422 -5.016 1 81.75 107 TYR B C 1
ATOM 3240 O O . TYR B 1 107 ? 12.625 31.719 -5.012 1 81.75 107 TYR B O 1
ATOM 3248 N N . SER B 1 108 ? 14.484 30.875 -6 1 86.12 108 SER B N 1
ATOM 3249 C CA . SER B 1 108 ? 13.758 30.5 -7.207 1 86.12 108 SER B CA 1
ATOM 3250 C C . SER B 1 108 ? 13.125 29.109 -7.055 1 86.12 108 SER B C 1
ATOM 3252 O O . SER B 1 108 ? 13.57 28.312 -6.234 1 86.12 108 SER B O 1
ATOM 3254 N N . VAL B 1 109 ? 12.047 28.953 -7.844 1 89.44 109 VAL B N 1
ATOM 3255 C CA . VAL B 1 109 ? 11.359 27.672 -7.809 1 89.44 109 VAL B CA 1
ATOM 3256 C C . VAL B 1 109 ? 12.312 26.562 -8.25 1 89.44 109 VAL B C 1
ATOM 3258 O O . VAL B 1 109 ? 12.305 25.469 -7.68 1 89.44 109 VAL B O 1
ATOM 3261 N N . LYS B 1 110 ? 13.141 26.828 -9.211 1 90.88 110 LYS B N 1
ATOM 3262 C CA . LYS B 1 110 ? 14.086 25.844 -9.734 1 90.88 110 LYS B CA 1
ATOM 3263 C C . LYS B 1 110 ? 15.102 25.438 -8.664 1 90.88 110 LYS B C 1
ATOM 3265 O O . LYS B 1 110 ? 15.375 24.25 -8.477 1 90.88 110 LYS B O 1
ATOM 3270 N N . ALA B 1 111 ? 15.617 26.375 -7.969 1 88.88 111 ALA B N 1
ATOM 3271 C CA . ALA B 1 111 ? 16.609 26.109 -6.93 1 88.88 111 ALA B CA 1
ATOM 3272 C C . ALA B 1 111 ? 15.992 25.344 -5.766 1 88.88 111 ALA B C 1
ATOM 3274 O O . ALA B 1 111 ? 16.594 24.406 -5.242 1 88.88 111 ALA B O 1
ATOM 3275 N N . TYR B 1 112 ? 14.828 25.734 -5.41 1 89.5 112 TYR B N 1
ATOM 3276 C CA . TYR B 1 112 ? 14.125 25.062 -4.324 1 89.5 112 TYR B CA 1
ATOM 3277 C C . TYR B 1 112 ? 13.82 23.625 -4.68 1 89.5 112 TYR B C 1
ATOM 3279 O O . TYR B 1 112 ? 14.102 22.703 -3.895 1 89.5 112 TYR B O 1
ATOM 3287 N N . TYR B 1 113 ? 13.25 23.5 -5.844 1 92.5 113 TYR B N 1
ATOM 3288 C CA . TYR B 1 113 ? 12.859 22.172 -6.312 1 92.5 113 TYR B CA 1
ATOM 3289 C C . TYR B 1 113 ? 14.062 21.25 -6.387 1 92.5 113 TYR B C 1
ATOM 3291 O O . TYR B 1 113 ? 14.016 20.125 -5.883 1 92.5 113 TYR B O 1
ATOM 3299 N N . LEU B 1 114 ? 15.109 21.672 -6.984 1 91.56 114 LEU B N 1
ATOM 3300 C CA . LEU B 1 114 ? 16.312 20.859 -7.152 1 91.56 114 LEU B CA 1
ATOM 3301 C C . LEU B 1 114 ? 16.953 20.547 -5.801 1 91.56 114 LEU B C 1
ATOM 3303 O O . LEU B 1 114 ? 17.453 19.453 -5.582 1 91.56 114 LEU B O 1
ATOM 3307 N N . ALA B 1 115 ? 16.906 21.484 -4.949 1 90.19 115 ALA B N 1
ATOM 3308 C CA . ALA B 1 115 ? 17.469 21.281 -3.621 1 90.19 115 ALA B CA 1
ATOM 3309 C C . ALA B 1 115 ? 16.688 20.219 -2.842 1 90.19 115 ALA B C 1
ATOM 3311 O O . ALA B 1 115 ? 17.281 19.312 -2.252 1 90.19 115 ALA B O 1
ATOM 3312 N N . LYS B 1 116 ? 15.398 20.359 -2.916 1 88.75 116 LYS B N 1
ATOM 3313 C CA . LYS B 1 116 ? 14.547 19.438 -2.162 1 88.75 116 LYS B CA 1
ATOM 3314 C C . LYS B 1 116 ? 14.633 18.031 -2.725 1 88.75 116 LYS B C 1
ATOM 3316 O O . LYS B 1 116 ? 14.688 17.047 -1.967 1 88.75 116 LYS B O 1
ATOM 3321 N N . THR B 1 117 ? 14.641 17.891 -3.979 1 89.19 117 THR B N 1
ATOM 3322 C CA . THR B 1 117 ? 14.625 16.578 -4.609 1 89.19 117 THR B CA 1
ATOM 3323 C C . THR B 1 117 ? 15.984 15.898 -4.496 1 89.19 117 THR B C 1
ATOM 3325 O O . THR B 1 117 ? 16.062 14.688 -4.312 1 89.19 117 THR B O 1
ATOM 3328 N N . MET B 1 118 ? 17.047 16.672 -4.539 1 90.31 118 MET B N 1
ATOM 3329 C CA . MET B 1 118 ? 18.391 16.094 -4.492 1 90.31 118 MET B CA 1
ATOM 3330 C C . MET B 1 118 ? 18.797 15.781 -3.055 1 90.31 118 MET B C 1
ATOM 3332 O O . MET B 1 118 ? 19.609 14.891 -2.816 1 90.31 118 MET B O 1
ATOM 3336 N N . ALA B 1 119 ? 18.219 16.469 -2.166 1 90.5 119 ALA B N 1
ATOM 3337 C CA . ALA B 1 119 ? 18.578 16.266 -0.766 1 90.5 119 ALA B CA 1
ATOM 3338 C C . ALA B 1 119 ? 18.109 14.898 -0.268 1 90.5 119 ALA B C 1
ATOM 3340 O O . ALA B 1 119 ? 18.734 14.289 0.596 1 90.5 119 ALA B O 1
ATOM 3341 N N . ASP B 1 120 ? 17.062 14.469 -0.796 1 90.5 120 ASP B N 1
ATOM 3342 C CA . ASP B 1 120 ? 16.484 13.203 -0.352 1 90.5 120 ASP B CA 1
ATOM 3343 C C . ASP B 1 120 ? 17 12.039 -1.188 1 90.5 120 ASP B C 1
ATOM 3345 O O . ASP B 1 120 ? 16.859 10.883 -0.801 1 90.5 120 ASP B O 1
ATOM 3349 N N . MET B 1 121 ? 17.641 12.305 -2.307 1 92.12 121 MET B N 1
ATOM 3350 C CA . MET B 1 121 ? 18.031 11.297 -3.281 1 92.12 121 MET B CA 1
ATOM 3351 C C . MET B 1 121 ? 19.062 10.344 -2.689 1 92.12 121 MET B C 1
ATOM 3353 O O . MET B 1 121 ? 18.984 9.133 -2.889 1 92.12 121 MET B O 1
ATOM 3357 N N . PRO B 1 122 ? 20.016 10.781 -1.873 1 91.88 122 PRO B N 1
ATOM 3358 C CA . PRO B 1 122 ? 20.984 9.859 -1.283 1 91.88 122 PRO B CA 1
ATOM 3359 C C . PRO B 1 122 ? 20.312 8.797 -0.4 1 91.88 122 PRO B C 1
ATOM 3361 O O . PRO B 1 122 ? 20.75 7.641 -0.393 1 91.88 122 PRO B O 1
ATOM 3364 N N . PHE B 1 123 ? 19.328 9.164 0.263 1 91.44 123 PHE B N 1
ATOM 3365 C CA . PHE B 1 123 ? 18.625 8.219 1.122 1 91.44 123 PHE B CA 1
ATOM 3366 C C . PHE B 1 123 ? 17.828 7.215 0.289 1 91.44 123 PHE B C 1
ATOM 3368 O O . PHE B 1 123 ? 17.734 6.039 0.647 1 91.44 123 PHE B O 1
ATOM 3375 N N . GLN B 1 124 ? 17.328 7.723 -0.76 1 94.5 124 GLN B N 1
ATOM 3376 C CA . GLN B 1 124 ? 16.562 6.859 -1.647 1 94.5 124 GLN B CA 1
ATOM 3377 C C . GLN B 1 124 ? 17.469 5.898 -2.41 1 94.5 124 GLN B C 1
ATOM 3379 O O . GLN B 1 124 ? 16.984 4.949 -3.033 1 94.5 124 GLN B O 1
ATOM 3384 N N . ILE B 1 125 ? 18.719 6.129 -2.357 1 96.81 125 ILE B N 1
ATOM 3385 C CA . ILE B 1 125 ? 19.688 5.238 -2.988 1 96.81 125 ILE B CA 1
ATOM 3386 C C . ILE B 1 125 ? 20.281 4.297 -1.942 1 96.81 125 ILE B C 1
ATOM 3388 O O . ILE B 1 125 ? 20.312 3.078 -2.139 1 96.81 125 ILE B O 1
ATOM 3392 N N . VAL B 1 126 ? 20.594 4.773 -0.812 1 96.69 126 VAL B N 1
ATOM 3393 C CA . VAL B 1 126 ? 21.297 4.012 0.215 1 96.69 126 VAL B CA 1
ATOM 3394 C C . VAL B 1 126 ? 20.359 2.977 0.829 1 96.69 126 VAL B C 1
ATOM 3396 O O . VAL B 1 126 ? 20.75 1.822 1.031 1 96.69 126 VAL B O 1
ATOM 3399 N N . PHE B 1 127 ? 19.156 3.33 1.102 1 96.44 127 PHE B N 1
ATOM 3400 C CA . PHE B 1 127 ? 18.234 2.436 1.785 1 96.44 127 PHE B CA 1
ATOM 3401 C C . PHE B 1 127 ? 17.922 1.216 0.925 1 96.44 127 PHE B C 1
ATOM 3403 O O . PHE B 1 127 ? 18.016 0.08 1.395 1 96.44 127 PHE B O 1
ATOM 3410 N N . PRO B 1 128 ? 17.625 1.435 -0.338 1 97.56 128 PRO B N 1
ATOM 3411 C CA . PRO B 1 128 ? 17.406 0.252 -1.177 1 97.56 128 PRO B CA 1
ATOM 3412 C C . PRO B 1 128 ? 18.656 -0.612 -1.308 1 97.56 128 PRO B C 1
ATOM 3414 O O . PRO B 1 128 ? 18.562 -1.837 -1.411 1 97.56 128 PRO B O 1
ATOM 3417 N N . LEU B 1 129 ? 19.812 0.023 -1.324 1 98.06 129 LEU B N 1
ATOM 3418 C CA . LEU B 1 129 ? 21.047 -0.744 -1.415 1 98.06 129 LEU B CA 1
ATOM 3419 C C . LEU B 1 129 ? 21.234 -1.613 -0.177 1 98.06 129 LEU B C 1
ATOM 3421 O O . LEU B 1 129 ? 21.594 -2.787 -0.288 1 98.06 129 LEU B O 1
ATOM 3425 N N . VAL B 1 130 ? 20.984 -1.062 0.944 1 97.44 130 VAL B N 1
ATOM 3426 C CA . VAL B 1 130 ? 21.109 -1.795 2.199 1 97.44 130 VAL B CA 1
ATOM 3427 C C . VAL B 1 130 ? 20.062 -2.902 2.268 1 97.44 130 VAL B C 1
ATOM 3429 O O . VAL B 1 130 ? 20.391 -4.062 2.514 1 97.44 130 VAL B O 1
ATOM 3432 N N . TYR B 1 131 ? 18.859 -2.555 2.062 1 98.19 131 TYR B N 1
ATOM 3433 C CA . TYR B 1 131 ? 17.75 -3.512 2.074 1 98.19 131 TYR B CA 1
ATOM 3434 C C . TYR B 1 131 ? 17.984 -4.629 1.066 1 98.19 131 TYR B C 1
ATOM 3436 O O . TYR B 1 131 ? 17.906 -5.812 1.408 1 98.19 131 TYR B O 1
ATOM 3444 N N . GLY B 1 132 ? 18.328 -4.207 -0.181 1 97.94 132 GLY B N 1
ATOM 3445 C CA . GLY B 1 132 ? 18.531 -5.172 -1.253 1 97.94 132 GLY B CA 1
ATOM 3446 C C . GLY B 1 132 ? 19.688 -6.129 -0.987 1 97.94 132 GLY B C 1
ATOM 3447 O O . GLY B 1 132 ? 19.609 -7.309 -1.339 1 97.94 132 GLY B O 1
ATOM 3448 N N . SER B 1 133 ? 20.734 -5.629 -0.378 1 97.88 133 SER B N 1
ATOM 3449 C CA . SER B 1 133 ? 21.875 -6.484 -0.057 1 97.88 133 SER B CA 1
ATOM 3450 C C . SER B 1 133 ? 21.516 -7.523 0.996 1 97.88 133 SER B C 1
ATOM 3452 O O . SER B 1 133 ? 21.891 -8.695 0.878 1 97.88 133 SER B O 1
ATOM 3454 N N . ILE B 1 134 ? 20.75 -7.148 1.929 1 97.81 134 ILE B N 1
ATOM 3455 C CA . ILE B 1 134 ? 20.344 -8.055 3.002 1 97.81 134 ILE B CA 1
ATOM 3456 C C . ILE B 1 134 ? 19.453 -9.156 2.441 1 97.81 134 ILE B C 1
ATOM 3458 O O . ILE B 1 134 ? 19.734 -10.344 2.609 1 97.81 134 ILE B O 1
ATOM 3462 N N . VAL B 1 135 ? 18.469 -8.766 1.722 1 97.88 135 VAL B N 1
ATOM 3463 C CA . VAL B 1 135 ? 17.469 -9.742 1.272 1 97.88 135 VAL B CA 1
ATOM 3464 C C . VAL B 1 135 ? 18.078 -10.633 0.194 1 97.88 135 VAL B C 1
ATOM 3466 O O . VAL B 1 135 ? 17.781 -11.828 0.131 1 97.88 135 VAL B O 1
ATOM 3469 N N . TYR B 1 136 ? 18.953 -10.062 -0.651 1 98.12 136 TYR B N 1
ATOM 3470 C CA . TYR B 1 136 ? 19.562 -10.82 -1.74 1 98.12 136 TYR B CA 1
ATOM 3471 C C . TYR B 1 136 ? 20.375 -11.992 -1.201 1 98.12 136 TYR B C 1
ATOM 3473 O O . TYR B 1 136 ? 20.234 -13.125 -1.664 1 98.12 136 TYR B O 1
ATOM 3481 N N . TRP B 1 137 ? 21.125 -11.734 -0.207 1 97.44 137 TRP B N 1
ATOM 3482 C CA . TRP B 1 137 ? 22.031 -12.766 0.298 1 97.44 137 TRP B CA 1
ATOM 3483 C C . TRP B 1 137 ? 21.312 -13.695 1.267 1 97.44 137 TRP B C 1
ATOM 3485 O O . TRP B 1 137 ? 21.578 -14.898 1.291 1 97.44 137 TRP B O 1
ATOM 3495 N N . MET B 1 138 ? 20.391 -13.234 1.967 1 96.88 138 MET B N 1
ATOM 3496 C CA . MET B 1 138 ? 19.656 -14.07 2.908 1 96.88 138 MET B CA 1
ATOM 3497 C C . MET B 1 138 ? 18.797 -15.094 2.172 1 96.88 138 MET B C 1
ATOM 3499 O O . MET B 1 138 ? 18.594 -16.203 2.664 1 96.88 138 MET B O 1
ATOM 3503 N N . THR B 1 139 ? 18.312 -14.789 0.983 1 96.94 139 THR B N 1
ATOM 3504 C CA . THR B 1 139 ? 17.422 -15.68 0.246 1 96.94 139 THR B CA 1
ATOM 3505 C C . THR B 1 139 ? 18.219 -16.562 -0.719 1 96.94 139 THR B C 1
ATOM 3507 O O . THR B 1 139 ? 17.625 -17.266 -1.538 1 96.94 139 THR B O 1
ATOM 3510 N N . SER B 1 140 ? 19.484 -16.484 -0.667 1 96.31 140 SER B N 1
ATOM 3511 C CA . SER B 1 140 ? 20.391 -17.328 -1.435 1 96.31 140 SER B CA 1
ATOM 3512 C C . SER B 1 140 ? 20.156 -17.172 -2.934 1 96.31 140 SER B C 1
ATOM 3514 O O . SER B 1 140 ? 20.031 -18.172 -3.652 1 96.31 140 SER B O 1
ATOM 3516 N N . GLN B 1 141 ? 20.016 -15.914 -3.312 1 96.88 141 GLN B N 1
ATOM 3517 C CA . GLN B 1 141 ? 19.984 -15.641 -4.746 1 96.88 141 GLN B CA 1
ATOM 3518 C C . GLN B 1 141 ? 21.328 -15.969 -5.398 1 96.88 141 GLN B C 1
ATOM 3520 O O . GLN B 1 141 ? 22.312 -16.188 -4.703 1 96.88 141 GLN B O 1
ATOM 3525 N N . PRO B 1 142 ? 21.328 -16.062 -6.711 1 95.69 142 PRO B N 1
ATOM 3526 C CA . PRO B 1 142 ? 22.578 -16.469 -7.355 1 95.69 142 PRO B CA 1
ATOM 3527 C C . PRO B 1 142 ? 23.766 -15.609 -6.922 1 95.69 142 PRO B C 1
ATOM 3529 O O . PRO B 1 142 ? 23.672 -14.375 -6.902 1 95.69 142 PRO B O 1
ATOM 3532 N N . SER B 1 143 ? 24.875 -16.312 -6.578 1 93.88 143 SER B N 1
ATOM 3533 C CA . SER B 1 143 ? 26.062 -15.625 -6.102 1 93.88 143 SER B CA 1
ATOM 3534 C C . SER B 1 143 ? 26.875 -15.07 -7.266 1 93.88 143 SER B C 1
ATOM 3536 O O . SER B 1 143 ? 28 -15.516 -7.512 1 93.88 143 SER B O 1
ATOM 3538 N N . ASP B 1 144 ? 26.344 -14.289 -8.086 1 95.12 144 ASP B N 1
ATOM 3539 C CA . ASP B 1 144 ? 26.953 -13.602 -9.219 1 95.12 144 ASP B CA 1
ATOM 3540 C C . ASP B 1 144 ? 26.938 -12.086 -9.016 1 95.12 144 ASP B C 1
ATOM 3542 O O . ASP B 1 144 ? 25.875 -11.5 -8.797 1 95.12 144 ASP B O 1
ATOM 3546 N N . PHE B 1 145 ? 28.078 -11.484 -9.094 1 95.81 145 PHE B N 1
ATOM 3547 C CA . PHE B 1 145 ? 28.219 -10.062 -8.812 1 95.81 145 PHE B CA 1
ATOM 3548 C C . PHE B 1 145 ? 27.406 -9.234 -9.805 1 95.81 145 PHE B C 1
ATOM 3550 O O . PHE B 1 145 ? 26.797 -8.234 -9.438 1 95.81 145 PHE B O 1
ATOM 3557 N N . SER B 1 146 ? 27.469 -9.664 -11.078 1 96.81 146 SER B N 1
ATOM 3558 C CA . SER B 1 146 ? 26.719 -8.922 -12.094 1 96.81 146 SER B CA 1
ATOM 3559 C C . SER B 1 146 ? 25.219 -8.953 -11.82 1 96.81 146 SER B C 1
ATOM 3561 O O . SER B 1 146 ? 24.547 -7.93 -11.938 1 96.81 146 SER B O 1
ATOM 3563 N N . ARG B 1 147 ? 24.734 -10.086 -11.422 1 97.56 147 ARG B N 1
ATOM 3564 C CA . ARG B 1 147 ? 23.312 -10.219 -11.109 1 97.56 147 ARG B CA 1
ATOM 3565 C C . ARG B 1 147 ? 22.953 -9.422 -9.859 1 97.56 147 ARG B C 1
ATOM 3567 O O . ARG B 1 147 ? 21.891 -8.812 -9.789 1 97.56 147 ARG B O 1
ATOM 3574 N N . PHE B 1 148 ? 23.844 -9.461 -8.938 1 98.12 148 PHE B N 1
ATOM 3575 C CA . PHE B 1 148 ? 23.672 -8.711 -7.699 1 98.12 148 PHE B CA 1
ATOM 3576 C C . PHE B 1 148 ? 23.562 -7.219 -7.977 1 98.12 148 PHE B C 1
ATOM 3578 O O . PHE B 1 148 ? 22.656 -6.555 -7.484 1 98.12 148 PHE B O 1
ATOM 3585 N N . VAL B 1 149 ? 24.422 -6.715 -8.812 1 98.12 149 VAL B N 1
ATOM 3586 C CA . VAL B 1 149 ? 24.438 -5.297 -9.148 1 98.12 149 VAL B CA 1
ATOM 3587 C C . VAL B 1 149 ? 23.203 -4.945 -9.969 1 98.12 149 VAL B C 1
ATOM 3589 O O . VAL B 1 149 ? 22.609 -3.875 -9.789 1 98.12 149 VAL B O 1
ATOM 3592 N N . MET B 1 150 ? 22.812 -5.824 -10.875 1 98.25 150 MET B N 1
ATOM 3593 C CA . MET B 1 150 ? 21.609 -5.602 -11.664 1 98.25 150 MET B CA 1
ATOM 3594 C C . MET B 1 150 ? 20.375 -5.504 -10.766 1 98.25 150 MET B C 1
ATOM 3596 O O . MET B 1 150 ? 19.531 -4.617 -10.945 1 98.25 150 MET B O 1
ATOM 3600 N N . PHE B 1 151 ? 20.312 -6.395 -9.805 1 98.38 151 PHE B N 1
ATOM 3601 C CA . PHE B 1 151 ? 19.203 -6.391 -8.852 1 98.38 151 PHE B CA 1
ATOM 3602 C C . PHE B 1 151 ? 19.172 -5.09 -8.062 1 98.38 151 PHE B C 1
ATOM 3604 O O . PHE B 1 151 ? 18.125 -4.453 -7.945 1 98.38 151 PHE B O 1
ATOM 3611 N N . LEU B 1 152 ? 20.297 -4.645 -7.566 1 98.44 152 LEU B N 1
ATOM 3612 C CA . LEU B 1 152 ? 20.375 -3.436 -6.758 1 98.44 152 LEU B CA 1
ATOM 3613 C C . LEU B 1 152 ? 20.078 -2.199 -7.598 1 98.44 152 LEU B C 1
ATOM 3615 O O . LEU B 1 152 ? 19.5 -1.229 -7.098 1 98.44 152 LEU B O 1
ATOM 3619 N N . THR B 1 153 ? 20.484 -2.244 -8.805 1 98.44 153 THR B N 1
ATOM 3620 C CA . THR B 1 153 ? 20.234 -1.122 -9.703 1 98.44 153 THR B CA 1
ATOM 3621 C C . THR B 1 153 ? 18.734 -0.93 -9.914 1 98.44 153 THR B C 1
ATOM 3623 O O . THR B 1 153 ? 18.219 0.186 -9.797 1 98.44 153 THR B O 1
ATOM 3626 N N . LEU B 1 154 ? 18.031 -1.994 -10.156 1 98.38 154 LEU B N 1
ATOM 3627 C CA . LEU B 1 154 ? 16.594 -1.9 -10.383 1 98.38 154 LEU B CA 1
ATOM 3628 C C . LEU B 1 154 ? 15.859 -1.569 -9.094 1 98.38 154 LEU B C 1
ATOM 3630 O O . LEU B 1 154 ? 14.852 -0.856 -9.109 1 98.38 154 LEU B O 1
ATOM 3634 N N . ALA B 1 155 ? 16.391 -2.123 -8 1 98 155 ALA B N 1
ATOM 3635 C CA . ALA B 1 155 ? 15.828 -1.771 -6.703 1 98 155 ALA B CA 1
ATOM 3636 C C . ALA B 1 155 ? 15.93 -0.27 -6.449 1 98 155 ALA B C 1
ATOM 3638 O O . ALA B 1 155 ? 14.953 0.365 -6.031 1 98 155 ALA B O 1
ATOM 3639 N N . THR B 1 156 ? 17.047 0.254 -6.73 1 98.25 156 THR B N 1
ATOM 3640 C CA . THR B 1 156 ? 17.281 1.679 -6.531 1 98.25 156 THR B CA 1
ATOM 3641 C C . THR B 1 156 ? 16.453 2.51 -7.492 1 98.25 156 THR B C 1
ATOM 3643 O O . THR B 1 156 ? 15.867 3.525 -7.102 1 98.25 156 THR B O 1
ATOM 3646 N N . GLN B 1 157 ? 16.344 2.076 -8.703 1 98.44 157 GLN B N 1
ATOM 3647 C CA . GLN B 1 157 ? 15.547 2.797 -9.68 1 98.44 157 GLN B CA 1
ATOM 3648 C C . GLN B 1 157 ? 14.07 2.811 -9.289 1 98.44 157 GLN B C 1
ATOM 3650 O O . GLN B 1 157 ? 13.383 3.812 -9.484 1 98.44 157 GLN B O 1
ATOM 3655 N N . THR B 1 158 ? 13.609 1.697 -8.781 1 98.44 158 THR B N 1
ATOM 3656 C CA . THR B 1 158 ? 12.227 1.624 -8.328 1 98.44 158 THR B CA 1
ATOM 3657 C C . THR B 1 158 ? 11.961 2.654 -7.234 1 98.44 158 THR B C 1
ATOM 3659 O O . THR B 1 158 ? 10.945 3.352 -7.262 1 98.44 158 THR B O 1
ATOM 3662 N N . SER B 1 159 ? 12.875 2.768 -6.352 1 98.12 159 SER B N 1
ATOM 3663 C CA . SER B 1 159 ? 12.758 3.738 -5.27 1 98.12 159 SER B CA 1
ATOM 3664 C C . SER B 1 159 ? 12.766 5.168 -5.805 1 98.12 159 SER B C 1
ATOM 3666 O O . SER B 1 159 ? 11.969 6 -5.379 1 98.12 159 SER B O 1
ATOM 3668 N N . LEU B 1 160 ? 13.602 5.422 -6.742 1 98.25 160 LEU B N 1
ATOM 3669 C CA . LEU B 1 160 ? 13.727 6.766 -7.297 1 98.25 160 LEU B CA 1
ATOM 3670 C C . LEU B 1 160 ? 12.469 7.156 -8.07 1 98.25 160 LEU B C 1
ATOM 3672 O O . LEU B 1 160 ? 11.984 8.281 -7.953 1 98.25 160 LEU B O 1
ATOM 3676 N N . VAL B 1 161 ? 11.953 6.242 -8.828 1 98.56 161 VAL B N 1
ATOM 3677 C CA . VAL B 1 161 ? 10.742 6.52 -9.586 1 98.56 161 VAL B CA 1
ATOM 3678 C C . VAL B 1 161 ? 9.562 6.699 -8.633 1 98.56 161 VAL B C 1
ATOM 3680 O O . VAL B 1 161 ? 8.75 7.609 -8.805 1 98.56 161 VAL B O 1
ATOM 3683 N N . ALA B 1 162 ? 9.469 5.84 -7.648 1 98.31 162 ALA B N 1
ATOM 3684 C CA . ALA B 1 162 ? 8.398 5.957 -6.656 1 98.31 162 ALA B CA 1
ATOM 3685 C C . ALA B 1 162 ? 8.484 7.289 -5.914 1 98.31 162 ALA B C 1
ATOM 3687 O O . ALA B 1 162 ? 7.461 7.918 -5.633 1 98.31 162 ALA B O 1
ATOM 3688 N N . GLN B 1 163 ? 9.664 7.668 -5.566 1 97.69 163 GLN B N 1
ATOM 3689 C CA . GLN B 1 163 ? 9.875 8.977 -4.949 1 97.69 163 GLN B CA 1
ATOM 3690 C C . GLN B 1 163 ? 9.359 10.094 -5.852 1 97.69 163 GLN B C 1
ATOM 3692 O O . GLN B 1 163 ? 8.695 11.016 -5.387 1 97.69 163 GLN B O 1
ATOM 3697 N N . SER B 1 164 ? 9.703 10 -7.105 1 98 164 SER B N 1
ATOM 3698 C CA . SER B 1 164 ? 9.297 11.016 -8.07 1 98 164 SER B CA 1
ATOM 3699 C C . SER B 1 164 ? 7.777 11.102 -8.18 1 98 164 SER B C 1
ATOM 3701 O O . SER B 1 164 ? 7.215 12.188 -8.281 1 98 164 SER B O 1
ATOM 3703 N N . LEU B 1 165 ? 7.168 9.992 -8.164 1 98.25 165 LEU B N 1
ATOM 3704 C CA . LEU B 1 165 ? 5.707 9.969 -8.211 1 98.25 165 LEU B CA 1
ATOM 3705 C C . LEU B 1 165 ? 5.117 10.602 -6.953 1 98.25 165 LEU B C 1
ATOM 3707 O O . LEU B 1 165 ? 4.148 11.359 -7.031 1 98.25 165 LEU B O 1
ATOM 3711 N N . GLY B 1 166 ? 5.668 10.297 -5.84 1 97.62 166 GLY B N 1
ATOM 3712 C CA . GLY B 1 166 ? 5.219 10.914 -4.598 1 97.62 166 GLY B CA 1
ATOM 3713 C C . GLY B 1 166 ? 5.355 12.422 -4.598 1 97.62 166 GLY B C 1
ATOM 3714 O O . GLY B 1 166 ? 4.445 13.133 -4.16 1 97.62 166 GLY B O 1
ATOM 3715 N N . LEU B 1 167 ? 6.488 12.875 -5.031 1 97.06 167 LEU B N 1
ATOM 3716 C CA . LEU B 1 167 ? 6.711 14.32 -5.121 1 97.06 167 LEU B CA 1
ATOM 3717 C C . LEU B 1 167 ? 5.684 14.969 -6.043 1 97.06 167 LEU B C 1
ATOM 3719 O O . LEU B 1 167 ? 5.164 16.047 -5.738 1 97.06 167 LEU B O 1
ATOM 3723 N N . LEU B 1 168 ? 5.426 14.312 -7.129 1 97.88 168 LEU B N 1
ATOM 3724 C CA . LEU B 1 168 ? 4.461 14.844 -8.086 1 97.88 168 LEU B CA 1
ATOM 3725 C C . LEU B 1 168 ? 3.07 14.93 -7.461 1 97.88 168 LEU B C 1
ATOM 3727 O O . LEU B 1 168 ? 2.391 15.953 -7.59 1 97.88 168 LEU B O 1
ATOM 3731 N N . ILE B 1 169 ? 2.654 13.922 -6.781 1 97.69 169 ILE B N 1
ATOM 3732 C CA . ILE B 1 169 ? 1.358 13.906 -6.109 1 97.69 169 ILE B CA 1
ATOM 3733 C C . ILE B 1 169 ? 1.31 15 -5.055 1 97.69 169 ILE B C 1
ATOM 3735 O O . ILE B 1 169 ? 0.322 15.734 -4.953 1 97.69 169 ILE B O 1
ATOM 3739 N N . GLY B 1 170 ? 2.369 15.102 -4.32 1 96.62 170 GLY B N 1
ATOM 3740 C CA . GLY B 1 170 ? 2.455 16.141 -3.297 1 96.62 170 GLY B CA 1
ATOM 3741 C C . GLY B 1 170 ? 2.412 17.547 -3.863 1 96.62 170 GLY B C 1
ATOM 3742 O O . GLY B 1 170 ? 1.812 18.438 -3.266 1 96.62 170 GLY B O 1
ATOM 3743 N N . ALA B 1 171 ? 3.066 17.688 -4.969 1 96 171 ALA B N 1
ATOM 3744 C CA . ALA B 1 171 ? 3.09 19.016 -5.598 1 96 171 ALA B CA 1
ATOM 3745 C C . ALA B 1 171 ? 1.719 19.375 -6.164 1 96 171 ALA B C 1
ATOM 3747 O O . ALA B 1 171 ? 1.34 20.547 -6.184 1 96 171 ALA B O 1
ATOM 3748 N N . ALA B 1 172 ? 0.937 18.406 -6.516 1 95.81 172 ALA B N 1
ATOM 3749 C CA . ALA B 1 172 ? -0.295 18.656 -7.266 1 95.81 172 ALA B CA 1
ATOM 3750 C C . ALA B 1 172 ? -1.482 18.844 -6.328 1 95.81 172 ALA B C 1
ATOM 3752 O O . ALA B 1 172 ? -2.512 19.391 -6.719 1 95.81 172 ALA B O 1
ATOM 3753 N N . THR B 1 173 ? -1.363 18.375 -5.098 1 94.25 173 THR B N 1
ATOM 3754 C CA . THR B 1 173 ? -2.568 18.312 -4.277 1 94.25 173 THR B CA 1
ATOM 3755 C C . THR B 1 173 ? -2.266 18.719 -2.84 1 94.25 173 THR B C 1
ATOM 3757 O O . THR B 1 173 ? -1.14 19.109 -2.523 1 94.25 173 THR B O 1
ATOM 3760 N N . SER B 1 174 ? -3.307 18.672 -1.986 1 93.88 174 SER B N 1
ATOM 3761 C CA . SER B 1 174 ? -3.176 19 -0.572 1 93.88 174 SER B CA 1
ATOM 3762 C C . SER B 1 174 ? -2.678 17.812 0.234 1 93.88 174 SER B C 1
ATOM 3764 O O . SER B 1 174 ? -2.594 16.688 -0.287 1 93.88 174 SER B O 1
ATOM 3766 N N . LEU B 1 175 ? -2.373 18.094 1.428 1 94.06 175 LEU B N 1
ATOM 3767 C CA . LEU B 1 175 ? -1.77 17.094 2.301 1 94.06 175 LEU B CA 1
ATOM 3768 C C . LEU B 1 175 ? -2.67 15.859 2.426 1 94.06 175 LEU B C 1
ATOM 3770 O O . LEU B 1 175 ? -2.238 14.742 2.154 1 94.06 175 LEU B O 1
ATOM 3774 N N . GLN B 1 176 ? -3.949 15.992 2.752 1 93.19 176 GLN B N 1
ATOM 3775 C CA . GLN B 1 176 ? -4.875 14.883 2.965 1 93.19 176 GLN B CA 1
ATOM 3776 C C . GLN B 1 176 ? -5.105 14.102 1.675 1 93.19 176 GLN B C 1
ATOM 3778 O O . GLN B 1 176 ? -5.125 12.867 1.683 1 93.19 176 GLN B O 1
ATOM 3783 N N . VAL B 1 177 ? -5.168 14.828 0.623 1 94.75 177 VAL B N 1
ATOM 3784 C CA . VAL B 1 177 ? -5.43 14.211 -0.673 1 94.75 177 VAL B CA 1
ATOM 3785 C C . VAL B 1 177 ? -4.195 13.438 -1.136 1 94.75 177 VAL B C 1
ATOM 3787 O O . VAL B 1 177 ? -4.316 12.328 -1.668 1 94.75 177 VAL B O 1
ATOM 3790 N N . SER B 1 178 ? -3.041 14.039 -0.939 1 96.31 178 SER B N 1
ATOM 3791 C CA . SER B 1 178 ? -1.817 13.391 -1.401 1 96.31 178 SER B CA 1
ATOM 3792 C C . SER B 1 178 ? -1.569 12.078 -0.655 1 96.31 178 SER B C 1
ATOM 3794 O O . SER B 1 178 ? -1.158 11.086 -1.256 1 96.31 178 SER B O 1
ATOM 3796 N N . VAL B 1 179 ? -1.854 12.07 0.644 1 96.19 179 VAL B N 1
ATOM 3797 C CA . VAL B 1 179 ? -1.641 10.883 1.458 1 96.19 179 VAL B CA 1
ATOM 3798 C C . VAL B 1 179 ? -2.617 9.781 1.037 1 96.19 179 VAL B C 1
ATOM 3800 O O . VAL B 1 179 ? -2.268 8.602 1.031 1 96.19 179 VAL B O 1
ATOM 3803 N N . PHE B 1 180 ? -3.805 10.18 0.659 1 95.69 180 PHE B N 1
ATOM 3804 C CA . PHE B 1 180 ? -4.805 9.219 0.201 1 95.69 180 PHE B CA 1
ATOM 3805 C C . PHE B 1 180 ? -4.453 8.695 -1.186 1 95.69 180 PHE B C 1
ATOM 3807 O O . PHE B 1 180 ? -4.543 7.488 -1.44 1 95.69 180 PHE B O 1
ATOM 3814 N N . LEU B 1 181 ? -3.951 9.531 -2.047 1 96.5 181 LEU B N 1
ATOM 3815 C CA . LEU B 1 181 ? -3.709 9.18 -3.443 1 96.5 181 LEU B CA 1
ATOM 3816 C C . LEU B 1 181 ? -2.471 8.297 -3.578 1 96.5 181 LEU B C 1
ATOM 3818 O O . LEU B 1 181 ? -2.348 7.539 -4.539 1 96.5 181 LEU B O 1
ATOM 3822 N N . GLY B 1 182 ? -1.58 8.445 -2.602 1 95.81 182 GLY B N 1
ATOM 3823 C CA . GLY B 1 182 ? -0.374 7.633 -2.664 1 95.81 182 GLY B CA 1
ATOM 3824 C C . GLY B 1 182 ? -0.656 6.164 -2.926 1 95.81 182 GLY B C 1
ATOM 3825 O O . GLY B 1 182 ? -0.402 5.664 -4.023 1 95.81 182 GLY B O 1
ATOM 3826 N N . PRO B 1 183 ? -1.288 5.492 -2.029 1 94.38 183 PRO B N 1
ATOM 3827 C CA . PRO B 1 183 ? -1.566 4.062 -2.193 1 94.38 183 PRO B CA 1
ATOM 3828 C C . PRO B 1 183 ? -2.617 3.785 -3.266 1 94.38 183 PRO B C 1
ATOM 3830 O O . PRO B 1 183 ? -2.576 2.74 -3.918 1 94.38 183 PRO B O 1
ATOM 3833 N N . VAL B 1 184 ? -3.539 4.707 -3.432 1 95.19 184 VAL B N 1
ATOM 3834 C CA . VAL B 1 184 ? -4.594 4.504 -4.422 1 95.19 184 VAL B CA 1
ATOM 3835 C C . VAL B 1 184 ? -3.982 4.426 -5.82 1 95.19 184 VAL B C 1
ATOM 3837 O O . VAL B 1 184 ? -4.406 3.613 -6.645 1 95.19 184 VAL B O 1
ATOM 3840 N N . THR B 1 185 ? -2.969 5.203 -6.082 1 95.25 185 THR B N 1
ATOM 3841 C CA . THR B 1 185 ? -2.291 5.164 -7.375 1 95.25 185 THR B CA 1
ATOM 3842 C C . THR B 1 185 ? -1.369 3.953 -7.465 1 95.25 185 THR B C 1
ATOM 3844 O O . THR B 1 185 ? -1.146 3.416 -8.555 1 95.25 185 THR B O 1
ATOM 3847 N N . ALA B 1 186 ? -0.927 3.525 -6.332 1 95.69 186 ALA B N 1
ATOM 3848 C CA . ALA B 1 186 ? 0.005 2.402 -6.289 1 95.69 186 ALA B CA 1
ATOM 3849 C C . ALA B 1 186 ? -0.7 1.092 -6.629 1 95.69 186 ALA B C 1
ATOM 3851 O O . ALA B 1 186 ? -0.092 0.183 -7.199 1 95.69 186 ALA B O 1
ATOM 3852 N N . ILE B 1 187 ? -1.942 0.992 -6.375 1 93.5 187 ILE B N 1
ATOM 3853 C CA . ILE B 1 187 ? -2.672 -0.265 -6.512 1 93.5 187 ILE B CA 1
ATOM 3854 C C . ILE B 1 187 ? -2.746 -0.66 -7.984 1 93.5 187 ILE B C 1
ATOM 3856 O O . ILE B 1 187 ? -2.324 -1.756 -8.359 1 93.5 187 ILE B O 1
ATOM 3860 N N . PRO B 1 188 ? -3.18 0.264 -8.875 1 93.69 188 PRO B N 1
ATOM 3861 C CA . PRO B 1 188 ? -3.158 -0.117 -10.289 1 93.69 188 PRO B CA 1
ATOM 3862 C C . PRO B 1 188 ? -1.748 -0.391 -10.805 1 93.69 188 PRO B C 1
ATOM 3864 O O . PRO B 1 188 ? -1.552 -1.285 -11.633 1 93.69 188 PRO B O 1
ATOM 3867 N N . ILE B 1 189 ? -0.783 0.321 -10.305 1 96.25 189 ILE B N 1
ATOM 3868 C CA . ILE B 1 189 ? 0.604 0.123 -10.711 1 96.25 189 ILE B CA 1
ATOM 3869 C C . ILE B 1 189 ? 1.057 -1.285 -10.328 1 96.25 189 ILE B C 1
ATOM 3871 O O . ILE B 1 189 ? 1.741 -1.955 -11.109 1 96.25 189 ILE B O 1
ATOM 3875 N N . LEU B 1 190 ? 0.606 -1.743 -9.203 1 95.06 190 LEU B N 1
ATOM 3876 C CA . LEU B 1 190 ? 0.942 -3.084 -8.742 1 95.06 190 LEU B CA 1
ATOM 3877 C C . LEU B 1 190 ? 0.152 -4.141 -9.508 1 95.06 190 LEU B C 1
ATOM 3879 O O . LEU B 1 190 ? 0.686 -5.199 -9.844 1 95.06 190 LEU B O 1
ATOM 3883 N N . LEU B 1 191 ? -1.06 -3.789 -9.797 1 93.12 191 LEU B N 1
ATOM 3884 C CA . LEU B 1 191 ? -1.951 -4.711 -10.492 1 93.12 191 LEU B CA 1
ATOM 3885 C C . LEU B 1 191 ? -1.407 -5.051 -11.875 1 93.12 191 LEU B C 1
ATOM 3887 O O . LEU B 1 191 ? -1.454 -6.211 -12.289 1 93.12 191 LEU B O 1
ATOM 3891 N N . PHE B 1 192 ? -0.826 -4.133 -12.484 1 94.19 192 PHE B N 1
ATOM 3892 C CA . PHE B 1 192 ? -0.371 -4.316 -13.859 1 94.19 192 PHE B CA 1
ATOM 3893 C C . PHE B 1 192 ? 1.135 -4.539 -13.898 1 94.19 192 PHE B C 1
ATOM 3895 O O . PHE B 1 192 ? 1.777 -4.273 -14.922 1 94.19 192 PHE B O 1
ATOM 3902 N N . SER B 1 193 ? 1.693 -5.02 -12.82 1 93.44 193 SER B N 1
ATOM 3903 C CA . SER B 1 193 ? 3.135 -5.23 -12.719 1 93.44 193 SER B CA 1
ATOM 3904 C C . SER B 1 193 ? 3.561 -6.5 -13.453 1 93.44 193 SER B C 1
ATOM 3906 O O . SER B 1 193 ? 4.75 -6.703 -13.711 1 93.44 193 SER B O 1
ATOM 3908 N N . GLY B 1 194 ? 2.549 -7.414 -13.773 1 90.81 194 GLY B N 1
ATOM 3909 C CA . GLY B 1 194 ? 2.861 -8.664 -14.445 1 90.81 194 GLY B CA 1
ATOM 3910 C C . GLY B 1 194 ? 2.857 -9.859 -13.516 1 90.81 194 GLY B C 1
ATOM 3911 O O . GLY B 1 194 ? 2.885 -11.008 -13.969 1 90.81 194 GLY B O 1
ATOM 3912 N N . PHE B 1 195 ? 2.82 -9.625 -12.211 1 91.12 195 PHE B N 1
ATOM 3913 C CA . PHE B 1 195 ? 2.816 -10.719 -11.25 1 91.12 195 PHE B CA 1
ATOM 3914 C C . PHE B 1 195 ? 1.429 -11.336 -11.133 1 91.12 195 PHE B C 1
ATOM 3916 O O . PHE B 1 195 ? 1.293 -12.562 -11.047 1 91.12 195 PHE B O 1
ATOM 3923 N N . PHE B 1 196 ? 0.374 -10.516 -11.234 1 87.75 196 PHE B N 1
ATOM 3924 C CA . PHE B 1 196 ? -0.982 -10.977 -10.961 1 87.75 196 PHE B CA 1
ATOM 3925 C C . PHE B 1 196 ? -1.703 -11.328 -12.258 1 87.75 196 PHE B C 1
ATOM 3927 O O . PHE B 1 196 ? -2.65 -12.117 -12.258 1 87.75 196 PHE B O 1
ATOM 3934 N N . VAL B 1 197 ? -1.358 -10.602 -13.234 1 85.81 197 VAL B N 1
ATOM 3935 C CA . VAL B 1 197 ? -1.976 -10.836 -14.539 1 85.81 197 VAL B CA 1
ATOM 3936 C C . VAL B 1 197 ? -0.911 -1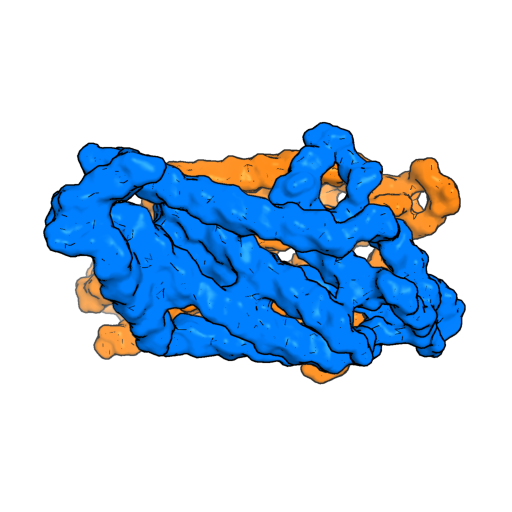0.773 -15.633 1 85.81 197 VAL B C 1
ATOM 3938 O O . VAL B 1 197 ? -0.135 -9.82 -15.695 1 85.81 197 VAL B O 1
ATOM 3941 N N . ASN B 1 198 ? -0.917 -11.867 -16.391 1 83.56 198 ASN B N 1
ATOM 3942 C CA . ASN B 1 198 ? -0.015 -11.844 -17.547 1 83.56 198 ASN B CA 1
ATOM 3943 C C . ASN B 1 198 ? -0.508 -10.898 -18.625 1 83.56 198 ASN B C 1
ATOM 3945 O O . ASN B 1 198 ? -1.711 -10.664 -18.75 1 83.56 198 ASN B O 1
ATOM 3949 N N . PHE B 1 199 ? 0.385 -10.461 -19.406 1 81.06 199 PHE B N 1
ATOM 3950 C CA . PHE B 1 199 ? 0.083 -9.469 -20.438 1 81.06 199 PHE B CA 1
ATOM 3951 C C . PHE B 1 199 ? -0.939 -10.008 -21.422 1 81.06 199 PHE B C 1
ATOM 3953 O O . PHE B 1 199 ? -1.851 -9.289 -21.844 1 81.06 199 PHE B O 1
ATOM 3960 N N . ASP B 1 200 ? -0.853 -11.281 -21.688 1 80.56 200 ASP B N 1
ATOM 3961 C CA . ASP B 1 200 ? -1.715 -11.875 -22.703 1 80.56 200 ASP B CA 1
ATOM 3962 C C . ASP B 1 200 ? -3.135 -12.062 -22.172 1 80.56 200 ASP B C 1
ATOM 3964 O O . ASP B 1 200 ? -4.086 -12.164 -22.953 1 80.56 200 ASP B O 1
ATOM 3968 N N . THR B 1 201 ? -3.236 -12.023 -20.859 1 81.5 201 THR B N 1
ATOM 3969 C CA . THR B 1 201 ? -4.547 -12.242 -20.25 1 81.5 201 THR B CA 1
ATOM 3970 C C . THR B 1 201 ? -5.262 -10.914 -20.031 1 81.5 201 THR B C 1
ATOM 3972 O O . THR B 1 201 ? -6.473 -10.883 -19.781 1 81.5 201 THR B O 1
ATOM 3975 N N . ILE B 1 202 ? -4.535 -9.836 -20.172 1 88.88 202 ILE B N 1
ATOM 3976 C CA . ILE B 1 202 ? -5.133 -8.523 -19.984 1 88.88 202 ILE B CA 1
ATOM 3977 C C . ILE B 1 202 ? -5.973 -8.148 -21.203 1 88.88 202 ILE B C 1
ATOM 3979 O O . ILE B 1 202 ? -5.5 -8.234 -22.328 1 88.88 202 ILE B O 1
ATOM 3983 N N . PRO B 1 203 ? -7.184 -7.711 -20.891 1 91.06 203 PRO B N 1
ATOM 3984 C CA . PRO B 1 203 ? -7.977 -7.227 -22.016 1 91.06 203 PRO B CA 1
ATOM 3985 C C . PRO B 1 203 ? -7.27 -6.125 -22.797 1 91.06 203 PRO B C 1
ATOM 3987 O O . PRO B 1 203 ? -6.605 -5.27 -22.203 1 91.06 203 PRO B O 1
ATOM 3990 N N . VAL B 1 204 ? -7.461 -6.09 -24.094 1 92.12 204 VAL B N 1
ATOM 3991 C CA . VAL B 1 204 ? -6.73 -5.215 -25.016 1 92.12 204 VAL B CA 1
ATOM 3992 C C . VAL B 1 204 ? -6.965 -3.754 -24.625 1 92.12 204 VAL B C 1
ATOM 3994 O O . VAL B 1 204 ? -6.039 -2.939 -24.656 1 92.12 204 VAL B O 1
ATOM 3997 N N . TYR B 1 205 ? -8.18 -3.438 -24.188 1 91.5 205 TYR B N 1
ATOM 3998 C CA . TYR B 1 205 ? -8.516 -2.051 -23.891 1 91.5 205 TYR B CA 1
ATOM 3999 C C . TYR B 1 205 ? -7.836 -1.589 -22.609 1 91.5 205 TYR B C 1
ATOM 4001 O O . TYR B 1 205 ? -7.77 -0.389 -22.328 1 91.5 205 TYR B O 1
ATOM 4009 N N . LEU B 1 206 ? -7.219 -2.529 -21.844 1 93.56 206 LEU B N 1
ATOM 4010 C CA . LEU B 1 206 ? -6.551 -2.16 -20.594 1 93.56 206 LEU B CA 1
ATOM 4011 C C . LEU B 1 206 ? -5.047 -2.377 -20.703 1 93.56 206 LEU B C 1
ATOM 4013 O O . LEU B 1 206 ? -4.301 -2.064 -19.766 1 93.56 206 LEU B O 1
ATOM 4017 N N . GLN B 1 207 ? -4.531 -2.814 -21.797 1 93.19 207 GLN B N 1
ATOM 4018 C CA . GLN B 1 207 ? -3.125 -3.156 -21.953 1 93.19 207 GLN B CA 1
ATOM 4019 C C . GLN B 1 207 ? -2.24 -1.917 -21.859 1 93.19 207 GLN B C 1
ATOM 4021 O O . GLN B 1 207 ? -1.094 -2.004 -21.406 1 93.19 207 GLN B O 1
ATOM 4026 N N . TRP B 1 208 ? -2.793 -0.782 -22.281 1 92.94 208 TRP B N 1
ATOM 4027 C CA . TRP B 1 208 ? -2.004 0.444 -22.219 1 92.94 208 TRP B CA 1
ATOM 4028 C C . TRP B 1 208 ? -1.656 0.793 -20.766 1 92.94 208 TRP B C 1
ATOM 4030 O O . TRP B 1 208 ? -0.642 1.444 -20.5 1 92.94 208 TRP B O 1
ATOM 4040 N N . LEU B 1 209 ? -2.395 0.344 -19.75 1 93.56 209 LEU B N 1
ATOM 4041 C CA . LEU B 1 209 ? -2.117 0.604 -18.328 1 93.56 209 LEU B CA 1
ATOM 4042 C C . LEU B 1 209 ? -0.868 -0.141 -17.875 1 93.56 209 LEU B C 1
ATOM 4044 O O . LEU B 1 209 ? -0.169 0.308 -16.969 1 93.56 209 LEU B O 1
ATOM 4048 N N . SER B 1 210 ? -0.644 -1.286 -18.516 1 93.06 210 SER B N 1
ATOM 4049 C CA . SER B 1 210 ? 0.552 -2.053 -18.188 1 93.06 210 SER B CA 1
ATOM 4050 C C . SER B 1 210 ? 1.819 -1.293 -18.562 1 93.06 210 SER B C 1
ATOM 4052 O O . SER B 1 210 ? 2.83 -1.376 -17.859 1 93.06 210 SER B O 1
ATOM 4054 N N . TYR B 1 211 ? 1.753 -0.396 -19.547 1 93.25 211 TYR B N 1
ATOM 4055 C CA . TYR B 1 211 ? 2.922 0.347 -20.016 1 93.25 211 TYR B CA 1
ATOM 4056 C C . TYR B 1 211 ? 3.186 1.553 -19.109 1 93.25 211 TYR B C 1
ATOM 4058 O O . TYR B 1 211 ? 4.301 2.082 -19.094 1 93.25 211 TYR B O 1
ATOM 4066 N N . ILE B 1 212 ? 2.213 1.872 -18.391 1 95.19 212 ILE B N 1
ATOM 4067 C CA . ILE B 1 212 ? 2.357 3.027 -17.5 1 95.19 212 ILE B CA 1
ATOM 4068 C C . ILE B 1 212 ? 2.842 2.57 -16.125 1 95.19 212 ILE B C 1
ATOM 4070 O O . ILE B 1 212 ? 3.328 3.379 -15.336 1 95.19 212 ILE B O 1
ATOM 4074 N N . SER B 1 213 ? 2.756 1.287 -15.883 1 96.56 213 SER B N 1
ATOM 4075 C CA . SER B 1 213 ? 3.176 0.75 -14.594 1 96.56 213 SER B CA 1
ATOM 4076 C C . SER B 1 213 ? 4.691 0.61 -14.523 1 96.56 213 SER B C 1
ATOM 4078 O O . SER B 1 213 ? 5.266 -0.3 -15.125 1 96.56 213 SER B O 1
ATOM 4080 N N . TYR B 1 214 ? 5.32 1.472 -13.703 1 98.19 214 TYR B N 1
ATOM 4081 C CA . TYR B 1 214 ? 6.773 1.412 -13.617 1 98.19 214 TYR B CA 1
ATOM 4082 C C . TYR B 1 214 ? 7.227 0.158 -12.875 1 98.19 214 TYR B C 1
ATOM 4084 O O . TYR B 1 214 ? 8.328 -0.343 -13.109 1 98.19 214 TYR B O 1
ATOM 4092 N N . VAL B 1 215 ? 6.359 -0.395 -12.055 1 97.56 215 VAL B N 1
ATOM 4093 C CA . VAL B 1 215 ? 6.723 -1.594 -11.305 1 97.56 215 VAL B CA 1
ATOM 4094 C C . VAL B 1 215 ? 6.785 -2.793 -12.25 1 97.56 215 VAL B C 1
ATOM 4096 O O . VAL B 1 215 ? 7.484 -3.771 -11.977 1 97.56 215 VAL B O 1
ATOM 4099 N N . ARG B 1 216 ? 6.078 -2.746 -13.344 1 96.81 216 ARG B N 1
ATOM 4100 C CA . ARG B 1 216 ? 6.172 -3.801 -14.344 1 96.81 216 ARG B CA 1
ATOM 4101 C C . ARG B 1 216 ? 7.605 -3.953 -14.844 1 96.81 216 ARG B C 1
ATOM 4103 O O . ARG B 1 216 ? 8.125 -5.066 -14.914 1 96.81 216 ARG B O 1
ATOM 4110 N N . TYR B 1 217 ? 8.227 -2.834 -15.109 1 97.75 217 TYR B N 1
ATOM 4111 C CA . TYR B 1 217 ? 9.586 -2.844 -15.648 1 97.75 217 TYR B CA 1
ATOM 4112 C C . TYR B 1 217 ? 10.594 -3.24 -14.57 1 97.75 217 TYR B C 1
ATOM 4114 O O . TYR B 1 217 ? 11.57 -3.936 -14.859 1 97.75 217 TYR B O 1
ATOM 4122 N N . SER B 1 218 ? 10.305 -2.777 -13.383 1 98 218 SER B N 1
ATOM 4123 C CA . SER B 1 218 ? 11.172 -3.188 -12.281 1 98 218 SER B CA 1
ATOM 4124 C C . SER B 1 218 ? 11.102 -4.695 -12.055 1 98 218 SER B C 1
ATOM 4126 O O . SER B 1 218 ? 12.133 -5.359 -11.922 1 98 218 SER B O 1
ATOM 4128 N N . PHE B 1 219 ? 9.93 -5.219 -12.031 1 97.25 219 PHE B N 1
ATOM 4129 C CA . PHE B 1 219 ? 9.719 -6.637 -11.766 1 97.25 219 PHE B CA 1
ATOM 4130 C C . PHE B 1 219 ? 10.273 -7.488 -12.906 1 97.25 219 PHE B C 1
ATOM 4132 O O . PHE B 1 219 ? 10.969 -8.477 -12.664 1 97.25 219 PHE B O 1
ATOM 4139 N N . GLU B 1 220 ? 9.969 -7.082 -14.086 1 96.88 220 GLU B N 1
ATOM 4140 C CA . GLU B 1 220 ? 10.5 -7.77 -15.258 1 96.88 220 GLU B CA 1
ATOM 4141 C C . GLU B 1 220 ? 12.023 -7.766 -15.258 1 96.88 220 GLU B C 1
ATOM 4143 O O . GLU B 1 220 ? 12.656 -8.805 -15.5 1 96.88 220 GLU B O 1
ATOM 4148 N N . GLY B 1 221 ? 12.594 -6.648 -15.039 1 97.69 221 GLY B N 1
ATOM 4149 C CA . GLY B 1 221 ? 14.047 -6.531 -15.008 1 97.69 221 GLY B CA 1
ATOM 4150 C C . GLY B 1 221 ? 14.688 -7.387 -13.938 1 97.69 221 GLY B C 1
ATOM 4151 O O . GLY B 1 221 ? 15.727 -8.016 -14.172 1 97.69 221 GLY B O 1
ATOM 4152 N N . VAL B 1 222 ? 14.086 -7.406 -12.781 1 97.62 222 VAL B N 1
ATOM 4153 C CA . VAL B 1 222 ? 14.641 -8.188 -11.68 1 97.62 222 VAL B CA 1
ATOM 4154 C C . VAL B 1 222 ? 14.547 -9.672 -11.992 1 97.62 222 VAL B C 1
ATOM 4156 O O . VAL B 1 222 ? 15.453 -10.445 -11.672 1 97.62 222 VAL B O 1
ATOM 4159 N N . LEU B 1 223 ? 13.453 -10.094 -12.617 1 97.44 223 LEU B N 1
ATOM 4160 C CA . LEU B 1 223 ? 13.32 -11.484 -13.031 1 97.44 223 LEU B CA 1
ATOM 4161 C C . LEU B 1 223 ? 14.422 -11.859 -14.023 1 97.44 223 LEU B C 1
ATOM 4163 O O . LEU B 1 223 ? 15 -12.945 -13.938 1 97.44 223 LEU B O 1
ATOM 4167 N N . GLN B 1 224 ? 14.664 -10.945 -14.938 1 97.06 224 GLN B N 1
ATOM 4168 C CA . GLN B 1 224 ? 15.734 -11.18 -15.898 1 97.06 224 GLN B CA 1
ATOM 4169 C C . GLN B 1 224 ? 17.094 -11.234 -15.211 1 97.06 224 GLN B C 1
ATOM 4171 O O . GLN B 1 224 ? 17.953 -12.047 -15.586 1 97.06 224 GLN B O 1
ATOM 4176 N N . ALA B 1 225 ? 17.281 -10.383 -14.273 1 97.06 225 ALA B N 1
ATOM 4177 C CA . ALA B 1 225 ? 18.547 -10.352 -13.547 1 97.06 225 ALA B CA 1
ATOM 4178 C C . ALA B 1 225 ? 18.781 -11.656 -12.789 1 97.06 225 ALA B C 1
ATOM 4180 O O . ALA B 1 225 ? 19.906 -12.156 -12.727 1 97.06 225 ALA B O 1
ATOM 4181 N N . ILE B 1 226 ? 17.75 -12.289 -12.273 1 97.06 226 ILE B N 1
ATOM 4182 C CA . ILE B 1 226 ? 17.875 -13.453 -11.406 1 97.06 226 ILE B CA 1
ATOM 4183 C C . ILE B 1 226 ? 17.875 -14.727 -12.242 1 97.06 226 ILE B C 1
ATOM 4185 O O . ILE B 1 226 ? 18.625 -15.664 -11.977 1 97.06 226 ILE B O 1
ATOM 4189 N N . TYR B 1 227 ? 17.062 -14.773 -13.297 1 96.44 227 TYR B N 1
ATOM 4190 C CA . TYR B 1 227 ? 16.859 -16.031 -14.008 1 96.44 227 TYR B CA 1
ATOM 4191 C C . TYR B 1 227 ? 17.438 -15.953 -15.414 1 96.44 227 TYR B C 1
ATOM 4193 O O . TYR B 1 227 ? 17.609 -16.984 -16.078 1 96.44 227 TYR B O 1
ATOM 4201 N N . GLY B 1 228 ? 17.734 -14.758 -15.812 1 95.25 228 GLY B N 1
ATOM 4202 C CA . GLY B 1 228 ? 18.25 -14.586 -17.156 1 95.25 228 GLY B CA 1
ATOM 4203 C C . GLY B 1 228 ? 19.75 -14.781 -17.25 1 95.25 228 GLY B C 1
ATOM 4204 O O . GLY B 1 228 ? 20.375 -15.359 -16.359 1 95.25 228 GLY B O 1
ATOM 4205 N N . PHE B 1 229 ? 20.266 -14.438 -18.484 1 94.38 229 PHE B N 1
ATOM 4206 C CA . PHE B 1 229 ? 21.703 -14.414 -18.75 1 94.38 229 PHE B CA 1
ATOM 4207 C C . PHE B 1 229 ? 22.328 -15.781 -18.531 1 94.38 229 PHE B C 1
ATOM 4209 O O . PHE B 1 229 ? 23.359 -15.898 -17.859 1 94.38 229 PHE B O 1
ATOM 4216 N N . ASP B 1 230 ? 21.719 -16.859 -18.938 1 91.19 230 ASP B N 1
ATOM 4217 C CA . ASP B 1 230 ? 22.188 -18.234 -18.969 1 91.19 230 ASP B CA 1
ATOM 4218 C C . ASP B 1 230 ? 22.516 -18.734 -17.547 1 91.19 230 ASP B C 1
ATOM 4220 O O . ASP B 1 230 ? 23.594 -19.266 -17.312 1 91.19 230 ASP B O 1
ATOM 4224 N N . ARG B 1 231 ? 21.609 -18.469 -16.609 1 94.25 231 ARG B N 1
ATOM 4225 C CA . ARG B 1 231 ? 21.734 -19.031 -15.266 1 94.25 231 ARG B CA 1
ATOM 4226 C C . ARG B 1 231 ? 21.719 -20.547 -15.305 1 94.25 231 ARG B C 1
ATOM 4228 O O . ARG B 1 231 ? 21 -21.156 -16.125 1 94.25 231 ARG B O 1
ATOM 4235 N N . ASP B 1 232 ? 22.516 -21.156 -14.469 1 92.44 232 ASP B N 1
ATOM 4236 C CA . ASP B 1 232 ? 22.562 -22.609 -14.367 1 92.44 232 ASP B CA 1
ATOM 4237 C C . ASP B 1 232 ? 21.219 -23.156 -13.883 1 92.44 232 ASP B C 1
ATOM 4239 O O . ASP B 1 232 ? 20.406 -22.406 -13.32 1 92.44 232 ASP B O 1
ATOM 4243 N N . THR B 1 233 ? 21.016 -24.391 -14.172 1 93.44 233 THR B N 1
ATOM 4244 C CA . THR B 1 233 ? 19.781 -25.062 -13.758 1 93.44 233 THR B CA 1
ATOM 4245 C C . THR B 1 233 ? 19.625 -25.016 -12.242 1 93.44 233 THR B C 1
ATOM 4247 O O . THR B 1 233 ? 20.625 -25.094 -11.516 1 93.44 233 THR B O 1
ATOM 4250 N N . LEU B 1 234 ? 18.469 -24.891 -11.812 1 93.88 234 LEU B N 1
ATOM 4251 C CA . LEU B 1 234 ? 18.156 -24.812 -10.391 1 93.88 234 LEU B CA 1
ATOM 4252 C C . LEU B 1 234 ? 18.188 -26.203 -9.75 1 93.88 234 LEU B C 1
ATOM 4254 O O . LEU B 1 234 ? 18.078 -27.203 -10.453 1 93.88 234 LEU B O 1
ATOM 4258 N N . GLU B 1 235 ? 18.344 -26.125 -8.492 1 91.38 235 GLU B N 1
ATOM 4259 C CA . GLU B 1 235 ? 18.328 -27.375 -7.73 1 91.38 235 GLU B CA 1
ATOM 4260 C C . GLU B 1 235 ? 16.906 -27.844 -7.496 1 91.38 235 GLU B C 1
ATOM 4262 O O . GLU B 1 235 ? 15.961 -27.047 -7.48 1 91.38 235 GLU B O 1
ATOM 4267 N N . CYS B 1 236 ? 16.703 -29.125 -7.469 1 87.75 236 CYS B N 1
ATOM 4268 C CA . CYS B 1 236 ? 15.406 -29.734 -7.211 1 87.75 236 CYS B CA 1
ATOM 4269 C C . CYS B 1 236 ? 15.445 -30.578 -5.945 1 87.75 236 CYS B C 1
ATOM 4271 O O . CYS B 1 236 ? 16.062 -31.656 -5.93 1 87.75 236 CYS B O 1
ATOM 4273 N N . GLU B 1 237 ? 14.945 -30.031 -4.895 1 78.88 237 GLU B N 1
ATOM 4274 C CA . GLU B 1 237 ? 14.875 -30.828 -3.672 1 78.88 237 GLU B CA 1
ATOM 4275 C C . GLU B 1 237 ? 13.75 -31.859 -3.74 1 78.88 237 GLU B C 1
ATOM 4277 O O . GLU B 1 237 ? 13.883 -32.969 -3.234 1 78.88 237 GLU B O 1
ATOM 4282 N N . LYS B 1 238 ? 12.609 -31.469 -4.301 1 75.5 238 LYS B N 1
ATOM 4283 C CA . LYS B 1 238 ? 11.461 -32.375 -4.383 1 75.5 238 LYS B CA 1
ATOM 4284 C C . LYS B 1 238 ? 11.242 -32.844 -5.809 1 75.5 238 LYS B C 1
ATOM 4286 O O . LYS B 1 238 ? 11.469 -32.125 -6.77 1 75.5 238 LYS B O 1
ATOM 4291 N N . GLN B 1 239 ? 11.039 -34.188 -5.949 1 70.31 239 GLN B N 1
ATOM 4292 C CA . GLN B 1 239 ? 10.711 -34.75 -7.246 1 70.31 239 GLN B CA 1
ATOM 4293 C C . GLN B 1 239 ? 9.195 -34.875 -7.422 1 70.31 239 GLN B C 1
ATOM 4295 O O . GLN B 1 239 ? 8.477 -35.156 -6.457 1 70.31 239 GLN B O 1
ATOM 4300 N N . PRO B 1 240 ? 8.695 -34.656 -8.688 1 75.44 240 PRO B N 1
ATOM 4301 C CA . PRO B 1 240 ? 9.289 -34.188 -9.945 1 75.44 240 PRO B CA 1
ATOM 4302 C C . PRO B 1 240 ? 9.594 -32.688 -9.953 1 75.44 240 PRO B C 1
ATOM 4304 O O . PRO B 1 240 ? 8.859 -31.906 -9.352 1 75.44 240 PRO B O 1
ATOM 4307 N N . CYS B 1 241 ? 10.695 -32.469 -10.453 1 76.62 241 CYS B N 1
ATOM 4308 C CA . CYS B 1 241 ? 11.18 -31.094 -10.523 1 76.62 241 CYS B CA 1
ATOM 4309 C C . CYS B 1 241 ? 10.672 -30.406 -11.781 1 76.62 241 CYS B C 1
ATOM 4311 O O . CYS B 1 241 ? 11.086 -30.75 -12.891 1 76.62 241 CYS B O 1
ATOM 4313 N N . TYR B 1 242 ? 9.602 -29.609 -11.492 1 77.5 242 TYR B N 1
ATOM 4314 C CA . TYR B 1 242 ? 9.102 -28.781 -12.578 1 77.5 242 TYR B CA 1
ATOM 4315 C C . TYR B 1 242 ? 9.789 -27.422 -12.594 1 77.5 242 TYR B C 1
ATOM 4317 O O . TYR B 1 242 ? 10.164 -26.891 -11.547 1 77.5 242 TYR B O 1
ATOM 4325 N N . PHE B 1 243 ? 10.406 -27 -13.68 1 85.5 243 PHE B N 1
ATOM 4326 C CA . PHE B 1 243 ? 10.969 -25.672 -13.922 1 85.5 243 PHE B CA 1
ATOM 4327 C C . PHE B 1 243 ? 12.422 -25.609 -13.469 1 85.5 243 PHE B C 1
ATOM 4329 O O . PHE B 1 243 ? 12.82 -24.672 -12.766 1 85.5 243 PHE B O 1
ATOM 4336 N N . SER B 1 244 ? 13.164 -26.625 -13.609 1 90.12 244 SER B N 1
ATOM 4337 C CA . SER B 1 244 ? 14.586 -26.641 -13.281 1 90.12 244 SER B CA 1
ATOM 4338 C C . SER B 1 244 ? 15.375 -25.688 -14.172 1 90.12 244 SER B C 1
ATOM 4340 O O . SER B 1 244 ? 16.406 -25.156 -13.758 1 90.12 244 SER B O 1
ATOM 4342 N N . LYS B 1 245 ? 14.844 -25.469 -15.336 1 93.69 245 LYS B N 1
ATOM 4343 C CA . LYS B 1 245 ? 15.5 -24.531 -16.234 1 93.69 245 LYS B CA 1
ATOM 4344 C C . LYS B 1 245 ? 14.992 -23.109 -16.031 1 93.69 245 LYS B C 1
ATOM 4346 O O . LYS B 1 245 ? 13.789 -22.859 -16.156 1 93.69 245 LYS B O 1
ATOM 4351 N N . PRO B 1 246 ? 15.852 -22.141 -15.719 1 94.88 246 PRO B N 1
ATOM 4352 C CA . PRO B 1 246 ? 15.438 -20.766 -15.484 1 94.88 246 PRO B CA 1
ATOM 4353 C C . PRO B 1 246 ? 14.609 -20.188 -16.625 1 94.88 246 PRO B C 1
ATOM 4355 O O . PRO B 1 246 ? 13.719 -19.359 -16.406 1 94.88 246 PRO B O 1
ATOM 4358 N N . GLU B 1 247 ? 14.82 -20.641 -17.875 1 94 247 GLU B N 1
ATOM 4359 C CA . GLU B 1 247 ? 14.086 -20.141 -19.031 1 94 247 GLU B CA 1
ATOM 4360 C C . GLU B 1 247 ? 12.602 -20.516 -18.938 1 94 247 GLU B C 1
ATOM 4362 O O . GLU B 1 247 ? 11.75 -19.766 -19.438 1 94 247 GLU B O 1
ATOM 4367 N N . GLU B 1 248 ? 12.352 -21.625 -18.344 1 93.81 248 GLU B N 1
ATOM 4368 C CA . GLU B 1 248 ? 10.969 -22.031 -18.172 1 93.81 248 GLU B CA 1
ATOM 4369 C C . GLU B 1 248 ? 10.211 -21.094 -17.234 1 93.81 248 GLU B C 1
ATOM 4371 O O . GLU B 1 248 ? 9.031 -20.828 -17.438 1 93.81 248 GLU B O 1
ATOM 4376 N N . ILE B 1 249 ? 10.945 -20.641 -16.266 1 93.62 249 ILE B N 1
ATOM 4377 C CA . ILE B 1 249 ? 10.344 -19.719 -15.312 1 93.62 249 ILE B CA 1
ATOM 4378 C C . ILE B 1 249 ? 10.055 -18.375 -15.992 1 93.62 249 ILE B C 1
ATOM 4380 O O . ILE B 1 249 ? 8.977 -17.797 -15.82 1 93.62 249 ILE B O 1
ATOM 4384 N N . LEU B 1 250 ? 10.961 -17.906 -16.828 1 94.69 250 LEU B N 1
ATOM 4385 C CA . LEU B 1 250 ? 10.766 -16.656 -17.562 1 94.69 250 LEU B CA 1
ATOM 4386 C C . LEU B 1 250 ? 9.602 -16.781 -18.531 1 94.69 250 LEU B C 1
ATOM 4388 O O . LEU B 1 250 ? 8.852 -15.828 -18.734 1 94.69 250 LEU B O 1
ATOM 4392 N N . GLN B 1 251 ? 9.406 -17.953 -19.094 1 92.88 251 GLN B N 1
ATOM 4393 C CA . GLN B 1 251 ? 8.297 -18.219 -20 1 92.88 251 GLN B CA 1
ATOM 4394 C C . GLN B 1 251 ? 6.969 -18.234 -19.25 1 92.88 251 GLN B C 1
ATOM 4396 O O . GLN B 1 251 ? 5.977 -17.672 -19.719 1 92.88 251 GLN B O 1
ATOM 4401 N N . GLN B 1 252 ? 7.012 -18.891 -18.078 1 89.12 252 GLN B N 1
ATOM 4402 C CA . GLN B 1 252 ? 5.797 -18.953 -17.281 1 89.12 252 GLN B CA 1
ATOM 4403 C C . GLN B 1 252 ? 5.359 -17.562 -16.828 1 89.12 252 GLN B C 1
ATOM 4405 O O . GLN B 1 252 ? 4.16 -17.281 -16.734 1 89.12 252 GLN B O 1
ATOM 4410 N N . MET B 1 253 ? 6.328 -16.688 -16.609 1 91.44 253 MET B N 1
ATOM 4411 C CA . MET B 1 253 ? 6.035 -15.336 -16.156 1 91.44 253 MET B CA 1
ATOM 4412 C C . MET B 1 253 ? 5.84 -14.398 -17.344 1 91.44 253 MET B C 1
ATOM 4414 O O . MET B 1 253 ? 5.586 -13.203 -17.156 1 91.44 253 MET B O 1
ATOM 4418 N N . ASP B 1 254 ? 5.902 -14.867 -18.531 1 90.69 254 ASP B N 1
ATOM 4419 C CA . ASP B 1 254 ? 5.676 -14.117 -19.766 1 90.69 254 ASP B CA 1
ATOM 4420 C C . ASP B 1 254 ? 6.672 -12.969 -19.906 1 90.69 254 ASP B C 1
ATOM 4422 O O . ASP B 1 254 ? 6.285 -11.836 -20.203 1 90.69 254 ASP B O 1
ATOM 4426 N N . VAL B 1 255 ? 7.938 -13.281 -19.5 1 91.81 255 VAL B N 1
ATOM 4427 C CA . VAL B 1 255 ? 8.977 -12.258 -19.609 1 91.81 255 VAL B CA 1
ATOM 4428 C C . VAL B 1 255 ? 10.18 -12.812 -20.359 1 91.81 255 VAL B C 1
ATOM 4430 O O . VAL B 1 255 ? 11.297 -12.32 -20.203 1 91.81 255 VAL B O 1
ATOM 4433 N N . GLN B 1 256 ? 9.992 -13.828 -21.172 1 89.94 256 GLN B N 1
ATOM 4434 C CA . GLN B 1 256 ? 11.086 -14.492 -21.875 1 89.94 256 GLN B CA 1
ATOM 4435 C C . GLN B 1 256 ? 11.727 -13.555 -22.891 1 89.94 256 GLN B C 1
ATOM 4437 O O . GLN B 1 256 ? 12.945 -13.602 -23.109 1 89.94 256 GLN B O 1
ATOM 4442 N N . ASP B 1 257 ? 10.938 -12.672 -23.438 1 88.88 257 ASP B N 1
ATOM 4443 C CA . ASP B 1 257 ? 11.461 -11.797 -24.484 1 88.88 257 ASP B CA 1
ATOM 4444 C C . ASP B 1 257 ? 11.82 -10.422 -23.922 1 88.88 257 ASP B C 1
ATOM 4446 O O . ASP B 1 257 ? 12.195 -9.523 -24.672 1 88.88 257 ASP B O 1
ATOM 4450 N N . ALA B 1 258 ? 11.688 -10.312 -22.703 1 91.25 258 ALA B N 1
ATOM 4451 C CA . ALA B 1 258 ? 12.016 -9.023 -22.094 1 91.25 258 ALA B CA 1
ATOM 4452 C C . ALA B 1 258 ? 13.531 -8.82 -22.031 1 91.25 258 ALA B C 1
ATOM 4454 O O . ALA B 1 258 ? 14.289 -9.781 -21.953 1 91.25 258 ALA B O 1
ATOM 4455 N N . LYS B 1 259 ? 13.938 -7.535 -22.203 1 95.44 259 LYS B N 1
ATOM 4456 C CA . LYS B 1 259 ? 15.352 -7.176 -22.125 1 95.44 259 LYS B CA 1
ATOM 4457 C C . LYS B 1 259 ? 15.625 -6.262 -20.938 1 95.44 259 LYS B C 1
ATOM 4459 O O . LYS B 1 259 ? 14.961 -5.23 -20.781 1 95.44 259 LYS B O 1
ATOM 4464 N N . PHE B 1 260 ? 16.656 -6.609 -20.203 1 96.81 260 PHE B N 1
ATOM 4465 C CA . PHE B 1 260 ? 17.016 -5.879 -18.984 1 96.81 260 PHE B CA 1
ATOM 4466 C C . PHE B 1 260 ? 17.312 -4.418 -19.312 1 96.81 260 PHE B C 1
ATOM 4468 O O . PHE B 1 260 ? 16.875 -3.516 -18.609 1 96.81 260 PHE B O 1
ATOM 4475 N N . TYR B 1 261 ? 18.094 -4.188 -20.375 1 96.75 261 TYR B N 1
ATOM 4476 C CA . TYR B 1 261 ? 18.516 -2.828 -20.672 1 96.75 261 TYR B CA 1
ATOM 4477 C C . TYR B 1 261 ? 17.328 -1.957 -21.062 1 96.75 261 TYR B C 1
ATOM 4479 O O . TYR B 1 261 ? 17.328 -0.75 -20.812 1 96.75 261 TYR B O 1
ATOM 4487 N N . ILE B 1 262 ? 16.297 -2.508 -21.688 1 97.44 262 ILE B N 1
ATOM 4488 C CA . ILE B 1 262 ? 15.094 -1.752 -22.016 1 97.44 262 ILE B CA 1
ATOM 4489 C C . ILE B 1 262 ? 14.367 -1.353 -20.734 1 97.44 262 ILE B C 1
ATOM 4491 O O . ILE B 1 262 ? 13.938 -0.205 -20.594 1 97.44 262 ILE B O 1
ATOM 4495 N N . ASP B 1 263 ? 14.234 -2.322 -19.859 1 97.88 263 ASP B N 1
ATOM 4496 C CA . ASP B 1 263 ? 13.594 -2.02 -18.578 1 97.88 263 ASP B CA 1
ATOM 4497 C C . ASP B 1 263 ? 14.352 -0.921 -17.828 1 97.88 263 ASP B C 1
ATOM 4499 O O . ASP B 1 263 ? 13.734 -0.009 -17.281 1 97.88 263 ASP B O 1
ATOM 4503 N N . PHE B 1 264 ? 15.656 -0.991 -17.891 1 98.12 264 PHE B N 1
ATOM 4504 C CA . PHE B 1 264 ? 16.5 0.01 -17.234 1 98.12 264 PHE B CA 1
ATOM 4505 C C . PHE B 1 264 ? 16.281 1.385 -17.844 1 98.12 264 PHE B C 1
ATOM 4507 O O . PHE B 1 264 ? 16.094 2.371 -17.141 1 98.12 264 PHE B O 1
ATOM 4514 N N . ILE B 1 265 ? 16.219 1.438 -19.094 1 98.44 265 ILE B N 1
ATOM 4515 C CA . ILE B 1 265 ? 16.078 2.703 -19.812 1 98.44 265 ILE B CA 1
ATOM 4516 C C . ILE B 1 265 ? 14.688 3.283 -19.578 1 98.44 265 ILE B C 1
ATOM 4518 O O . ILE B 1 265 ? 14.539 4.492 -19.375 1 98.44 265 ILE B O 1
ATOM 4522 N N . VAL B 1 266 ? 13.672 2.441 -19.609 1 98.5 266 VAL B N 1
ATOM 4523 C CA . VAL B 1 266 ? 12.305 2.9 -19.406 1 98.5 266 VAL B CA 1
ATOM 4524 C C . VAL B 1 266 ? 12.156 3.467 -17.984 1 98.5 266 VAL B C 1
ATOM 4526 O O . VAL B 1 266 ? 11.516 4.5 -17.797 1 98.5 266 VAL B O 1
ATOM 4529 N N . LEU B 1 267 ? 12.75 2.826 -17.016 1 98.69 267 LEU B N 1
ATOM 4530 C CA . LEU B 1 267 ? 12.688 3.324 -15.648 1 98.69 267 LEU B CA 1
ATOM 4531 C C . LEU B 1 267 ? 13.414 4.656 -15.523 1 98.69 267 LEU B C 1
ATOM 4533 O O . LEU B 1 267 ? 12.969 5.547 -14.797 1 98.69 267 LEU B O 1
ATOM 4537 N N . CYS B 1 268 ? 14.531 4.777 -16.219 1 98.5 268 CYS B N 1
ATOM 4538 C CA . CYS B 1 268 ? 15.219 6.062 -16.25 1 98.5 268 CYS B CA 1
ATOM 4539 C C . CYS B 1 268 ? 14.336 7.137 -16.875 1 98.5 268 CYS B C 1
ATOM 4541 O O . CYS B 1 268 ? 14.289 8.266 -16.375 1 98.5 268 CYS B O 1
ATOM 4543 N N . ALA B 1 269 ? 13.656 6.762 -17.875 1 98.62 269 ALA B N 1
ATOM 4544 C CA . ALA B 1 269 ? 12.75 7.703 -18.531 1 98.62 269 ALA B CA 1
ATOM 4545 C C . ALA B 1 269 ? 11.609 8.102 -17.594 1 98.62 269 ALA B C 1
ATOM 4547 O O . ALA B 1 269 ? 11.242 9.273 -17.516 1 98.62 269 ALA B O 1
ATOM 4548 N N . PHE B 1 270 ? 11.039 7.16 -16.891 1 98.75 270 PHE B N 1
ATOM 4549 C CA . PHE B 1 270 ? 10.008 7.469 -15.898 1 98.75 270 PHE B CA 1
ATOM 4550 C C . PHE B 1 270 ? 10.523 8.477 -14.883 1 98.75 270 PHE B C 1
ATOM 4552 O O . PHE B 1 270 ? 9.828 9.445 -14.547 1 98.75 270 PHE B O 1
ATOM 4559 N N . PHE B 1 271 ? 11.719 8.211 -14.43 1 98.19 271 PHE B N 1
ATOM 4560 C CA . PHE B 1 271 ? 12.336 9.07 -13.422 1 98.19 271 PHE B CA 1
ATOM 4561 C C . PHE B 1 271 ? 12.43 10.508 -13.93 1 98.19 271 PHE B C 1
ATOM 4563 O O . PHE B 1 271 ? 11.992 11.445 -13.258 1 98.19 271 PHE B O 1
ATOM 4570 N N . VAL B 1 272 ? 12.891 10.664 -15.109 1 97.62 272 VAL B N 1
ATOM 4571 C CA . VAL B 1 272 ? 13.125 11.992 -15.68 1 97.62 272 VAL B CA 1
ATOM 4572 C C . VAL B 1 272 ? 11.789 12.664 -16 1 97.62 272 VAL B C 1
ATOM 4574 O O . VAL B 1 272 ? 11.586 13.828 -15.664 1 97.62 272 VAL B O 1
ATOM 4577 N N . ILE B 1 273 ? 10.867 11.961 -16.547 1 98.38 273 ILE B N 1
ATOM 4578 C CA . ILE B 1 273 ? 9.586 12.508 -16.953 1 98.38 273 ILE B CA 1
ATOM 4579 C C . ILE B 1 273 ? 8.805 12.961 -15.719 1 98.38 273 ILE B C 1
ATOM 4581 O O . ILE B 1 273 ? 8.242 14.055 -15.695 1 98.38 273 ILE B O 1
ATOM 4585 N N . LEU B 1 274 ? 8.812 12.172 -14.742 1 98.12 274 LEU B N 1
ATOM 4586 C CA . LEU B 1 274 ? 8.086 12.516 -13.523 1 98.12 274 LEU B CA 1
ATOM 4587 C C . LEU B 1 274 ? 8.727 13.695 -12.812 1 98.12 274 LEU B C 1
ATOM 4589 O O . LEU B 1 274 ? 8.031 14.562 -12.281 1 98.12 274 LEU B O 1
ATOM 4593 N N . ARG B 1 275 ? 10.039 13.734 -12.859 1 97.25 275 ARG B N 1
ATOM 4594 C CA . ARG B 1 275 ? 10.742 14.852 -12.227 1 97.25 275 ARG B CA 1
ATOM 4595 C C . ARG B 1 275 ? 10.477 16.156 -12.961 1 97.25 275 ARG B C 1
ATOM 4597 O O . ARG B 1 275 ? 10.242 17.188 -12.344 1 97.25 275 ARG B O 1
ATOM 4604 N N . ILE B 1 276 ? 10.508 16.062 -14.203 1 97.44 276 ILE B N 1
ATOM 4605 C CA . ILE B 1 276 ? 10.234 17.25 -15.008 1 97.44 276 ILE B CA 1
ATOM 4606 C C . ILE B 1 276 ? 8.781 17.656 -14.836 1 97.44 276 ILE B C 1
ATOM 4608 O O . ILE B 1 276 ? 8.484 18.844 -14.648 1 97.44 276 ILE B O 1
ATOM 4612 N N . GLY B 1 277 ? 7.891 16.688 -14.891 1 97.81 277 GLY B N 1
ATOM 4613 C CA . GLY B 1 277 ? 6.488 16.984 -14.648 1 97.81 277 GLY B CA 1
ATOM 4614 C C . GLY B 1 277 ? 6.238 17.625 -13.289 1 97.81 277 GLY B C 1
ATOM 4615 O O . GLY B 1 277 ? 5.457 18.562 -13.18 1 97.81 277 GLY B O 1
ATOM 4616 N N . CYS B 1 278 ? 6.871 17.062 -12.328 1 97.31 278 CYS B N 1
ATOM 4617 C CA . CYS B 1 278 ? 6.738 17.594 -10.977 1 97.31 278 CYS B CA 1
ATOM 4618 C C . CYS B 1 278 ? 7.176 19.062 -10.93 1 97.31 278 CYS B C 1
ATOM 4620 O O . CYS B 1 278 ? 6.516 19.891 -10.297 1 97.31 278 CYS B O 1
ATOM 4622 N N . TYR B 1 279 ? 8.242 19.391 -11.586 1 96.44 279 TYR B N 1
ATOM 4623 C CA . TYR B 1 279 ? 8.734 20.766 -11.625 1 96.44 279 TYR B CA 1
ATOM 4624 C C . TYR B 1 279 ? 7.691 21.703 -12.227 1 96.44 279 TYR B C 1
ATOM 4626 O O . TYR B 1 279 ? 7.418 22.766 -11.672 1 96.44 279 TYR B O 1
ATOM 4634 N N . PHE B 1 280 ? 7.078 21.297 -13.258 1 97.25 280 PHE B N 1
ATOM 4635 C CA . PHE B 1 280 ? 6.109 22.156 -13.938 1 97.25 280 PHE B CA 1
ATOM 4636 C C . PHE B 1 280 ? 4.84 22.297 -13.102 1 97.25 280 PHE B C 1
ATOM 4638 O O . PHE B 1 280 ? 4.23 23.359 -13.07 1 97.25 280 PHE B O 1
ATOM 4645 N N . VAL B 1 281 ? 4.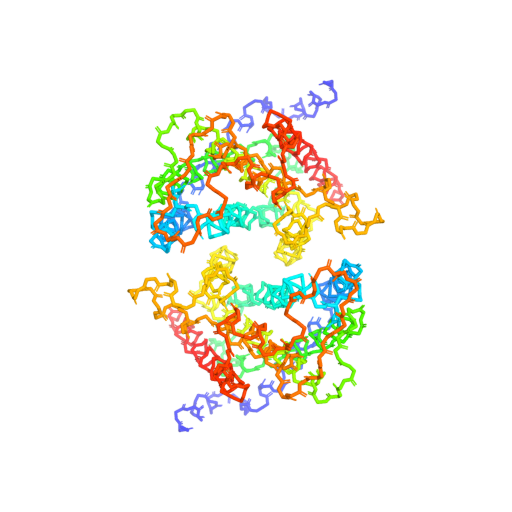484 21.25 -12.477 1 96.69 281 VAL B N 1
ATOM 4646 C CA . VAL B 1 281 ? 3.305 21.328 -11.617 1 96.69 281 VAL B CA 1
ATOM 4647 C C . VAL B 1 281 ? 3.568 22.25 -10.438 1 96.69 281 VAL B C 1
ATOM 4649 O O . VAL B 1 281 ? 2.719 23.078 -10.086 1 96.69 281 VAL B O 1
ATOM 4652 N N . LEU B 1 282 ? 4.707 22.094 -9.852 1 94.19 282 LEU B N 1
ATOM 4653 C CA . LEU B 1 282 ? 5.066 22.938 -8.719 1 94.19 282 LEU B CA 1
ATOM 4654 C C . LEU B 1 282 ? 5.129 24.406 -9.148 1 94.19 282 LEU B C 1
ATOM 4656 O O . LEU B 1 282 ? 4.641 25.281 -8.43 1 94.19 282 LEU B O 1
ATOM 4660 N N . ARG B 1 283 ? 5.691 24.625 -10.312 1 93.31 283 ARG B N 1
ATOM 4661 C CA . ARG B 1 283 ? 5.773 25.984 -10.844 1 93.31 283 ARG B CA 1
ATOM 4662 C C . ARG B 1 283 ? 4.383 26.562 -11.094 1 93.31 283 ARG B C 1
ATOM 4664 O O . ARG B 1 283 ? 4.125 27.719 -10.789 1 93.31 283 ARG B O 1
ATOM 4671 N N . TRP B 1 284 ? 3.605 25.766 -11.664 1 93.94 284 TRP B N 1
ATOM 4672 C CA . TRP B 1 284 ? 2.236 26.188 -11.938 1 93.94 284 TRP B CA 1
ATOM 4673 C C . TRP B 1 284 ? 1.495 26.5 -10.641 1 93.94 284 TRP B C 1
ATOM 4675 O O . TRP B 1 284 ? 0.738 27.469 -10.57 1 93.94 284 TRP B O 1
ATOM 4685 N N . ARG B 1 285 ? 1.682 25.75 -9.625 1 91.25 285 ARG B N 1
ATOM 4686 C CA . ARG B 1 285 ? 1.021 25.922 -8.336 1 91.25 285 ARG B CA 1
ATOM 4687 C C . ARG B 1 285 ? 1.491 27.203 -7.652 1 91.25 285 ARG B C 1
ATOM 4689 O O . ARG B 1 285 ? 0.692 27.922 -7.043 1 91.25 285 ARG B O 1
ATOM 4696 N N . VAL B 1 286 ? 2.693 27.484 -7.75 1 87.94 286 VAL B N 1
ATOM 4697 C CA . VAL B 1 286 ? 3.262 28.703 -7.156 1 87.94 286 VAL B CA 1
ATOM 4698 C C . VAL B 1 286 ? 2.744 29.938 -7.895 1 87.94 286 VAL B C 1
ATOM 4700 O O . VAL B 1 286 ? 2.434 30.953 -7.273 1 87.94 286 VAL B O 1
ATOM 4703 N N . LYS B 1 287 ? 2.645 29.766 -9.141 1 87.88 287 LYS B N 1
ATOM 4704 C CA . LYS B 1 287 ? 2.137 30.875 -9.938 1 87.88 287 LYS B CA 1
ATOM 4705 C C . LYS B 1 287 ? 0.658 31.125 -9.648 1 87.88 287 LYS B C 1
ATOM 4707 O O . LYS B 1 287 ? 0.208 32.281 -9.648 1 87.88 287 LYS B O 1
ATOM 4712 N N . ALA B 1 288 ? -0.037 30.078 -9.414 1 85.81 288 ALA B N 1
ATOM 4713 C CA . ALA B 1 288 ? -1.469 30.188 -9.148 1 85.81 288 ALA B CA 1
ATOM 4714 C C . ALA B 1 288 ? -1.724 30.828 -7.793 1 85.81 288 ALA B C 1
ATOM 4716 O O . ALA B 1 288 ? -2.771 31.453 -7.578 1 85.81 288 ALA B O 1
ATOM 4717 N N . GLU B 1 289 ? -0.948 30.641 -6.867 1 78.31 289 GLU B N 1
ATOM 4718 C CA . GLU B 1 289 ? -1.097 31.234 -5.543 1 78.31 289 GLU B CA 1
ATOM 4719 C C . GLU B 1 289 ? -0.62 32.688 -5.523 1 78.31 289 GLU B C 1
ATOM 4721 O O . GLU B 1 289 ? -0.818 33.406 -4.539 1 78.31 289 GLU B O 1
ATOM 4726 N N . ARG B 1 290 ? -0.129 33.219 -6.625 1 68.62 290 ARG B N 1
ATOM 4727 C CA . ARG B 1 290 ? 0.226 34.625 -6.758 1 68.62 290 ARG B CA 1
ATOM 4728 C C . ARG B 1 290 ? -0.991 35.469 -7.133 1 68.62 290 ARG B C 1
ATOM 4730 O O . ARG B 1 290 ? -1.805 35.062 -7.961 1 68.62 290 ARG B O 1
#

Organism: Magallana gigas (NCBI:txid29159)

Radius of gyration: 24.97 Å; Cα contacts (8 Å, |Δi|>4): 805; chains: 2; bounding box: 56×74×63 Å

Solvent-accessible surface area (backbone atoms only — not comparable to full-atom values): 28902 Å² total; per-residue (Å²): 111,64,72,65,49,47,60,33,63,74,32,96,52,55,51,66,57,48,20,52,53,44,21,51,50,43,34,49,49,50,66,63,40,46,67,58,50,48,47,53,50,48,49,39,49,52,50,27,49,50,53,16,63,61,41,52,59,32,50,45,31,20,78,36,46,66,49,42,52,46,49,56,50,48,51,50,52,50,40,30,48,70,28,18,45,62,27,14,43,56,38,38,76,41,42,68,61,50,50,51,41,37,75,67,52,71,48,50,71,67,29,50,50,52,12,57,57,55,40,50,42,60,56,41,42,49,48,36,45,52,28,44,53,51,30,43,60,45,15,41,40,77,96,39,70,68,36,48,49,47,38,37,49,41,46,23,48,42,16,47,33,25,27,28,51,13,38,29,42,5,43,69,40,50,52,72,52,14,54,42,44,50,60,62,57,44,48,60,27,56,51,34,22,39,83,67,41,45,76,88,69,42,49,75,92,55,45,67,55,37,75,67,11,65,50,18,35,37,48,49,28,42,50,40,37,71,35,32,91,83,46,71,68,37,44,61,89,55,86,83,60,58,55,34,43,34,63,51,50,30,49,75,55,70,46,64,84,62,53,50,68,57,26,52,50,52,49,52,46,50,32,51,51,35,45,52,50,28,52,51,42,38,50,51,49,52,55,64,75,99,108,64,71,65,48,47,61,32,64,73,33,96,52,55,50,65,56,48,21,53,52,44,21,51,52,44,34,49,48,50,65,63,39,47,66,59,50,48,47,54,52,48,49,38,49,52,51,25,49,50,53,15,62,61,41,52,57,32,50,46,32,20,79,37,47,67,48,42,52,46,50,56,49,48,51,50,53,52,39,30,49,68,28,20,45,62,28,15,44,56,38,37,76,41,41,66,61,50,49,53,38,35,74,67,51,71,48,51,70,67,29,52,51,53,12,58,56,55,40,50,42,60,55,41,41,49,49,37,45,53,27,42,53,50,30,42,60,45,14,40,41,78,95,40,69,70,37,49,51,48,38,38,49,40,45,23,48,43,16,47,32,26,27,27,51,13,39,29,42,5,41,71,40,50,50,72,53,13,54,43,44,50,59,61,58,44,48,61,27,55,52,33,22,40,83,66,40,44,76,89,69,43,49,76,93,54,46,68,55,36,76,68,11,65,50,18,35,37,49,49,28,41,50,40,38,69,36,32,91,82,45,72,67,38,42,61,88,55,86,81,60,58,52,33,44,34,63,51,50,30,49,75,56,71,45,63,84,63,52,51,69,57,28,52,49,51,49,53,47,49,32,52,51,34,45,52,49,28,50,54,42,39,50,50,49,52,56,65,74,99

Sequence (580 aa):
QDVQDLECHTFATSCFTQFRILFVRTLLSILRDTTLTRLRLISHLTVGILIGLLYLGIGNEASKWLNNASFLFFCMLFLMFTALMPTVMTFPIEMAVFVREHLNYWYSVKAYYLAKTMADMPFQIVFPLVYGSIVYWMTSQPSDFSRFVMFLTLATQTSLVAQSLGLLIGAATSLQVSVFLGPVTAIPILLFSGFFVNFDTIPVYLQWLSYISYVRYSFEGVLQAIYGFDRDTLECEKQPCYFSKPEEILQQMDVQDAKFYIDFIVLCAFFVILRIGCYFVLRWRVKAERQDVQDLECHTFATSCFTQFRILFVRTLLSILRDTTLTRLRLISHLTVGILIGLLYLGIGNEASKWLNNASFLFFCMLFLMFTALMPTVMTFPIEMAVFVREHLNYWYSVKAYYLAKTMADMPFQIVFPLVYGSIVYWMTSQPSDFSRFVMFLTLATQTSLVAQSLGLLIGAATSLQVSVFLGPVTAIPILLFSGFFVNFDTIPVYLQWLSYISYVRYSFEGVLQAIYGFDRDTLECEKQPCYFSKPEEILQQMDVQDAKFYIDFIVLCAFFVILRIGCYFVLRWRVKAER

Nearest PDB structures (foldseek):
  7oz1-assembly1_B  TM=9.713E-01  e=1.823E-22  Homo sapiens
  8wbx-assembly1_B  TM=9.306E-01  e=3.019E-11  Arabidopsis thaliana
  7jr7-assembly1_B  TM=9.203E-01  e=7.949E-11  Homo sapiens
  7r8b-assembly1_B  TM=9.144E-01  e=2.254E-09  Homo sapiens
  5do7-assembly1_B  TM=9.141E-01  e=1.495E-08  Homo sapiens